Protein 7CNW (pdb70)

Structure (mmCIF, N/CA/C/O backbone):
data_7CNW
#
_entry.id   7CNW
#
_cell.length_a   77.443
_cell.length_b   79.817
_cell.length_c   147.089
_cell.angle_alpha   90.000
_cell.angle_beta   90.000
_cell.angle_gamma   90.000
#
_symmetry.space_group_name_H-M   'P 21 21 21'
#
loop_
_entity.id
_entity.type
_entity.pdbx_description
1 polymer 'Phosphatidylserine decarboxylase beta chain'
2 polymer 'Phosphatidylserine decarboxylase alpha chain'
3 non-polymer DODECYL-BETA-D-MALTOSIDE
4 non-polymer 'SODIUM ION'
5 water water
#
loop_
_atom_site.group_PDB
_atom_site.id
_atom_site.type_symbol
_atom_site.label_atom_id
_atom_site.label_alt_id
_atom_site.label_comp_id
_atom_site.label_asym_id
_atom_site.label_entity_id
_atom_site.label_seq_id
_atom_site.pdbx_PDB_ins_code
_atom_site.Cartn_x
_atom_site.Cartn_y
_atom_site.Cartn_z
_atom_site.occupancy
_atom_site.B_iso_or_equiv
_atom_site.auth_seq_id
_atom_site.auth_comp_id
_atom_site.auth_asym_id
_atom_site.auth_atom_id
_atom_site.pdbx_PDB_model_num
ATOM 1 N N . MET A 1 1 ? 41.158 7.733 64.928 1.00 53.47 1 MET A N 1
ATOM 2 C CA . MET A 1 1 ? 39.769 7.257 65.150 1.00 53.52 1 MET A CA 1
ATOM 3 C C . MET A 1 1 ? 39.737 6.369 66.395 1.00 49.95 1 MET A C 1
ATOM 4 O O . MET A 1 1 ? 40.612 5.496 66.503 1.00 46.16 1 MET A O 1
ATOM 9 N N . LEU A 1 2 ? 38.789 6.605 67.303 1.00 44.87 2 LEU A N 1
ATOM 10 C CA . LEU A 1 2 ? 38.456 5.699 68.428 1.00 43.46 2 LEU A CA 1
ATOM 11 C C . LEU A 1 2 ? 37.713 4.494 67.849 1.00 45.33 2 LEU A C 1
ATOM 12 O O . LEU A 1 2 ? 36.752 4.715 67.148 1.00 45.43 2 LEU A O 1
ATOM 17 N N . ASN A 1 3 ? 38.217 3.271 68.058 1.00 46.01 3 ASN A N 1
ATOM 18 C CA . ASN A 1 3 ? 37.567 1.979 67.674 1.00 42.00 3 ASN A CA 1
ATOM 19 C C . ASN A 1 3 ? 36.811 1.462 68.895 1.00 40.07 3 ASN A C 1
ATOM 20 O O . ASN A 1 3 ? 37.432 0.903 69.812 1.00 39.11 3 ASN A O 1
ATOM 25 N N . SER A 1 4 ? 35.519 1.761 68.959 1.00 37.43 4 SER A N 1
ATOM 26 C CA . SER A 1 4 ? 34.690 1.562 70.172 1.00 36.59 4 SER A CA 1
ATOM 27 C C . SER A 1 4 ? 33.335 1.045 69.703 1.00 41.86 4 SER A C 1
ATOM 28 O O . SER A 1 4 ? 32.695 1.770 68.941 1.00 35.83 4 SER A O 1
ATOM 31 N N . PHE A 1 5 ? 33.027 -0.209 70.013 1.00 41.20 5 PHE A N 1
ATOM 32 C CA . PHE A 1 5 ? 31.739 -0.862 69.693 1.00 43.03 5 PHE A CA 1
ATOM 33 C C . PHE A 1 5 ? 30.592 0.051 70.130 1.00 40.43 5 PHE A C 1
ATOM 34 O O . PHE A 1 5 ? 29.715 0.312 69.304 1.00 37.47 5 PHE A O 1
ATOM 42 N N . LYS A 1 6 ? 30.644 0.523 71.369 1.00 36.75 6 LYS A N 1
ATOM 43 C CA . LYS A 1 6 ? 29.584 1.333 72.017 1.00 44.35 6 LYS A CA 1
ATOM 44 C C . LYS A 1 6 ? 29.388 2.630 71.240 1.00 38.80 6 LYS A C 1
ATOM 45 O O . LYS A 1 6 ? 28.234 3.000 70.989 1.00 43.41 6 LYS A O 1
ATOM 51 N N . LEU A 1 7 ? 30.481 3.283 70.849 1.00 36.02 7 LEU A N 1
ATOM 52 C CA . LEU A 1 7 ? 30.429 4.524 70.035 1.00 37.09 7 LEU A CA 1
ATOM 53 C C . LEU A 1 7 ? 29.840 4.246 68.650 1.00 39.43 7 LEU A C 1
ATOM 54 O O . LEU A 1 7 ? 28.995 5.028 68.180 1.00 37.68 7 LEU A O 1
ATOM 59 N N . SER A 1 8 ? 30.270 3.180 67.994 1.00 39.09 8 SER A N 1
ATOM 60 C CA . SER A 1 8 ? 29.790 2.818 66.645 1.00 41.42 8 SER A CA 1
ATOM 61 C C . SER A 1 8 ? 28.274 2.546 66.691 1.00 38.50 8 SER A C 1
ATOM 62 O O . SER A 1 8 ? 27.643 2.796 65.688 1.00 35.38 8 SER A O 1
ATOM 65 N N . LEU A 1 9 ? 27.726 2.004 67.778 1.00 36.97 9 LEU A N 1
ATOM 66 C CA . LEU A 1 9 ? 26.260 1.778 67.938 1.00 38.90 9 LEU A CA 1
ATOM 67 C C . LEU A 1 9 ? 25.508 3.108 67.824 1.00 40.75 9 LEU A C 1
ATOM 68 O O . LEU A 1 9 ? 24.382 3.100 67.280 1.00 41.48 9 LEU A O 1
ATOM 73 N N . GLN A 1 10 ? 26.101 4.203 68.310 1.00 37.02 10 GLN A N 1
ATOM 74 C CA . GLN A 1 10 ? 25.456 5.537 68.297 1.00 34.36 10 GLN A CA 1
ATOM 75 C C . GLN A 1 10 ? 25.138 5.876 66.842 1.00 36.52 10 GLN A C 1
ATOM 76 O O . GLN A 1 10 ? 24.151 6.583 66.606 1.00 39.50 10 GLN A O 1
ATOM 82 N N . TYR A 1 11 ? 25.959 5.406 65.899 1.00 34.87 11 TYR A N 1
ATOM 83 C CA . TYR A 1 11 ? 25.893 5.763 64.461 1.00 36.24 11 TYR A CA 1
ATOM 84 C C . TYR A 1 11 ? 25.135 4.697 63.668 1.00 38.94 11 TYR A C 1
ATOM 85 O O . TYR A 1 11 ? 24.750 4.982 62.537 1.00 41.38 11 TYR A O 1
ATOM 94 N N . ILE A 1 12 ? 24.982 3.491 64.218 1.00 39.00 12 ILE A N 1
ATOM 95 C CA . ILE A 1 12 ? 24.383 2.316 63.513 1.00 43.24 12 ILE A CA 1
ATOM 96 C C . ILE A 1 12 ? 22.922 2.155 63.951 1.00 42.05 12 ILE A C 1
ATOM 97 O O . ILE A 1 12 ? 22.087 1.792 63.100 1.00 40.49 12 ILE A O 1
ATOM 102 N N . LEU A 1 13 ? 22.637 2.322 65.240 1.00 38.21 13 LEU A N 1
ATOM 103 C CA . LEU A 1 13 ? 21.305 2.033 65.832 1.00 40.41 13 LEU A CA 1
ATOM 104 C C . LEU A 1 13 ? 20.252 2.958 65.235 1.00 38.13 13 LEU A C 1
ATOM 105 O O . LEU A 1 13 ? 20.530 4.120 65.014 1.00 41.47 13 LEU A O 1
ATOM 110 N N . PRO A 1 14 ? 19.031 2.463 64.924 1.00 40.33 14 PRO A N 1
ATOM 111 C CA . PRO A 1 14 ? 17.958 3.315 64.407 1.00 40.69 14 PRO A CA 1
ATOM 112 C C . PRO A 1 14 ? 17.343 4.086 65.585 1.00 36.96 14 PRO A C 1
ATOM 113 O O . PRO A 1 14 ? 16.320 3.683 66.155 1.00 35.43 14 PRO A O 1
ATOM 117 N N . LYS A 1 15 ? 18.021 5.167 65.969 1.00 32.29 15 LYS A N 1
ATOM 118 C CA . LYS A 1 15 ? 17.764 5.856 67.263 1.00 33.20 15 LYS A CA 1
ATOM 119 C C . LYS A 1 15 ? 16.358 6.460 67.245 1.00 30.34 15 LYS A C 1
ATOM 120 O O . LYS A 1 15 ? 15.715 6.465 68.311 1.00 30.55 15 LYS A O 1
ATOM 126 N N . LEU A 1 16 ? 15.928 6.951 66.090 1.00 30.48 16 LEU A N 1
ATOM 127 C CA . LEU A 1 16 ? 14.589 7.583 65.943 1.00 35.39 16 LEU A CA 1
ATOM 128 C C . LEU A 1 16 ? 13.495 6.516 66.091 1.00 33.94 16 LEU A C 1
ATOM 129 O O . LEU A 1 16 ? 12.572 6.748 66.890 1.00 30.31 16 LEU A O 1
ATOM 134 N N . TRP A 1 17 ? 13.642 5.354 65.447 1.00 35.89 17 TRP A N 1
ATOM 135 C CA . TRP A 1 17 ? 12.626 4.269 65.518 1.00 36.72 17 TRP A CA 1
ATOM 136 C C . TRP A 1 17 ? 12.583 3.684 66.935 1.00 37.62 17 TRP A C 1
ATOM 137 O O . TRP A 1 17 ? 11.469 3.404 67.442 1.00 33.84 17 TRP A O 1
ATOM 148 N N . LEU A 1 18 ? 13.729 3.485 67.584 1.00 33.10 18 LEU A N 1
ATOM 149 C CA . LEU A 1 18 ? 13.749 3.065 69.006 1.00 34.52 18 LEU A CA 1
ATOM 150 C C . LEU A 1 18 ? 13.029 4.106 69.867 1.00 29.60 18 LEU A C 1
ATOM 151 O O . LEU A 1 18 ? 12.311 3.698 70.764 1.00 30.43 18 LEU A O 1
ATOM 156 N N . THR A 1 19 ? 13.235 5.397 69.636 1.00 29.65 19 THR A N 1
ATOM 157 C CA . THR A 1 19 ? 12.590 6.482 70.433 1.00 28.63 19 THR A CA 1
ATOM 158 C C . THR A 1 19 ? 11.059 6.424 70.236 1.00 29.93 19 THR A C 1
ATOM 159 O O . THR A 1 19 ? 10.301 6.495 71.247 1.00 29.90 19 THR A O 1
ATOM 163 N N . ARG A 1 20 ? 10.604 6.237 69.007 1.00 29.89 20 ARG A N 1
ATOM 164 C CA . ARG A 1 20 ? 9.154 6.126 68.695 1.00 31.88 20 ARG A CA 1
ATOM 165 C C . ARG A 1 20 ? 8.581 4.870 69.351 1.00 34.76 20 ARG A C 1
ATOM 166 O O . ARG A 1 20 ? 7.502 4.961 69.926 1.00 35.75 20 ARG A O 1
ATOM 174 N N . LEU A 1 21 ? 9.293 3.745 69.302 1.00 35.00 21 LEU A N 1
ATOM 175 C CA . LEU A 1 21 ? 8.842 2.482 69.949 1.00 34.15 21 LEU A CA 1
ATOM 176 C C . LEU A 1 21 ? 8.695 2.695 71.452 1.00 35.45 21 LEU A C 1
ATOM 177 O O . LEU A 1 21 ? 7.705 2.204 72.051 1.00 33.28 21 LEU A O 1
ATOM 182 N N . ALA A 1 22 ? 9.666 3.350 72.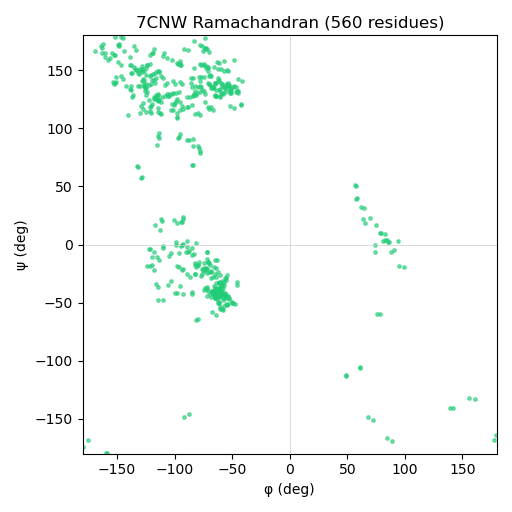082 1.00 32.62 22 ALA A N 1
ATOM 183 C CA . ALA A 1 22 ? 9.637 3.615 73.528 1.00 32.62 22 ALA A CA 1
ATOM 184 C C . ALA A 1 22 ? 8.466 4.559 73.842 1.00 29.71 22 ALA A C 1
ATOM 185 O O . ALA A 1 22 ? 7.851 4.387 74.899 1.00 29.95 22 ALA A O 1
ATOM 187 N N . GLY A 1 23 ? 8.188 5.528 72.983 1.00 32.32 23 GLY A N 1
ATOM 188 C CA . GLY A 1 23 ? 7.103 6.500 73.221 1.00 32.80 23 GLY A CA 1
ATOM 189 C C . GLY A 1 23 ? 5.747 5.798 73.156 1.00 33.28 23 GLY A C 1
ATOM 190 O O . GLY A 1 23 ? 4.872 6.087 73.983 1.00 35.82 23 GLY A O 1
ATOM 191 N N . TRP A 1 24 ? 5.598 4.885 72.206 1.00 35.65 24 TRP A N 1
ATOM 192 C CA . TRP A 1 24 ? 4.390 4.036 72.054 1.00 37.35 24 TRP A CA 1
ATOM 193 C C . TRP A 1 24 ? 4.178 3.256 73.351 1.00 36.48 24 TRP A C 1
ATOM 194 O O . TRP A 1 24 ? 3.119 3.402 73.980 1.00 34.40 24 TRP A O 1
ATOM 205 N N . GLY A 1 25 ? 5.180 2.492 73.796 1.00 34.83 25 GLY A N 1
ATOM 206 C CA . GLY A 1 25 ? 5.088 1.692 75.028 1.00 31.82 25 GLY A CA 1
ATOM 207 C C . GLY A 1 25 ? 4.840 2.547 76.244 1.00 35.59 25 GLY A C 1
ATOM 208 O O . GLY A 1 25 ? 4.058 2.122 77.115 1.00 34.85 25 GLY A O 1
ATOM 209 N N . ALA A 1 26 ? 5.483 3.712 76.340 1.00 31.90 26 ALA A N 1
ATOM 210 C CA . ALA A 1 26 ? 5.402 4.554 77.550 1.00 32.85 26 ALA A CA 1
ATOM 211 C C . ALA A 1 26 ? 4.020 5.208 77.638 1.00 29.49 26 ALA A C 1
ATOM 212 O O . ALA A 1 26 ? 3.694 5.712 78.689 1.00 28.98 26 ALA A O 1
ATOM 214 N N . SER A 1 27 ? 3.290 5.294 76.537 1.00 30.89 27 SER A N 1
ATOM 215 C CA . SER A 1 27 ? 1.957 5.952 76.529 1.00 36.91 27 SER A CA 1
ATOM 216 C C . SER A 1 27 ? 0.819 4.948 76.837 1.00 39.06 27 SER A C 1
ATOM 217 O O . SER A 1 27 ? -0.343 5.378 77.014 1.00 38.65 27 SER A O 1
ATOM 220 N N . LYS A 1 28 ? 1.136 3.660 76.931 1.00 36.24 28 LYS A N 1
ATOM 221 C CA . LYS A 1 28 ? 0.128 2.564 77.057 1.00 39.88 28 LYS A CA 1
ATOM 222 C C . LYS A 1 28 ? -0.308 2.424 78.517 1.00 34.90 28 LYS A C 1
ATOM 223 O O . LYS A 1 28 ? 0.527 2.479 79.436 1.00 33.45 28 LYS A O 1
ATOM 229 N N . ARG A 1 29 ? -1.608 2.261 78.750 1.00 38.94 29 ARG A N 1
ATOM 230 C CA . ARG A 1 29 ? -2.169 1.866 80.066 1.00 46.06 29 ARG A CA 1
ATOM 231 C C . ARG A 1 29 ? -2.099 0.340 80.152 1.00 50.50 29 ARG A C 1
ATOM 232 O O . ARG A 1 29 ? -3.052 -0.313 79.675 1.00 41.78 29 ARG A O 1
ATOM 240 N N . ALA A 1 30 ? -1.007 -0.225 80.679 1.00 44.52 30 ALA A N 1
ATOM 241 C CA . ALA A 1 30 ? -0.781 -1.691 80.624 1.00 45.23 30 ALA A CA 1
ATOM 242 C C . ALA A 1 30 ? -0.884 -2.311 82.019 1.00 45.39 30 ALA A C 1
ATOM 243 O O . ALA A 1 30 ? -0.354 -3.397 82.185 1.00 52.66 30 ALA A O 1
ATOM 245 N N . GLY A 1 31 ? -1.527 -1.639 82.973 1.00 46.58 31 GLY A N 1
ATOM 246 C CA . GLY A 1 31 ? -1.836 -2.177 84.315 1.00 48.61 31 GLY A CA 1
ATOM 247 C C . GLY A 1 31 ? -0.622 -2.815 84.980 1.00 55.93 31 GLY A C 1
ATOM 248 O O . GLY A 1 31 ? 0.329 -2.059 85.318 1.00 49.87 31 GLY A O 1
ATOM 249 N N . TRP A 1 32 ? -0.637 -4.148 85.171 1.00 51.60 32 TRP A N 1
ATOM 250 C CA . TRP A 1 32 ? 0.411 -4.870 85.945 1.00 49.42 32 TRP A CA 1
ATOM 251 C C . TRP A 1 32 ? 1.763 -4.718 85.231 1.00 41.40 32 TRP A C 1
ATOM 252 O O . TRP A 1 32 ? 2.770 -4.605 85.943 1.00 46.95 32 TRP A O 1
ATOM 263 N N . LEU A 1 33 ? 1.776 -4.760 83.893 1.00 39.16 33 LEU A N 1
ATOM 264 C CA . LEU A 1 33 ? 2.995 -4.630 83.042 1.00 44.75 33 LEU A CA 1
ATOM 265 C C . LEU A 1 33 ? 3.588 -3.210 83.132 1.00 52.29 33 LEU A C 1
ATOM 266 O O . LEU A 1 33 ? 4.833 -3.109 83.170 1.00 46.52 33 LEU A O 1
ATOM 271 N N . THR A 1 34 ? 2.742 -2.166 83.165 1.00 45.40 34 THR A N 1
ATOM 272 C CA . THR A 1 34 ? 3.146 -0.761 83.448 1.00 44.20 34 THR A CA 1
ATOM 273 C C . THR A 1 34 ? 3.831 -0.741 84.812 1.00 45.49 34 THR A C 1
ATOM 274 O O . THR A 1 34 ? 4.975 -0.218 84.916 1.00 41.37 34 THR A O 1
ATOM 278 N N . LYS A 1 35 ? 3.167 -1.289 85.828 1.00 42.06 35 LYS A N 1
ATOM 279 C CA . LYS A 1 35 ? 3.685 -1.256 87.223 1.00 44.11 35 LYS A CA 1
ATOM 280 C C . LYS A 1 35 ? 5.008 -2.039 87.283 1.00 41.54 35 LYS A C 1
ATOM 281 O O . LYS A 1 35 ? 5.930 -1.578 87.951 1.00 50.67 35 LYS A O 1
ATOM 287 N N . LEU A 1 36 ? 5.101 -3.167 86.591 1.00 40.97 36 LEU A N 1
ATOM 288 C CA . LEU A 1 36 ? 6.318 -4.011 86.603 1.00 44.66 36 LEU A CA 1
ATOM 289 C C . LEU A 1 36 ? 7.490 -3.187 86.063 1.00 45.85 36 LEU A C 1
ATOM 290 O O . LEU A 1 36 ? 8.502 -3.086 86.779 1.00 47.37 36 LEU A O 1
ATOM 295 N N . VAL A 1 37 ? 7.350 -2.631 84.846 1.00 42.41 37 VAL A N 1
ATOM 296 C CA . VAL A 1 37 ? 8.419 -1.825 84.183 1.00 40.81 37 VAL A CA 1
ATOM 297 C C . VAL A 1 37 ? 8.813 -0.659 85.092 1.00 40.40 37 VAL A C 1
ATOM 298 O O . VAL A 1 37 ? 10.014 -0.470 85.310 1.00 41.77 37 VAL A O 1
ATOM 302 N N . ILE A 1 38 ? 7.847 0.053 85.662 1.00 38.36 38 ILE A N 1
ATOM 303 C CA . ILE A 1 38 ? 8.134 1.174 86.599 1.00 39.04 38 ILE A CA 1
ATOM 304 C C . ILE A 1 38 ? 8.944 0.653 87.791 1.00 48.04 38 ILE A C 1
ATOM 305 O O . ILE A 1 38 ? 9.850 1.388 88.233 1.00 40.18 38 ILE A O 1
ATOM 310 N N . ASP A 1 39 ? 8.594 -0.515 88.344 1.00 45.41 39 ASP A N 1
ATOM 311 C CA . ASP A 1 39 ? 9.259 -1.072 89.557 1.00 47.48 39 ASP A CA 1
ATOM 312 C C . ASP A 1 39 ? 10.711 -1.442 89.217 1.00 39.24 39 ASP A C 1
ATOM 313 O O . ASP A 1 39 ? 11.596 -1.133 90.020 1.00 42.48 39 ASP A O 1
ATOM 318 N N . LEU A 1 40 ? 10.932 -2.060 88.058 1.00 39.19 40 LEU A N 1
ATOM 319 C CA . LEU A 1 40 ? 12.273 -2.468 87.584 1.00 42.00 40 LEU A CA 1
ATOM 320 C C . LEU A 1 40 ? 13.117 -1.200 87.409 1.00 47.87 40 LEU A C 1
ATOM 321 O O . LEU A 1 40 ? 14.229 -1.141 87.967 1.00 45.17 40 LEU A O 1
ATOM 326 N N . PHE A 1 41 ? 12.553 -0.193 86.727 1.00 39.65 41 PHE A N 1
ATOM 327 C CA . PHE A 1 41 ? 13.186 1.128 86.506 1.00 36.58 41 PHE A CA 1
ATOM 328 C C . PHE A 1 41 ? 13.589 1.732 87.852 1.00 36.74 41 PHE A C 1
ATOM 329 O O . PHE A 1 41 ? 14.760 2.146 88.029 1.00 43.33 41 PHE A O 1
ATOM 337 N N . VAL A 1 42 ? 12.651 1.790 88.788 1.00 36.15 42 VAL A N 1
ATOM 338 C CA . VAL A 1 42 ? 12.848 2.413 90.130 1.00 37.41 42 VAL A CA 1
ATOM 339 C C . VAL A 1 42 ? 13.995 1.704 90.862 1.00 43.76 42 VAL A C 1
ATOM 340 O O . VAL A 1 42 ? 14.853 2.408 91.478 1.00 41.89 42 VAL A O 1
ATOM 344 N N . LYS A 1 43 ? 14.020 0.376 90.760 1.00 44.92 43 LYS A N 1
ATOM 345 C CA . LYS A 1 43 ? 15.048 -0.482 91.391 1.00 50.45 43 LYS A CA 1
ATOM 346 C C . LYS A 1 43 ? 16.396 -0.232 90.717 1.00 45.41 43 LYS A C 1
ATOM 347 O O . LYS A 1 43 ? 17.320 0.162 91.418 1.00 48.61 43 LYS A O 1
ATOM 353 N N . TYR A 1 44 ? 16.495 -0.439 89.408 1.00 47.01 44 TYR A N 1
ATOM 354 C CA . TYR A 1 44 ? 17.774 -0.335 88.658 1.00 47.87 44 TYR A CA 1
ATOM 355 C C . TYR A 1 44 ? 18.352 1.086 88.768 1.00 48.35 44 TYR A C 1
ATOM 356 O O . TYR A 1 44 ? 19.559 1.194 88.992 1.00 48.66 44 TYR A O 1
ATOM 365 N N . TYR A 1 45 ? 17.564 2.159 88.654 1.00 44.55 45 TYR A N 1
ATOM 366 C CA . TYR A 1 45 ? 18.112 3.545 88.625 1.00 41.41 45 TYR A CA 1
ATOM 367 C C . TYR A 1 45 ? 18.118 4.188 90.010 1.00 40.69 45 TYR A C 1
ATOM 368 O O . TYR A 1 45 ? 18.572 5.341 90.106 1.00 41.95 45 TYR A O 1
ATOM 377 N N . LYS A 1 46 ? 17.639 3.480 91.036 1.00 46.61 46 LYS A N 1
ATOM 378 C CA . LYS A 1 46 ? 17.628 3.938 92.452 1.00 46.88 46 LYS A CA 1
ATOM 379 C C . LYS A 1 46 ? 16.858 5.260 92.527 1.00 46.51 46 LYS A C 1
ATOM 380 O O . LYS A 1 46 ? 17.361 6.208 93.159 1.00 41.44 46 LYS A O 1
ATOM 386 N N . VAL A 1 47 ? 15.647 5.281 91.951 1.00 43.30 47 VAL A N 1
ATOM 387 C CA . VAL A 1 47 ? 14.700 6.435 92.023 1.00 46.53 47 VAL A CA 1
ATOM 388 C C . VAL A 1 47 ? 14.268 6.621 93.480 1.00 46.82 47 VAL A C 1
ATOM 389 O O . VAL A 1 47 ? 14.000 5.601 94.116 1.00 53.77 47 VAL A O 1
ATOM 393 N N . ASP A 1 48 ? 14.180 7.868 93.955 1.00 49.27 48 ASP A N 1
ATOM 394 C CA . ASP A 1 48 ? 13.676 8.257 95.297 1.00 47.83 48 ASP A CA 1
ATOM 395 C C . ASP A 1 48 ? 12.203 8.668 95.169 1.00 50.24 48 ASP A C 1
ATOM 396 O O . ASP A 1 48 ? 11.912 9.869 94.952 1.00 40.97 48 ASP A O 1
ATOM 401 N N . MET A 1 49 ? 11.299 7.702 95.351 1.00 51.57 49 MET A N 1
ATOM 402 C CA . MET A 1 49 ? 9.830 7.897 95.291 1.00 49.74 49 MET A CA 1
ATOM 403 C C . MET A 1 49 ? 9.312 8.719 96.479 1.00 46.26 49 MET A C 1
ATOM 404 O O . MET A 1 49 ? 8.222 9.249 96.350 1.00 50.70 49 MET A O 1
ATOM 409 N N . LYS A 1 50 ? 10.070 8.863 97.571 1.00 51.62 50 LYS A N 1
ATOM 410 C CA . LYS A 1 50 ? 9.657 9.669 98.762 1.00 53.56 50 LYS A CA 1
ATOM 411 C C . LYS A 1 50 ? 9.540 11.160 98.383 1.00 57.71 50 LYS A C 1
ATOM 412 O O . LYS A 1 50 ? 8.788 11.872 99.067 1.00 51.02 50 LYS A O 1
ATOM 414 N N . GLU A 1 51 ? 10.246 11.639 97.346 1.00 52.73 51 GLU A N 1
ATOM 415 C CA . GLU A 1 51 ? 10.187 13.073 96.918 1.00 46.94 51 GLU A CA 1
ATOM 416 C C . GLU A 1 51 ? 8.958 13.320 96.043 1.00 38.33 51 GLU A C 1
ATOM 417 O O . GLU A 1 51 ? 8.553 14.492 95.908 1.00 50.30 51 GLU A O 1
ATOM 423 N N . ALA A 1 52 ? 8.380 12.266 95.466 1.00 41.49 52 ALA A N 1
ATOM 424 C CA . ALA A 1 52 ? 7.214 12.351 94.549 1.00 41.20 52 ALA A CA 1
ATOM 425 C C . ALA A 1 52 ? 5.923 12.643 95.335 1.00 51.47 52 ALA A C 1
ATOM 426 O O . ALA A 1 52 ? 5.788 12.146 96.488 1.00 48.34 52 ALA A O 1
ATOM 428 N N . GLN A 1 53 ? 5.023 13.433 94.734 1.00 51.83 53 GLN A N 1
ATOM 429 C CA . GLN A 1 53 ? 3.660 13.724 95.255 1.00 55.68 53 GLN A CA 1
ATOM 430 C C . GLN A 1 53 ? 2.912 12.410 95.479 1.00 52.31 53 GLN A C 1
ATOM 431 O O . GLN A 1 53 ? 2.229 12.324 96.487 1.00 52.41 53 GLN A O 1
ATOM 437 N N . LYS A 1 54 ? 3.030 11.465 94.548 1.00 53.85 54 LYS A N 1
ATOM 438 C CA . LYS A 1 54 ? 2.424 10.107 94.631 1.00 50.77 54 LYS A CA 1
ATOM 439 C C . LYS A 1 54 ? 3.549 9.076 94.726 1.00 53.30 54 LYS A C 1
ATOM 440 O O . LYS A 1 54 ? 4.088 8.648 93.709 1.00 48.70 54 LYS A O 1
ATOM 446 N N . PRO A 1 55 ? 3.968 8.659 95.945 1.00 53.85 55 PRO A N 1
ATOM 447 C CA . PRO A 1 55 ? 5.097 7.740 96.092 1.00 48.23 55 PRO A CA 1
ATOM 448 C C . PRO A 1 55 ? 4.783 6.304 95.663 1.00 44.62 55 PRO A C 1
ATOM 449 O O . PRO A 1 55 ? 5.710 5.542 95.482 1.00 50.00 55 PRO A O 1
ATOM 453 N N . ASP A 1 56 ? 3.508 5.976 95.461 1.00 42.31 56 ASP A N 1
ATOM 454 C CA . ASP A 1 56 ? 3.060 4.599 95.109 1.00 42.18 56 ASP A CA 1
ATOM 455 C C . ASP A 1 56 ? 3.160 4.392 93.597 1.00 41.93 56 ASP A C 1
ATOM 456 O O . ASP A 1 56 ? 2.396 5.050 92.877 1.00 44.67 56 ASP A O 1
ATOM 458 N N . THR A 1 57 ? 3.956 3.419 93.141 1.00 40.52 57 THR A N 1
ATOM 459 C CA . THR A 1 57 ? 4.185 3.122 91.700 1.00 46.80 57 THR A CA 1
ATOM 460 C C . THR A 1 57 ? 2.904 2.623 91.022 1.00 46.63 57 THR A C 1
ATOM 461 O O . THR A 1 57 ? 2.826 2.682 89.768 1.00 44.39 57 THR A O 1
ATOM 465 N N . ALA A 1 58 ? 1.923 2.148 91.788 1.00 54.39 58 ALA A N 1
ATOM 466 C CA . ALA A 1 58 ? 0.628 1.661 91.244 1.00 52.60 58 ALA A CA 1
ATOM 467 C C . ALA A 1 58 ? -0.243 2.858 90.819 1.00 42.32 58 ALA A C 1
ATOM 468 O O . ALA A 1 58 ? -1.137 2.676 89.971 1.00 47.88 58 ALA A O 1
ATOM 470 N N . SER A 1 59 ? 0.002 4.043 91.373 1.00 43.70 59 SER A N 1
ATOM 471 C CA . SER A 1 59 ? -0.785 5.278 91.100 1.00 46.14 59 SER A CA 1
ATOM 472 C C . SER A 1 59 ? -0.534 5.849 89.690 1.00 46.78 59 SER A C 1
ATOM 473 O O . SER A 1 59 ? -1.271 6.765 89.318 1.00 51.05 59 SER A O 1
ATOM 476 N N . TYR A 1 60 ? 0.411 5.311 88.902 1.00 41.87 60 TYR A N 1
ATOM 477 C CA . TYR A 1 60 ? 0.760 5.807 87.543 1.00 40.70 60 TYR A CA 1
ATOM 478 C C . TYR A 1 60 ? 0.121 4.892 86.505 1.00 38.29 60 TYR A C 1
ATOM 479 O O . TYR A 1 60 ? 0.430 3.701 86.501 1.00 41.48 60 TYR A O 1
ATOM 488 N N . ARG A 1 61 ? -0.738 5.436 85.640 1.00 40.95 61 ARG A N 1
ATOM 489 C CA . ARG A 1 61 ? -1.450 4.631 84.617 1.00 44.21 61 ARG A CA 1
ATOM 490 C C . ARG A 1 61 ? -0.521 4.298 83.453 1.00 39.10 61 ARG A C 1
ATOM 491 O O . ARG A 1 61 ? -0.808 3.297 82.758 1.00 33.52 61 ARG A O 1
ATOM 499 N N . THR A 1 62 ? 0.495 5.140 83.192 1.00 31.04 62 THR A N 1
ATOM 500 C CA . THR A 1 62 ? 1.416 4.973 82.032 1.00 32.51 62 THR A CA 1
ATOM 501 C C . THR A 1 62 ? 2.855 5.174 82.519 1.00 28.13 62 THR A C 1
ATOM 502 O O . THR A 1 62 ? 3.047 5.884 83.501 1.00 31.52 62 THR A O 1
ATOM 506 N N . PHE A 1 63 ? 3.825 4.532 81.880 1.00 29.99 63 PHE A N 1
ATOM 507 C CA . PHE A 1 63 ? 5.248 4.786 82.207 1.00 31.22 63 PHE A CA 1
ATOM 508 C C . PHE A 1 63 ? 5.570 6.294 82.062 1.00 26.43 63 PHE A C 1
ATOM 509 O O . PHE A 1 63 ? 6.209 6.850 82.966 1.00 30.66 63 PHE A O 1
ATOM 517 N N . ASN A 1 64 ? 5.095 6.951 81.005 1.00 25.74 64 ASN A N 1
ATOM 518 C CA . ASN A 1 64 ? 5.340 8.410 80.778 1.00 28.24 64 ASN A CA 1
ATOM 519 C C . ASN A 1 64 ? 4.762 9.222 81.930 1.00 31.24 64 ASN A C 1
ATOM 520 O O . ASN A 1 64 ? 5.430 10.193 82.365 1.00 32.47 64 ASN A O 1
ATOM 525 N N . GLU A 1 65 ? 3.613 8.817 82.485 1.00 33.35 65 GLU A N 1
ATOM 526 C CA . GLU A 1 65 ? 3.015 9.526 83.651 1.00 35.96 65 GLU A CA 1
ATOM 527 C C . GLU A 1 65 ? 3.999 9.461 84.811 1.00 31.09 65 GLU A C 1
ATOM 528 O O . GLU A 1 65 ? 4.233 10.493 85.486 1.00 30.46 65 GLU A O 1
ATOM 534 N N . PHE A 1 66 ? 4.595 8.293 85.007 1.00 29.99 66 PHE A N 1
ATOM 535 C CA . PHE A 1 66 ? 5.638 8.064 86.042 1.00 31.69 66 PHE A CA 1
ATOM 536 C C . PHE A 1 66 ? 6.885 8.906 85.696 1.00 29.23 66 PHE A C 1
ATOM 537 O O . PHE A 1 66 ? 7.437 9.565 86.555 1.00 29.05 66 PHE A O 1
ATOM 545 N N . PHE A 1 67 ? 7.307 8.905 84.438 1.00 30.08 67 PHE A N 1
ATOM 546 C CA . PHE A 1 67 ? 8.588 9.573 84.055 1.00 29.65 67 PHE A CA 1
ATOM 547 C C . PHE A 1 67 ? 8.493 11.063 84.371 1.00 30.94 67 PHE A C 1
ATOM 548 O O . PHE A 1 67 ? 9.503 11.637 84.876 1.00 33.19 67 PHE A O 1
ATOM 556 N N . VAL A 1 68 ? 7.327 11.681 84.097 1.00 29.57 68 VAL A N 1
ATOM 557 C CA . VAL A 1 68 ? 7.116 13.140 84.307 1.00 30.15 68 VAL A CA 1
ATOM 558 C C . VAL A 1 68 ? 6.500 13.430 85.681 1.00 32.71 68 VAL A C 1
ATOM 559 O O . VAL A 1 68 ? 5.996 14.559 85.852 1.00 29.80 68 VAL A O 1
ATOM 563 N N . ARG A 1 69 ? 6.589 12.507 86.639 1.00 33.04 69 ARG A N 1
ATOM 564 C CA . ARG A 1 69 ? 5.906 12.645 87.957 1.00 37.45 69 ARG A CA 1
ATOM 565 C C . ARG A 1 69 ? 6.261 13.970 88.637 1.00 36.42 69 ARG A C 1
ATOM 566 O O . ARG A 1 69 ? 7.425 14.377 88.682 1.00 34.33 69 ARG A O 1
ATOM 574 N N . PRO A 1 70 ? 5.272 14.644 89.266 1.00 33.14 70 PRO A N 1
ATOM 575 C CA . PRO A 1 70 ? 5.534 15.837 90.073 1.00 36.38 70 PRO A CA 1
ATOM 576 C C . PRO A 1 70 ? 6.224 15.498 91.402 1.00 39.51 70 PRO A C 1
ATOM 577 O O . PRO A 1 70 ? 6.103 14.373 91.871 1.00 35.59 70 PRO A O 1
ATOM 581 N N . LEU A 1 71 ? 6.984 16.455 91.952 1.00 39.66 71 LEU A N 1
ATOM 582 C CA . LEU A 1 71 ? 7.586 16.358 93.306 1.00 41.19 71 LEU A CA 1
ATOM 583 C C . LEU A 1 71 ? 6.665 17.065 94.318 1.00 45.93 71 LEU A C 1
ATOM 584 O O . LEU A 1 71 ? 5.882 17.935 93.913 1.00 45.14 71 LEU A O 1
ATOM 589 N N . ARG A 1 72 ? 6.729 16.680 95.589 1.00 49.82 72 ARG A N 1
ATOM 590 C CA . ARG A 1 72 ? 6.111 17.465 96.699 1.00 51.18 72 ARG A CA 1
ATOM 591 C C . ARG A 1 72 ? 6.847 18.807 96.745 1.00 55.09 72 ARG A C 1
ATOM 592 O O . ARG A 1 72 ? 8.083 18.755 96.681 1.00 50.11 72 ARG A O 1
ATOM 600 N N . ASP A 1 73 ? 6.135 19.942 96.827 1.00 63.40 73 ASP A N 1
ATOM 601 C CA . ASP A 1 73 ? 6.711 21.319 96.728 1.00 67.22 73 ASP A CA 1
ATOM 602 C C . ASP A 1 73 ? 7.816 21.501 97.778 1.00 67.32 73 ASP A C 1
ATOM 603 O O . ASP A 1 73 ? 8.933 22.032 97.423 1.00 65.13 73 ASP A O 1
ATOM 608 N N . GLU A 1 74 ? 7.517 21.067 99.007 1.00 56.20 74 GLU A N 1
ATOM 609 C CA . GLU A 1 74 ? 8.395 21.202 100.198 1.00 61.75 74 GLU A CA 1
ATOM 610 C C . GLU A 1 74 ? 9.830 20.799 99.837 1.00 56.44 74 GLU A C 1
ATOM 611 O O . GLU A 1 74 ? 10.749 21.365 100.435 1.00 58.00 74 GLU A O 1
ATOM 613 N N . VAL A 1 75 ? 10.034 19.845 98.917 1.00 52.06 75 VAL A N 1
ATOM 614 C CA . VAL A 1 75 ? 11.360 19.176 98.763 1.00 51.84 75 VAL A CA 1
ATOM 615 C C . VAL A 1 75 ? 12.266 19.962 97.808 1.00 49.96 75 VAL A C 1
ATOM 616 O O . VAL A 1 75 ? 13.441 19.583 97.705 1.00 51.19 75 VAL A O 1
ATOM 620 N N . ARG A 1 76 ? 11.766 21.022 97.171 1.00 41.43 76 ARG A N 1
ATOM 621 C CA . ARG A 1 76 ? 12.577 21.903 96.281 1.00 42.05 76 ARG A CA 1
ATOM 622 C C . ARG A 1 76 ? 12.301 23.361 96.630 1.00 41.57 76 ARG A C 1
ATOM 623 O O . ARG A 1 76 ? 11.729 24.093 95.825 1.00 47.45 76 ARG A O 1
ATOM 631 N N . PRO A 1 77 ? 12.723 23.819 97.829 1.00 44.26 77 PRO A N 1
ATOM 632 C CA . PRO A 1 77 ? 12.613 25.227 98.199 1.00 43.94 77 PRO A CA 1
ATOM 633 C C . PRO A 1 77 ? 13.421 26.097 97.227 1.00 42.54 77 PRO A C 1
ATOM 634 O O . PRO A 1 77 ? 14.583 25.802 96.958 1.00 37.73 77 PRO A O 1
ATOM 638 N N . ILE A 1 78 ? 12.792 27.179 96.784 1.00 43.56 78 ILE A N 1
ATOM 639 C CA . ILE A 1 78 ? 13.381 28.169 95.841 1.00 44.39 78 ILE A CA 1
ATOM 640 C C . ILE A 1 78 ? 14.134 29.226 96.650 1.00 49.41 78 ILE A C 1
ATOM 641 O O . ILE A 1 78 ? 13.485 29.936 97.417 1.00 43.46 78 ILE A O 1
ATOM 646 N N . ASP A 1 79 ? 15.447 29.353 96.450 1.00 44.93 79 ASP A N 1
ATOM 647 C CA . ASP A 1 79 ? 16.268 30.404 97.099 1.00 46.90 79 ASP A CA 1
ATOM 648 C C . ASP A 1 79 ? 15.521 31.734 97.006 1.00 51.70 79 ASP A C 1
ATOM 649 O O . ASP A 1 79 ? 14.920 32.009 95.953 1.00 47.16 79 ASP A O 1
ATOM 654 N N . THR A 1 80 ? 15.599 32.553 98.063 1.00 48.45 80 THR A N 1
ATOM 655 C CA . THR A 1 80 ? 14.790 33.792 98.204 1.00 47.91 80 THR A CA 1
ATOM 656 C C . THR A 1 80 ? 15.621 35.052 97.915 1.00 47.14 80 THR A C 1
ATOM 657 O O . THR A 1 80 ? 14.982 36.119 97.883 1.00 52.92 80 THR A O 1
ATOM 661 N N . ASP A 1 81 ? 16.954 34.991 97.719 1.00 42.96 81 ASP A N 1
ATOM 662 C CA . ASP A 1 81 ? 17.735 36.194 97.306 1.00 43.84 81 ASP A CA 1
ATOM 663 C C . ASP A 1 81 ? 17.314 36.468 95.864 1.00 45.26 81 ASP A C 1
ATOM 664 O O . ASP A 1 81 ? 17.558 35.649 94.982 1.00 44.83 81 ASP A O 1
ATOM 666 N N . PRO A 1 82 ? 16.685 37.620 95.557 1.00 49.65 82 PRO A N 1
ATOM 667 C CA . PRO A 1 82 ? 16.335 37.961 94.179 1.00 46.79 82 PRO A CA 1
ATOM 668 C C . PRO A 1 82 ? 17.557 38.169 93.272 1.00 46.08 82 PRO A C 1
ATOM 669 O O . PRO A 1 82 ? 17.375 38.253 92.074 1.00 44.14 82 PRO A O 1
ATOM 673 N N . ASN A 1 83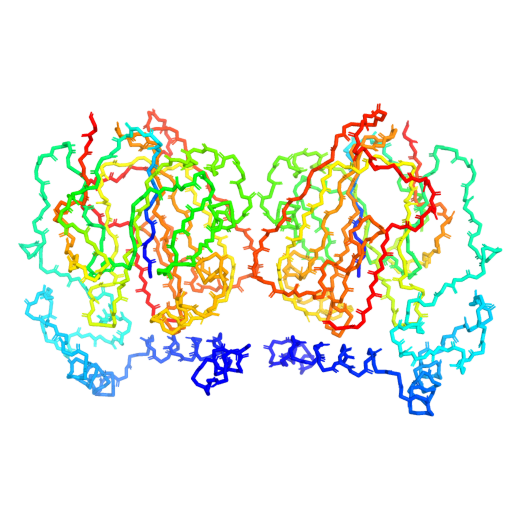 ? 18.753 38.287 93.851 1.00 39.44 83 ASN A N 1
ATOM 674 C CA . ASN A 1 83 ? 20.028 38.405 93.101 1.00 41.76 83 ASN A CA 1
ATOM 675 C C . ASN A 1 83 ? 20.569 37.025 92.718 1.00 39.86 83 ASN A C 1
ATOM 676 O O . ASN A 1 83 ? 21.617 36.997 92.053 1.00 43.53 83 ASN A O 1
ATOM 681 N N . VAL A 1 84 ? 19.890 35.958 93.148 1.00 39.75 84 VAL A N 1
ATOM 682 C CA . VAL A 1 84 ? 20.326 34.549 92.964 1.00 40.11 84 VAL A CA 1
ATOM 683 C C . VAL A 1 84 ? 19.462 33.934 91.866 1.00 39.17 84 VAL A C 1
ATOM 684 O O . VAL A 1 84 ? 18.219 34.012 91.950 1.00 36.73 84 VAL A O 1
ATOM 688 N N . LEU A 1 85 ? 20.126 33.347 90.872 1.00 36.98 85 LEU A N 1
ATOM 689 C CA . LEU A 1 85 ? 19.459 32.487 89.865 1.00 36.57 85 LEU A CA 1
ATOM 690 C C . LEU A 1 85 ? 19.621 31.059 90.350 1.00 31.99 85 LEU A C 1
ATOM 691 O O . LEU A 1 85 ? 20.700 30.683 90.863 1.00 34.51 85 LEU A O 1
ATOM 696 N N . VAL A 1 86 ? 18.578 30.276 90.202 1.00 30.60 86 VAL A N 1
ATOM 697 C CA . VAL A 1 86 ? 18.570 28.923 90.793 1.00 33.05 86 VAL A CA 1
ATOM 698 C C . VAL A 1 86 ? 18.656 27.875 89.689 1.00 32.95 86 VAL A C 1
ATOM 699 O O . VAL A 1 86 ? 18.363 28.172 88.551 1.00 35.03 86 VAL A O 1
ATOM 703 N N . MET A 1 87 ? 19.021 26.667 90.071 1.00 34.33 87 MET A N 1
ATOM 704 C CA . MET A 1 87 ? 19.143 25.510 89.174 1.00 31.87 87 MET A CA 1
ATOM 705 C C . MET A 1 87 ? 17.773 25.175 88.606 1.00 33.59 87 MET A C 1
ATOM 706 O O . MET A 1 87 ? 16.774 25.132 89.335 1.00 31.41 87 MET A O 1
ATOM 711 N N . PRO A 1 88 ? 17.682 25.067 87.259 1.00 30.94 88 PRO A N 1
ATOM 712 C CA . PRO A 1 88 ? 16.413 24.774 86.588 1.00 27.55 88 PRO A CA 1
ATOM 713 C C . PRO A 1 88 ? 16.020 23.289 86.633 1.00 26.40 88 PRO A C 1
ATOM 714 O O . PRO A 1 88 ? 14.895 22.944 86.342 1.00 29.69 88 PRO A O 1
ATOM 718 N N . ALA A 1 89 ? 16.960 22.421 86.966 1.00 26.48 89 ALA A N 1
ATOM 719 C CA . ALA A 1 89 ? 16.821 20.958 86.812 1.00 28.08 89 ALA A CA 1
ATOM 720 C C . ALA A 1 89 ? 17.642 20.189 87.853 1.00 28.98 89 ALA A C 1
ATOM 721 O O . ALA A 1 89 ? 18.756 20.594 88.244 1.00 34.53 89 ALA A O 1
ATOM 723 N N . ASP A 1 90 ? 17.054 19.087 88.274 1.00 30.86 90 ASP A N 1
ATOM 724 C CA . ASP A 1 90 ? 17.646 18.013 89.089 1.00 33.25 90 ASP A CA 1
ATOM 725 C C . ASP A 1 90 ? 18.579 17.217 88.182 1.00 35.31 90 ASP A C 1
ATOM 726 O O . ASP A 1 90 ? 18.161 16.783 87.072 1.00 32.45 90 ASP A O 1
ATOM 731 N N . GLY A 1 91 ? 19.785 16.972 88.665 1.00 32.46 91 GLY A N 1
ATOM 732 C CA . GLY A 1 91 ? 20.742 16.080 87.999 1.00 31.05 91 GLY A CA 1
ATOM 733 C C . GLY A 1 91 ? 22.134 16.464 88.409 1.00 31.29 91 GLY A C 1
ATOM 734 O O . GLY A 1 91 ? 22.388 16.576 89.622 1.00 32.63 91 GLY A O 1
ATOM 735 N N . VAL A 1 92 ? 23.022 16.594 87.443 1.00 30.56 92 VAL A N 1
ATOM 736 C CA . VAL A 1 92 ? 24.452 16.937 87.707 1.00 33.96 92 VAL A CA 1
ATOM 737 C C . VAL A 1 92 ? 24.855 17.951 86.643 1.00 32.11 92 VAL A C 1
ATOM 738 O O . VAL A 1 92 ? 24.297 17.914 85.517 1.00 31.30 92 VAL A O 1
ATOM 742 N N . ILE A 1 93 ? 25.743 18.847 87.020 1.00 31.51 93 ILE A N 1
ATOM 743 C CA . ILE A 1 93 ? 26.457 19.738 86.072 1.00 31.23 93 ILE A CA 1
ATOM 744 C C . ILE A 1 93 ? 27.235 18.841 85.145 1.00 29.92 93 ILE A C 1
ATOM 745 O O . ILE A 1 93 ? 27.991 18.010 85.646 1.00 31.84 93 ILE A O 1
ATOM 750 N N . SER A 1 94 ? 27.057 19.032 83.841 1.00 25.92 94 SER A N 1
ATOM 751 C CA . SER A 1 94 ? 27.895 18.420 82.801 1.00 26.25 94 SER A CA 1
ATOM 752 C C . SER A 1 94 ? 29.158 19.258 82.681 1.00 29.47 94 SER A C 1
ATOM 753 O O . SER A 1 94 ? 30.252 18.770 83.034 1.00 27.90 94 SER A O 1
ATOM 756 N N . GLN A 1 95 ? 28.998 20.504 82.241 1.00 26.97 95 GLN A N 1
ATOM 757 C CA . GLN A 1 95 ? 30.088 21.489 82.101 1.00 26.81 95 GLN A CA 1
ATOM 758 C C . GLN A 1 95 ? 29.470 22.846 82.407 1.00 28.47 95 GLN A C 1
ATOM 759 O O . GLN A 1 95 ? 28.235 22.972 82.227 1.00 27.15 95 GLN A O 1
ATOM 765 N N . LEU A 1 96 ? 30.275 23.807 82.858 1.00 26.28 96 LEU A N 1
ATOM 766 C CA . LEU A 1 96 ? 29.838 25.208 83.024 1.00 27.18 96 LEU A CA 1
ATOM 767 C C . LEU A 1 96 ? 31.030 26.159 82.942 1.00 30.55 96 LEU A C 1
ATOM 768 O O . LEU A 1 96 ? 32.160 25.694 83.074 1.00 31.68 96 LEU A O 1
ATOM 773 N N . GLY A 1 97 ? 30.753 27.447 82.772 1.00 29.62 97 GLY A N 1
ATOM 774 C CA . GLY A 1 97 ? 31.780 28.485 82.876 1.00 33.18 97 GLY A CA 1
ATOM 775 C C . GLY A 1 97 ? 31.617 29.526 81.815 1.00 35.60 97 GLY A C 1
ATOM 776 O O . GLY A 1 97 ? 30.466 29.913 81.494 1.00 30.97 97 GLY A O 1
ATOM 777 N N . LYS A 1 98 ? 32.742 29.980 81.285 1.00 36.31 98 LYS A N 1
ATOM 778 C CA . LYS A 1 98 ? 32.783 31.140 80.368 1.00 36.83 98 LYS A CA 1
ATOM 779 C C . LYS A 1 98 ? 32.514 30.628 78.955 1.00 32.33 98 LYS A C 1
ATOM 780 O O . LYS A 1 98 ? 32.967 29.544 78.619 1.00 31.00 98 LYS A O 1
ATOM 786 N N . ILE A 1 99 ? 31.731 31.367 78.185 1.00 29.66 99 ILE A N 1
ATOM 787 C CA . ILE A 1 99 ? 31.656 31.196 76.717 1.00 28.85 99 ILE A CA 1
ATOM 788 C C . ILE A 1 99 ? 32.837 31.979 76.177 1.00 29.32 99 ILE A C 1
ATOM 789 O O . ILE A 1 99 ? 32.844 33.206 76.336 1.00 29.16 99 ILE A O 1
ATOM 794 N N . GLU A 1 100 ? 33.808 31.266 75.612 1.00 29.38 100 GLU A N 1
ATOM 795 C CA . GLU A 1 100 ? 35.104 31.841 75.187 1.00 32.79 100 GLU A CA 1
ATOM 796 C C . GLU A 1 100 ? 34.903 32.303 73.757 1.00 28.32 100 GLU A C 1
ATOM 797 O O . GLU A 1 100 ? 35.086 31.475 72.829 1.00 28.86 100 GLU A O 1
ATOM 803 N N . GLU A 1 101 ? 34.472 33.552 73.601 1.00 27.79 101 GLU A N 1
ATOM 804 C CA . GLU A 1 101 ? 34.005 34.093 72.321 1.00 29.78 101 GLU A CA 1
ATOM 805 C C . GLU A 1 101 ? 32.788 33.255 71.868 1.00 29.26 101 GLU A C 1
ATOM 806 O O . GLU A 1 101 ? 31.717 33.422 72.488 1.00 32.33 101 GLU A O 1
ATOM 812 N N . ASP A 1 102 ? 32.932 32.392 70.875 1.00 27.02 102 ASP A N 1
ATOM 813 C CA . ASP A 1 102 ? 31.822 31.552 70.325 1.00 31.20 102 ASP A CA 1
ATOM 814 C C . ASP A 1 102 ? 31.898 30.143 70.925 1.00 31.42 102 ASP A C 1
ATOM 815 O O . ASP A 1 102 ? 31.031 29.333 70.556 1.00 29.85 102 ASP A O 1
ATOM 820 N N . LYS A 1 103 ? 32.854 29.847 71.839 1.00 27.42 103 LYS A N 1
ATOM 821 C CA . LYS A 1 103 ? 33.177 28.443 72.199 1.00 27.39 103 LYS A CA 1
ATOM 822 C C . LYS A 1 103 ? 32.551 28.078 73.550 1.00 26.97 103 LYS A C 1
ATOM 823 O O . LYS A 1 103 ? 32.718 28.804 74.520 1.00 28.91 103 LYS A O 1
ATOM 829 N N . ILE A 1 104 ? 31.849 26.946 73.569 1.00 22.65 104 ILE A N 1
ATOM 830 C CA . ILE A 1 104 ? 31.281 26.302 74.780 1.00 25.04 104 ILE A CA 1
ATOM 831 C C . ILE A 1 104 ? 31.953 24.937 74.911 1.00 23.77 104 ILE A C 1
ATOM 832 O O . ILE A 1 104 ? 32.112 24.252 73.913 1.00 22.27 104 ILE A O 1
ATOM 837 N N . LEU A 1 105 ? 32.256 24.549 76.133 1.00 25.38 105 LEU A N 1
ATOM 838 C CA . LEU A 1 105 ? 32.918 23.273 76.430 1.00 27.66 105 LEU A CA 1
ATOM 839 C C . LEU A 1 105 ? 31.844 22.176 76.471 1.00 25.29 105 LEU A C 1
ATOM 840 O O . LEU A 1 105 ? 30.867 22.305 77.171 1.00 23.54 105 LEU A O 1
ATOM 845 N N . GLN A 1 106 ? 32.069 21.100 75.744 1.00 25.12 106 GLN A N 1
ATOM 846 C CA . GLN A 1 106 ? 31.208 19.883 75.706 1.00 28.20 106 GLN A CA 1
ATOM 847 C C . GLN A 1 106 ? 31.777 18.855 76.685 1.00 26.70 106 GLN A C 1
ATOM 848 O O . GLN A 1 106 ? 31.054 18.086 77.278 1.00 30.15 106 GLN A O 1
ATOM 854 N N . ALA A 1 107 ? 33.100 18.815 76.773 1.00 25.53 107 ALA A N 1
ATOM 855 C CA . ALA A 1 107 ? 33.892 17.910 77.627 1.00 24.52 107 ALA A CA 1
ATOM 856 C C . ALA A 1 107 ? 35.281 18.538 77.770 1.00 27.28 107 ALA A C 1
ATOM 857 O O . ALA A 1 107 ? 35.641 19.429 76.937 1.00 27.31 107 ALA A O 1
ATOM 859 N N . LYS A 1 108 ? 36.060 18.071 78.736 1.00 30.01 108 LYS A N 1
ATOM 860 C CA . LYS A 1 108 ? 37.443 18.581 78.910 1.00 31.15 108 LYS A CA 1
ATOM 861 C C . LYS A 1 108 ? 38.151 18.474 77.568 1.00 25.12 108 LYS A C 1
ATOM 862 O O . LYS A 1 108 ? 38.214 17.388 77.031 1.00 30.37 108 LYS A O 1
ATOM 868 N N . GLY A 1 109 ? 38.603 19.599 77.017 1.00 25.29 109 GLY A N 1
ATOM 869 C CA . GLY A 1 109 ? 39.373 19.658 75.768 1.00 27.02 109 GLY A CA 1
ATOM 870 C C . GLY A 1 109 ? 38.526 19.754 74.511 1.00 26.65 109 GLY A C 1
ATOM 871 O O . GLY A 1 109 ? 39.131 19.934 73.436 1.00 27.36 109 GLY A O 1
ATOM 872 N N . HIS A 1 110 ? 37.192 19.651 74.593 1.00 25.01 110 HIS A N 1
ATOM 873 C CA . HIS A 1 110 ? 36.299 19.588 73.401 1.00 27.33 110 HIS A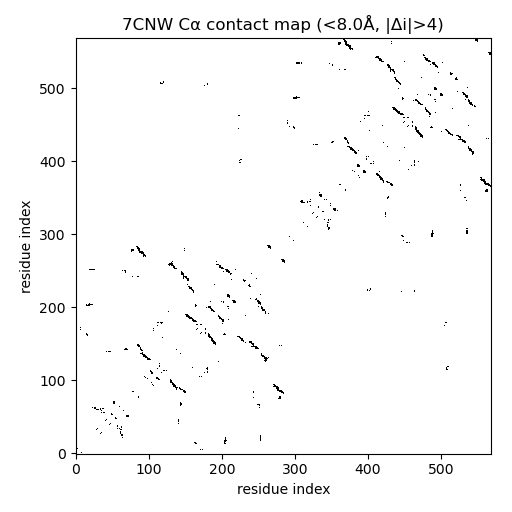 CA 1
ATOM 874 C C . HIS A 1 110 ? 35.291 20.731 73.441 1.00 26.88 110 HIS A C 1
ATOM 875 O O . HIS A 1 110 ? 34.463 20.719 74.329 1.00 25.98 110 HIS A O 1
ATOM 882 N N . ASN A 1 111 ? 35.347 21.607 72.438 1.00 27.37 111 ASN A N 1
ATOM 883 C CA . ASN A 1 111 ? 34.512 22.824 72.287 1.00 27.81 111 ASN A CA 1
ATOM 884 C C . ASN A 1 111 ? 33.478 22.596 71.189 1.00 29.10 111 ASN A C 1
ATOM 885 O O . ASN A 1 111 ? 33.655 21.716 70.370 1.00 27.40 111 ASN A O 1
ATOM 890 N N . TYR A 1 112 ? 32.425 23.407 71.196 1.00 26.74 112 TYR A N 1
ATOM 891 C CA . TYR A 1 112 ? 31.463 23.520 70.091 1.00 23.87 112 TYR A CA 1
ATOM 892 C C . TYR A 1 112 ? 31.053 24.977 70.039 1.00 22.63 112 TYR A C 1
ATOM 893 O O . TYR A 1 112 ? 31.266 25.700 70.988 1.00 27.34 112 TYR A O 1
ATOM 902 N N . SER A 1 113 ? 30.418 25.335 68.941 1.00 24.54 113 SER A N 1
ATOM 903 C CA . SER A 1 113 ? 30.034 26.697 68.565 1.00 23.45 113 SER A CA 1
ATOM 904 C C . SER A 1 113 ? 28.688 27.081 69.223 1.00 24.85 113 SER A C 1
ATOM 905 O O . SER A 1 113 ? 27.654 26.370 69.036 1.00 23.32 113 SER A O 1
ATOM 908 N N . LEU A 1 114 ? 28.672 28.221 69.901 1.00 22.82 114 LEU A N 1
ATOM 909 C CA . LEU A 1 114 ? 27.440 28.916 70.357 1.00 25.90 114 LEU A CA 1
ATOM 910 C C . LEU A 1 114 ? 26.463 29.121 69.184 1.00 26.21 114 LEU A C 1
ATOM 911 O O . LEU A 1 114 ? 25.262 28.738 69.311 1.00 22.31 114 LEU A O 1
ATOM 916 N N . GLU A 1 115 ? 26.953 29.599 68.047 1.00 27.21 115 GLU A N 1
ATOM 917 C CA . GLU A 1 115 ? 26.118 29.835 66.845 1.00 27.32 115 GLU A CA 1
ATOM 918 C C . GLU A 1 115 ? 25.505 28.522 66.350 1.00 27.55 115 GLU A C 1
ATOM 919 O O . GLU A 1 115 ? 24.309 28.566 65.999 1.00 28.53 115 GLU A O 1
ATOM 925 N N . ALA A 1 116 ? 26.253 27.395 66.353 1.00 24.96 116 ALA A N 1
ATOM 926 C CA . ALA A 1 116 ? 25.748 26.068 65.947 1.00 24.44 116 ALA A CA 1
ATOM 927 C C . ALA A 1 116 ? 24.651 25.614 66.911 1.00 25.45 116 ALA A C 1
ATOM 928 O O . ALA A 1 116 ? 23.608 25.109 66.424 1.00 23.27 116 ALA A O 1
ATOM 930 N N . LEU A 1 117 ? 24.854 25.782 68.220 1.00 24.54 117 LEU A N 1
ATOM 931 C CA . LEU A 1 117 ? 23.837 25.379 69.229 1.00 23.45 117 LEU A CA 1
ATOM 932 C C . LEU A 1 117 ? 22.540 26.134 68.924 1.00 22.12 117 LEU A C 1
ATOM 933 O O . LEU A 1 117 ? 21.467 25.604 69.138 1.00 22.42 117 LEU A O 1
ATOM 938 N N . LEU A 1 118 ? 22.670 27.375 68.510 1.00 21.26 118 LEU A N 1
ATOM 939 C CA . LEU A 1 118 ? 21.535 28.279 68.260 1.00 22.94 118 LEU A CA 1
ATOM 940 C C . LEU A 1 118 ? 21.119 28.193 66.777 1.00 22.68 118 LEU A C 1
ATOM 941 O O . LEU A 1 118 ? 20.469 29.113 66.272 1.00 23.94 118 LEU A O 1
ATOM 946 N N . ALA A 1 119 ? 21.433 27.079 66.107 1.00 24.00 119 ALA A N 1
ATOM 947 C CA . ALA A 1 119 ? 20.924 26.720 64.766 1.00 25.55 119 ALA A CA 1
ATOM 948 C C . ALA A 1 119 ? 21.277 27.826 63.773 1.00 28.40 119 ALA A C 1
ATOM 949 O O . ALA A 1 119 ? 20.428 28.142 62.925 1.00 30.16 119 ALA A O 1
ATOM 951 N N . GLY A 1 120 ? 22.481 28.415 63.889 1.00 24.98 120 GLY A N 1
ATOM 952 C CA . GLY A 1 120 ? 22.985 29.406 62.929 1.00 29.42 120 GLY A CA 1
ATOM 953 C C . GLY A 1 120 ? 22.387 30.781 63.138 1.00 31.12 120 GLY A C 1
ATOM 954 O O . GLY A 1 120 ? 22.596 31.641 62.295 1.00 29.84 120 GLY A O 1
ATOM 955 N N . ASN A 1 121 ? 21.670 31.002 64.240 1.00 30.42 121 ASN A N 1
ATOM 956 C CA . ASN A 1 121 ? 21.063 32.313 64.570 1.00 28.44 121 ASN A CA 1
ATOM 957 C C . ASN A 1 121 ? 22.142 33.227 65.153 1.00 29.10 121 ASN A C 1
ATOM 958 O O . ASN A 1 121 ? 22.279 33.263 66.394 1.00 29.98 121 ASN A O 1
ATOM 963 N N . TYR A 1 122 ? 22.895 33.910 64.284 1.00 28.10 122 TYR A N 1
ATOM 964 C CA . TYR A 1 122 ? 24.014 34.813 64.670 1.00 29.95 122 TYR A CA 1
ATOM 965 C C . TYR A 1 122 ? 23.518 36.004 65.485 1.00 31.06 122 TYR A C 1
ATOM 966 O O . TYR A 1 122 ? 24.288 36.460 66.329 1.00 28.57 122 TYR A O 1
ATOM 975 N N . LEU A 1 123 ? 22.311 36.517 65.242 1.00 27.77 123 LEU A N 1
ATOM 976 C CA . LEU A 1 123 ? 21.752 37.633 66.052 1.00 32.97 123 LEU A CA 1
ATOM 977 C C . LEU A 1 123 ? 21.546 37.170 67.494 1.00 31.15 123 LEU A C 1
ATOM 978 O O . LEU A 1 123 ? 21.839 37.949 68.428 1.00 32.59 123 LEU A O 1
ATOM 983 N N . MET A 1 124 ? 21.033 35.953 67.687 1.00 29.07 124 MET A N 1
ATOM 984 C CA . MET A 1 124 ? 20.859 35.435 69.065 1.00 28.68 124 MET A CA 1
ATOM 985 C C . MET A 1 124 ? 22.241 35.090 69.656 1.00 27.54 124 MET A C 1
ATOM 986 O O . MET A 1 124 ? 22.481 35.366 70.846 1.00 25.86 124 MET A O 1
ATOM 991 N N . ALA A 1 125 ? 23.175 34.580 68.857 1.00 26.88 125 ALA A N 1
ATOM 992 C CA . ALA A 1 125 ? 24.537 34.273 69.373 1.00 26.76 125 ALA A CA 1
ATOM 993 C C . ALA A 1 125 ? 25.220 35.565 69.837 1.00 27.10 125 ALA A C 1
ATOM 994 O O . ALA A 1 125 ? 25.929 35.523 70.841 1.00 30.78 125 ALA A O 1
ATOM 996 N N . ASP A 1 126 ? 25.015 36.680 69.129 1.00 28.60 126 ASP A N 1
ATOM 997 C CA . ASP A 1 126 ? 25.572 38.011 69.498 1.00 28.85 126 ASP A CA 1
ATOM 998 C C . ASP A 1 126 ? 25.171 38.388 70.928 1.00 32.06 126 ASP A C 1
ATOM 999 O O . ASP A 1 126 ? 25.941 39.071 71.570 1.00 32.83 126 ASP A O 1
ATOM 1004 N N . LEU A 1 127 ? 24.026 37.923 71.447 1.00 30.14 127 LEU A N 1
ATOM 1005 C CA . LEU A 1 127 ? 23.605 38.226 72.832 1.00 31.03 127 LEU A CA 1
ATOM 1006 C C . LEU A 1 127 ? 24.531 37.526 73.833 1.00 27.93 127 LEU A C 1
ATOM 1007 O O . LEU A 1 127 ? 24.583 37.970 74.963 1.00 30.36 127 LEU A O 1
ATOM 1012 N N . PHE A 1 128 ? 25.118 36.383 73.476 1.00 26.95 128 PHE A N 1
ATOM 1013 C CA . PHE A 1 128 ? 25.765 35.492 74.471 1.00 27.38 128 PHE A CA 1
ATOM 1014 C C . PHE A 1 128 ? 27.270 35.299 74.236 1.00 26.77 128 PHE A C 1
ATOM 1015 O O . PHE A 1 128 ? 27.885 34.650 75.092 1.00 27.97 128 PHE A O 1
ATOM 1023 N N . ARG A 1 129 ? 27.831 35.804 73.150 1.00 27.95 129 ARG A N 1
ATOM 1024 C CA . ARG A 1 129 ? 29.306 35.728 72.947 1.00 32.43 129 ARG A CA 1
ATOM 1025 C C . ARG A 1 129 ? 30.002 36.298 74.187 1.00 26.13 129 ARG A C 1
ATOM 1026 O O . ARG A 1 129 ? 29.632 37.370 74.638 1.00 28.60 129 ARG A O 1
ATOM 1034 N N . ASN A 1 130 ? 30.990 35.587 74.715 1.00 26.15 130 ASN A N 1
ATOM 1035 C CA . ASN A 1 130 ? 31.777 35.963 75.916 1.00 31.04 130 ASN A CA 1
ATOM 1036 C C . ASN A 1 130 ? 30.900 35.968 77.171 1.00 30.55 130 ASN A C 1
ATOM 1037 O O . ASN A 1 130 ? 31.298 36.578 78.139 1.00 32.08 130 ASN A O 1
ATOM 1042 N N . GLY A 1 131 ? 29.740 35.311 77.141 1.00 27.91 131 GLY A N 1
ATOM 1043 C CA . GLY A 1 131 ? 28.873 35.204 78.316 1.00 26.67 131 GLY A CA 1
ATOM 1044 C C . GLY A 1 131 ? 29.251 34.004 79.165 1.00 29.65 131 GLY A C 1
ATOM 1045 O O . GLY A 1 131 ? 30.426 33.563 79.178 1.00 30.95 131 GLY A O 1
ATOM 1046 N N . THR A 1 132 ? 28.241 33.395 79.764 1.00 28.95 132 THR A N 1
ATOM 1047 C CA . THR A 1 132 ? 28.350 32.278 80.717 1.00 28.80 132 THR A CA 1
ATOM 1048 C C . THR A 1 132 ? 27.389 31.181 80.281 1.00 24.83 132 THR A C 1
ATOM 1049 O O . THR A 1 132 ? 26.250 31.500 79.871 1.00 25.37 132 THR A O 1
ATOM 1053 N N . PHE A 1 133 ? 27.764 29.940 80.507 1.00 26.79 133 PHE A N 1
ATOM 1054 C CA . PHE A 1 133 ? 26.902 28.797 80.166 1.00 29.98 133 PHE A CA 1
ATOM 1055 C C . PHE A 1 133 ? 26.916 27.830 81.345 1.00 30.22 133 PHE A C 1
ATOM 1056 O O . PHE A 1 133 ? 27.900 27.753 82.093 1.00 27.52 133 PHE A O 1
ATOM 1064 N N . VAL A 1 134 ? 25.817 27.099 81.445 1.00 26.85 134 VAL A N 1
ATOM 1065 C CA . VAL A 1 134 ? 25.642 25.941 82.349 1.00 28.07 134 VAL A CA 1
ATOM 1066 C C . VAL A 1 134 ? 24.932 24.838 81.569 1.00 25.38 134 VAL A C 1
ATOM 1067 O O . VAL A 1 134 ? 23.835 25.097 81.027 1.00 24.11 134 VAL A O 1
ATOM 1071 N N . THR A 1 135 ? 25.510 23.651 81.568 1.00 22.65 135 THR A N 1
ATOM 1072 C CA . THR A 1 135 ? 24.887 22.449 80.981 1.00 24.78 135 THR A CA 1
ATOM 1073 C C . THR A 1 135 ? 24.599 21.470 82.120 1.00 29.17 135 THR A C 1
ATOM 1074 O O . THR A 1 135 ? 25.575 21.018 82.791 1.00 27.67 135 THR A O 1
ATOM 1078 N N . THR A 1 136 ? 23.313 21.172 82.334 1.00 27.61 136 THR A N 1
ATOM 1079 C CA . THR A 1 136 ? 22.818 20.216 83.348 1.00 25.28 136 THR A CA 1
ATOM 1080 C C . THR A 1 136 ? 22.366 18.969 82.615 1.00 25.59 136 THR A C 1
ATOM 1081 O O . THR A 1 136 ? 21.632 19.093 81.597 1.00 25.19 136 THR A O 1
ATOM 1085 N N . TYR A 1 137 ? 22.842 17.828 83.073 1.00 23.82 137 TYR A N 1
ATOM 1086 C CA . TYR A 1 137 ? 22.435 16.483 82.591 1.00 26.49 137 TYR A CA 1
ATOM 1087 C C . TYR A 1 137 ? 21.427 15.881 83.580 1.00 27.08 137 TYR A C 1
ATOM 1088 O O . TYR A 1 137 ? 21.741 15.832 84.814 1.00 28.37 137 TYR A O 1
ATOM 1097 N N . LEU A 1 138 ? 20.223 15.574 83.093 1.00 25.11 138 LEU A N 1
ATOM 1098 C CA . LEU A 1 138 ? 19.151 14.859 83.847 1.00 27.94 138 LEU A CA 1
ATOM 1099 C C . LEU A 1 138 ? 19.262 13.362 83.539 1.00 28.59 138 LEU A C 1
ATOM 1100 O O . LEU A 1 138 ? 19.189 13.025 82.372 1.00 34.08 138 LEU A O 1
ATOM 1105 N N . SER A 1 139 ? 19.503 12.517 84.534 1.00 30.11 139 SER A N 1
ATOM 1106 C CA . SER A 1 139 ? 19.653 11.043 84.344 1.00 34.32 139 SER A CA 1
ATOM 1107 C C . SER A 1 139 ? 18.297 10.385 84.523 1.00 32.12 139 SER A C 1
ATOM 1108 O O . SER A 1 139 ? 17.344 11.043 84.937 1.00 29.38 139 SER A O 1
ATOM 1111 N N . PRO A 1 140 ? 18.161 9.094 84.165 1.00 33.49 140 PRO A N 1
ATOM 1112 C CA . PRO A 1 140 ? 16.869 8.430 84.264 1.00 38.47 140 PRO A CA 1
ATOM 1113 C C . PRO A 1 140 ? 16.224 8.498 85.658 1.00 33.95 140 PRO A C 1
ATOM 1114 O O . PRO A 1 140 ? 15.008 8.513 85.736 1.00 32.79 140 PRO A O 1
ATOM 1118 N N . ARG A 1 141 ? 17.004 8.626 86.725 1.00 34.31 141 ARG A N 1
ATOM 1119 C CA . ARG A 1 141 ? 16.441 8.610 88.101 1.00 35.61 141 ARG A CA 1
ATOM 1120 C C . ARG A 1 141 ? 15.888 9.986 88.485 1.00 35.10 141 ARG A C 1
ATOM 1121 O O . ARG A 1 141 ? 15.162 10.074 89.488 1.00 31.62 141 ARG A O 1
ATOM 1129 N N . ASP A 1 142 ? 16.249 11.031 87.759 1.00 30.02 142 ASP A N 1
ATOM 1130 C CA . ASP A 1 142 ? 15.931 12.420 88.154 1.00 32.08 142 ASP A CA 1
ATOM 1131 C C . ASP A 1 142 ? 14.512 12.762 87.714 1.00 32.19 142 ASP A C 1
ATOM 1132 O O . ASP A 1 142 ? 13.988 12.116 86.803 1.00 35.22 142 ASP A O 1
ATOM 1137 N N . TYR A 1 143 ? 13.897 13.673 88.453 1.00 31.29 143 TYR A N 1
ATOM 1138 C CA . TYR A 1 143 ? 12.722 14.469 88.050 1.00 31.20 143 TYR A CA 1
ATOM 1139 C C . TYR A 1 143 ? 13.004 15.054 86.656 1.00 31.43 143 TYR A C 1
ATOM 1140 O O . TYR A 1 143 ? 14.148 15.549 86.453 1.00 26.58 143 TYR A O 1
ATOM 1149 N N . HIS A 1 144 ? 12.018 15.007 85.743 1.00 27.73 144 HIS A N 1
ATOM 1150 C CA . HIS A 1 144 ? 12.203 15.327 84.300 1.00 29.58 144 HIS A CA 1
ATOM 1151 C C . HIS A 1 144 ? 11.464 16.599 83.886 1.00 28.06 144 HIS A C 1
ATOM 1152 O O . HIS A 1 144 ? 11.411 16.865 82.676 1.00 28.08 144 HIS A O 1
ATOM 1159 N N . ARG A 1 145 ? 10.989 17.383 84.844 1.00 28.32 145 ARG A N 1
ATOM 1160 C CA . ARG A 1 145 ? 10.463 18.725 84.517 1.00 27.28 145 ARG A CA 1
ATOM 1161 C C . ARG A 1 145 ? 11.556 19.738 84.765 1.00 24.48 145 ARG A C 1
ATOM 1162 O O . ARG A 1 145 ? 12.479 19.452 85.532 1.00 29.20 145 ARG A O 1
ATOM 1170 N N . VAL A 1 146 ? 11.459 20.870 84.083 1.00 27.51 146 VAL A N 1
ATOM 1171 C CA . VAL A 1 146 ? 12.490 21.943 84.095 1.00 28.53 146 VAL A CA 1
ATOM 1172 C C . VAL A 1 146 ? 11.791 23.246 84.479 1.00 26.69 146 VAL A C 1
ATOM 1173 O O . VAL A 1 146 ? 10.729 23.536 83.949 1.00 28.33 146 VAL A O 1
ATOM 1177 N N . HIS A 1 147 ? 12.409 23.978 85.378 1.00 26.92 147 HIS A N 1
ATOM 1178 C CA . HIS A 1 147 ? 11.832 25.140 86.071 1.00 31.04 147 HIS A CA 1
ATOM 1179 C C . HIS A 1 147 ? 12.682 26.354 85.700 1.00 30.91 147 HIS A C 1
ATOM 1180 O O . HIS A 1 147 ? 13.798 26.181 85.188 1.00 30.79 147 HIS A O 1
ATOM 1187 N N . MET A 1 148 ? 12.198 27.536 86.018 1.00 32.57 148 MET A N 1
ATOM 1188 C CA . MET A 1 148 ? 12.882 28.801 85.673 1.00 30.76 148 MET A CA 1
ATOM 1189 C C . MET A 1 148 ? 14.007 29.068 86.677 1.00 31.58 148 MET A C 1
ATOM 1190 O O . MET A 1 148 ? 13.840 28.949 87.891 1.00 31.80 148 MET A O 1
ATOM 1195 N N . PRO A 1 149 ? 15.201 29.480 86.212 1.00 32.04 149 PRO A N 1
ATOM 1196 C CA . PRO A 1 149 ? 16.243 29.993 87.103 1.00 31.86 149 PRO A CA 1
ATOM 1197 C C . PRO A 1 149 ? 15.924 31.350 87.760 1.00 31.57 149 PRO A C 1
ATOM 1198 O O . PRO A 1 149 ? 16.516 31.661 88.781 1.00 35.09 149 PRO A O 1
ATOM 1202 N N . CYS A 1 150 ? 15.034 32.128 87.150 1.00 34.42 150 CYS A N 1
ATOM 1203 C CA . CYS A 1 150 ? 14.652 33.499 87.572 1.00 36.12 150 CYS A CA 1
ATOM 1204 C C . CYS A 1 150 ? 13.354 33.896 86.891 1.00 33.93 150 CYS A C 1
ATOM 1205 O O . CYS A 1 150 ? 12.896 33.145 86.029 1.00 36.41 150 CYS A O 1
ATOM 1208 N N . ASN A 1 151 ? 12.770 35.017 87.301 1.00 36.70 151 ASN A N 1
ATOM 1209 C CA . ASN A 1 151 ? 11.636 35.657 86.587 1.00 36.03 151 ASN A CA 1
ATOM 1210 C C . ASN A 1 151 ? 12.091 35.889 85.151 1.00 34.74 151 ASN A C 1
ATOM 1211 O O . ASN A 1 151 ? 13.241 36.343 84.964 1.00 35.41 151 ASN A O 1
ATOM 1216 N N . GLY A 1 152 ? 11.214 35.618 84.190 1.00 33.70 152 GLY A N 1
ATOM 1217 C CA . GLY A 1 152 ? 11.520 35.791 82.767 1.00 37.44 152 GLY A CA 1
ATOM 1218 C C . GLY A 1 152 ? 10.281 36.098 81.969 1.00 32.76 152 GLY A C 1
ATOM 1219 O O . GLY A 1 152 ? 9.244 35.467 82.214 1.00 36.09 152 GLY A O 1
ATOM 1220 N N . ILE A 1 153 ? 10.412 37.012 81.020 1.00 31.25 153 ILE A N 1
ATOM 1221 C CA . ILE A 1 153 ? 9.439 37.233 79.918 1.00 30.30 153 ILE A CA 1
ATOM 1222 C C . ILE A 1 153 ? 9.911 36.441 78.690 1.00 33.54 153 ILE A C 1
ATOM 1223 O O . ILE A 1 153 ? 11.006 36.778 78.127 1.00 27.54 153 ILE A O 1
ATOM 1228 N N . LEU A 1 154 ? 9.118 35.455 78.267 1.00 27.01 154 LEU A N 1
ATOM 1229 C CA . LEU A 1 154 ? 9.413 34.673 77.049 1.00 29.81 154 LEU A CA 1
ATOM 1230 C C . LEU A 1 154 ? 9.373 35.587 75.824 1.00 28.91 154 LEU A C 1
ATOM 1231 O O . LEU A 1 154 ? 8.377 36.304 75.661 1.00 32.35 154 LEU A O 1
ATOM 1236 N N . ARG A 1 155 ? 10.433 35.576 74.988 1.00 25.87 155 ARG A N 1
ATOM 1237 C CA . ARG A 1 155 ? 10.496 36.418 73.770 1.00 26.22 155 ARG A CA 1
ATOM 1238 C C . ARG A 1 155 ? 10.552 35.567 72.503 1.00 25.96 155 ARG A C 1
ATOM 1239 O O . ARG A 1 155 ? 9.957 35.973 71.473 1.00 26.28 155 ARG A O 1
ATOM 1247 N N . GLU A 1 156 ? 11.200 34.397 72.548 1.00 24.94 156 GLU A N 1
ATOM 1248 C CA . GLU A 1 156 ? 11.434 33.644 71.317 1.00 26.08 156 GLU A CA 1
ATOM 1249 C C . GLU A 1 156 ? 11.549 32.174 71.696 1.00 24.71 156 GLU A C 1
ATOM 1250 O O . GLU A 1 156 ? 12.102 31.874 72.763 1.00 23.88 156 GLU A O 1
ATOM 1256 N N . MET A 1 157 ? 10.976 31.305 70.880 1.00 24.73 157 MET A N 1
ATOM 1257 C CA . MET A 1 157 ? 11.216 29.860 71.017 1.00 25.91 157 MET A CA 1
ATOM 1258 C C . MET A 1 157 ? 11.545 29.326 69.643 1.00 25.37 157 MET A C 1
ATOM 1259 O O . MET A 1 157 ? 10.943 29.782 68.645 1.00 30.15 157 MET A O 1
ATOM 1264 N N . ILE A 1 158 ? 12.551 28.473 69.579 1.00 21.03 158 ILE A N 1
ATOM 1265 C CA . ILE A 1 158 ? 12.992 27.867 68.300 1.00 22.63 158 ILE A CA 1
ATOM 1266 C C . ILE A 1 158 ? 13.035 26.350 68.484 1.00 23.20 158 ILE A C 1
ATOM 1267 O O . ILE A 1 158 ? 13.705 25.876 69.424 1.00 24.52 158 ILE A O 1
ATOM 1272 N N . TYR A 1 159 ? 12.290 25.639 67.669 1.00 22.30 159 TYR A N 1
ATOM 1273 C CA . TYR A 1 159 ? 12.371 24.169 67.557 1.00 23.13 159 TYR A CA 1
ATOM 1274 C C . TYR A 1 159 ? 13.404 23.828 66.502 1.00 23.67 159 TYR A C 1
ATOM 1275 O O . TYR A 1 159 ? 13.288 24.325 65.362 1.00 25.85 159 TYR A O 1
ATOM 1284 N N . VAL A 1 160 ? 14.365 22.977 66.879 1.00 22.72 160 VAL A N 1
ATOM 1285 C CA . VAL A 1 160 ? 15.488 22.599 65.982 1.00 22.14 160 VAL A CA 1
ATOM 1286 C C . VAL A 1 160 ? 15.451 21.094 65.798 1.00 22.68 160 VAL A C 1
ATOM 1287 O O . VAL A 1 160 ? 15.699 20.341 66.732 1.00 24.99 160 VAL A O 1
ATOM 1291 N N . PRO A 1 161 ? 15.193 20.607 64.577 1.00 20.90 161 PRO A N 1
ATOM 1292 C CA . PRO A 1 161 ? 15.303 19.188 64.291 1.00 26.38 161 PRO A CA 1
ATOM 1293 C C . PRO A 1 161 ? 16.765 18.773 64.486 1.00 26.19 161 PRO A C 1
ATOM 1294 O O . PRO A 1 161 ? 17.666 19.568 64.342 1.00 26.86 161 PRO A O 1
ATOM 1298 N N . GLY A 1 162 ? 16.967 17.503 64.736 1.00 26.09 162 GLY A N 1
ATOM 1299 C CA . GLY A 1 162 ? 18.328 16.990 64.848 1.00 29.23 162 GLY A CA 1
ATOM 1300 C C . GLY A 1 162 ? 18.312 15.532 65.150 1.00 29.52 162 GLY A C 1
ATOM 1301 O O . GLY A 1 162 ? 17.255 14.927 65.006 1.00 27.11 162 GLY A O 1
ATOM 1302 N N . ASP A 1 163 ? 19.463 15.038 65.592 1.00 28.73 163 ASP A N 1
ATOM 1303 C CA . ASP A 1 163 ? 19.676 13.618 65.908 1.00 31.04 163 ASP A CA 1
ATOM 1304 C C . ASP A 1 163 ? 19.177 13.328 67.317 1.00 26.96 163 ASP A C 1
ATOM 1305 O O . ASP A 1 163 ? 18.797 14.279 68.046 1.00 24.37 163 ASP A O 1
ATOM 1310 N N . LEU A 1 164 ? 19.220 12.053 67.710 1.00 23.99 164 LEU A N 1
ATOM 1311 C CA . LEU A 1 164 ? 18.934 11.590 69.086 1.00 28.91 164 LEU A CA 1
ATOM 1312 C C . LEU A 1 164 ? 20.091 10.710 69.567 1.00 31.39 164 LEU A C 1
ATOM 1313 O O . LEU A 1 164 ? 19.870 9.551 69.953 1.00 29.63 164 LEU A O 1
ATOM 1318 N N . PHE A 1 165 ? 21.283 11.286 69.572 1.00 27.96 165 PHE A N 1
ATOM 1319 C CA . PHE A 1 165 ? 22.465 10.663 70.205 1.00 27.00 165 PHE A CA 1
ATOM 1320 C C . PHE A 1 165 ? 22.164 10.525 71.694 1.00 28.40 165 PHE A C 1
ATOM 1321 O O . PHE A 1 165 ? 21.414 11.331 72.228 1.00 25.60 165 PHE A O 1
ATOM 1329 N N . SER A 1 166 ? 22.751 9.523 72.335 1.00 28.46 166 SER A N 1
ATOM 1330 C CA . SER A 1 166 ? 22.790 9.413 73.809 1.00 31.38 166 SER A CA 1
ATOM 1331 C C . SER A 1 166 ? 23.762 10.460 74.329 1.00 32.64 166 SER A C 1
ATOM 1332 O O . SER A 1 166 ? 24.692 10.872 73.588 1.00 30.25 166 SER A O 1
ATOM 1335 N N . VAL A 1 167 ? 23.517 10.900 75.550 1.00 29.61 167 VAL A N 1
ATOM 1336 C CA . VAL A 1 167 ? 24.401 11.846 76.258 1.00 30.84 167 VAL A CA 1
ATOM 1337 C C . VAL A 1 167 ? 25.055 11.088 77.426 1.00 32.70 167 VAL A C 1
ATOM 1338 O O . VAL A 1 167 ? 24.373 10.721 78.368 1.00 33.78 167 VAL A O 1
ATOM 1342 N N . ASN A 1 168 ? 26.355 10.883 77.351 1.00 32.17 168 ASN A N 1
ATOM 1343 C CA . ASN A 1 168 ? 27.154 10.242 78.419 1.00 34.17 168 ASN A CA 1
ATOM 1344 C C . ASN A 1 168 ? 28.601 10.675 78.185 1.00 34.65 168 ASN A C 1
ATOM 1345 O O . ASN A 1 168 ? 28.830 11.519 77.304 1.00 33.16 168 ASN A O 1
ATOM 1350 N N . HIS A 1 169 ? 29.528 10.220 79.024 1.00 33.51 169 HIS A N 1
ATOM 1351 C CA . HIS A 1 169 ? 30.948 10.660 78.988 1.00 35.60 169 HIS A CA 1
ATOM 1352 C C . HIS A 1 169 ? 31.555 10.274 77.640 1.00 29.56 169 HIS A C 1
ATOM 1353 O O . HIS A 1 169 ? 32.276 11.083 77.040 1.00 34.61 169 HIS A O 1
ATOM 1360 N N . LEU A 1 170 ? 31.200 9.100 77.142 1.00 29.24 170 LEU A N 1
ATOM 1361 C CA . LEU A 1 170 ? 31.672 8.580 75.830 1.00 32.31 170 LEU A CA 1
ATOM 1362 C C . LEU A 1 170 ? 31.237 9.483 74.667 1.00 30.63 170 LEU A C 1
ATOM 1363 O O . LEU A 1 170 ? 32.110 9.858 73.820 1.00 31.94 170 LEU A O 1
ATOM 1368 N N . THR A 1 171 ? 29.956 9.839 74.579 1.00 30.65 171 THR A N 1
ATOM 1369 C CA . THR A 1 171 ? 29.472 10.695 73.472 1.00 27.79 171 THR A CA 1
ATOM 1370 C C . THR A 1 171 ? 29.935 12.141 73.696 1.00 25.02 171 THR A C 1
ATOM 1371 O O . THR A 1 171 ? 30.299 12.763 72.701 1.00 28.16 171 THR A O 1
ATOM 1375 N N . ALA A 1 172 ? 29.954 12.635 74.934 1.00 25.80 172 ALA A N 1
ATOM 1376 C CA . ALA A 1 172 ? 30.451 14.003 75.231 1.00 29.66 172 ALA A CA 1
ATOM 1377 C C . ALA A 1 172 ? 31.908 14.119 74.760 1.00 28.66 172 ALA A C 1
ATOM 1378 O O . ALA A 1 172 ? 32.316 15.191 74.297 1.00 33.17 172 ALA A O 1
ATOM 1380 N N . GLN A 1 173 ? 32.678 13.033 74.837 1.00 33.14 173 GLN A N 1
ATOM 1381 C CA . GLN A 1 173 ? 34.125 13.072 74.516 1.00 31.84 173 GLN A CA 1
ATOM 1382 C C . GLN A 1 173 ? 34.338 12.798 73.039 1.00 30.25 173 GLN A C 1
ATOM 1383 O O . GLN A 1 173 ? 35.297 13.313 72.507 1.00 36.10 173 GLN A O 1
ATOM 1389 N N . ASN A 1 174 ? 33.436 12.098 72.359 1.00 31.07 174 ASN A N 1
ATOM 1390 C CA . ASN A 1 174 ? 33.750 11.543 71.013 1.00 27.80 174 ASN A CA 1
ATOM 1391 C C . ASN A 1 174 ? 32.772 11.988 69.929 1.00 26.35 174 ASN A C 1
ATOM 1392 O O . ASN A 1 174 ? 33.126 11.826 68.759 1.00 26.07 174 ASN A O 1
ATOM 1397 N N . VAL A 1 175 ? 31.567 12.483 70.257 1.00 29.05 175 VAL A N 1
ATOM 1398 C CA . VAL A 1 175 ? 30.602 12.916 69.198 1.00 25.17 175 VAL A CA 1
ATOM 1399 C C . VAL A 1 175 ? 30.740 14.433 69.054 1.00 25.00 175 VAL A C 1
ATOM 1400 O O . VAL A 1 175 ? 30.292 15.197 69.909 1.00 27.44 175 VAL A O 1
ATOM 1404 N N . PRO A 1 176 ? 31.300 14.914 67.936 1.00 28.50 176 PRO A N 1
ATOM 1405 C CA . PRO A 1 176 ? 31.438 16.355 67.717 1.00 30.80 176 PRO A CA 1
ATOM 1406 C C . PRO A 1 176 ? 30.057 17.012 67.727 1.00 29.19 176 PRO A C 1
ATOM 1407 O O . PRO A 1 176 ? 29.135 16.426 67.140 1.00 24.82 176 PRO A O 1
ATOM 1411 N N . ASN A 1 177 ? 29.961 18.192 68.355 1.00 26.77 177 ASN A N 1
ATOM 1412 C CA . ASN A 1 177 ? 28.764 19.055 68.267 1.00 27.01 177 ASN A CA 1
ATOM 1413 C C . ASN A 1 177 ? 27.535 18.320 68.845 1.00 27.2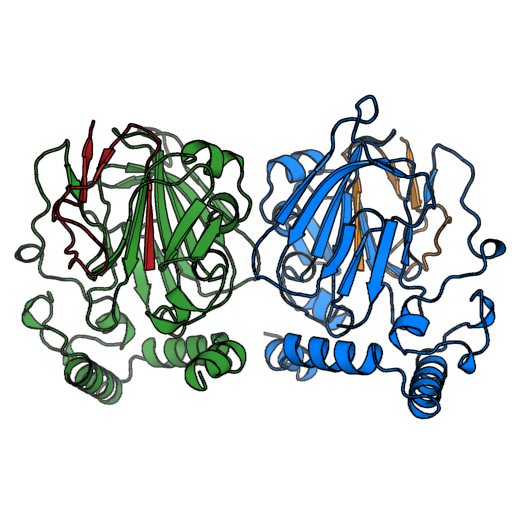0 177 ASN A C 1
ATOM 1414 O O . ASN A 1 177 ? 26.416 18.573 68.358 1.00 26.49 177 ASN A O 1
ATOM 1419 N N . LEU A 1 178 ? 27.721 17.460 69.852 1.00 25.60 178 LEU A N 1
ATOM 1420 C CA . LEU A 1 178 ? 26.672 16.569 70.416 1.00 27.47 178 LEU A CA 1
ATOM 1421 C C . LEU A 1 178 ? 25.377 17.360 70.671 1.00 27.69 178 LEU A C 1
ATOM 1422 O O . LEU A 1 178 ? 24.339 16.942 70.168 1.00 27.70 178 LEU A O 1
ATOM 1427 N N . PHE A 1 179 ? 25.461 18.486 71.361 1.00 25.31 179 PHE A N 1
ATOM 1428 C CA . PHE A 1 179 ? 24.285 19.274 71.808 1.00 27.39 179 PHE A CA 1
ATOM 1429 C C . PHE A 1 179 ? 23.786 20.178 70.677 1.00 27.78 179 PHE A C 1
ATOM 1430 O O . PHE A 1 179 ? 22.606 20.530 70.646 1.00 25.01 179 PHE A O 1
ATOM 1438 N N . ALA A 1 180 ? 24.662 20.542 69.746 1.00 28.04 180 ALA A N 1
ATOM 1439 C CA . ALA A 1 180 ? 24.318 21.365 68.560 1.00 24.20 180 ALA A CA 1
ATOM 1440 C C . ALA A 1 180 ? 23.744 20.490 67.458 1.00 22.97 180 ALA A C 1
ATOM 1441 O O . ALA A 1 180 ? 23.187 21.033 66.494 1.00 22.60 180 ALA A O 1
ATOM 1443 N N . ARG A 1 181 ? 23.770 19.159 67.578 1.00 22.89 181 ARG A N 1
ATOM 1444 C CA . ARG A 1 181 ? 23.234 18.347 66.483 1.00 24.08 181 ARG A CA 1
ATOM 1445 C C . ARG A 1 181 ? 22.006 17.551 66.926 1.00 23.79 181 ARG A C 1
ATOM 1446 O O . ARG A 1 181 ? 21.312 17.040 66.041 1.00 26.06 181 ARG A O 1
ATOM 1454 N N . ASN A 1 182 ? 21.721 17.512 68.226 1.00 23.11 182 ASN A N 1
ATOM 1455 C CA . ASN A 1 182 ? 20.560 16.788 68.781 1.00 22.51 182 ASN A CA 1
ATOM 1456 C C . ASN A 1 182 ? 19.331 17.704 68.730 1.00 24.39 182 ASN A C 1
ATOM 1457 O O . ASN A 1 182 ? 19.460 18.930 68.955 1.00 21.70 182 ASN A O 1
ATOM 1462 N N . GLU A 1 183 ? 18.179 17.107 68.446 1.00 23.50 183 GLU A N 1
ATOM 1463 C CA . GLU A 1 183 ? 16.853 17.765 68.506 1.00 24.44 183 GLU A CA 1
ATOM 1464 C C . GLU A 1 183 ? 16.730 18.548 69.811 1.00 23.50 183 GLU A C 1
ATOM 1465 O O . GLU A 1 183 ? 17.094 18.014 70.865 1.00 22.12 183 GLU A O 1
ATOM 1471 N N . ARG A 1 184 ? 16.308 19.799 69.734 1.00 20.77 184 ARG A N 1
ATOM 1472 C CA . ARG A 1 184 ? 16.275 20.675 70.899 1.00 22.04 184 ARG A CA 1
ATOM 1473 C C . ARG A 1 184 ? 15.249 21.785 70.708 1.00 19.54 184 ARG A C 1
ATOM 1474 O O . ARG A 1 184 ? 14.864 22.112 69.564 1.00 20.90 184 ARG A O 1
ATOM 1482 N N . VAL A 1 185 ? 14.864 22.365 71.824 1.00 21.35 185 VAL A N 1
ATOM 1483 C CA . VAL A 1 185 ? 14.030 23.596 71.841 1.00 22.30 185 VAL A CA 1
ATOM 1484 C C . VAL A 1 185 ? 14.811 24.705 72.518 1.00 20.89 185 VAL A C 1
ATOM 1485 O O . VAL A 1 185 ? 15.198 24.551 73.723 1.00 23.77 185 VAL A O 1
ATOM 1489 N N . ILE A 1 186 ? 14.958 25.833 71.834 1.00 24.52 186 ILE A N 1
ATOM 1490 C CA . ILE A 1 186 ? 15.649 27.031 72.394 1.00 24.35 186 ILE A CA 1
ATOM 1491 C C . ILE A 1 186 ? 14.583 27.982 72.911 1.00 24.21 186 ILE A C 1
ATOM 1492 O O . ILE A 1 186 ? 13.765 28.407 72.091 1.00 23.60 186 ILE A O 1
ATOM 1497 N N . CYS A 1 187 ? 14.663 28.381 74.173 1.00 23.23 187 CYS A N 1
ATOM 1498 C CA . CYS A 1 187 ? 13.762 29.407 74.750 1.00 25.65 187 CYS A CA 1
ATOM 1499 C C . CYS A 1 187 ? 14.576 30.623 75.160 1.00 24.54 187 CYS A C 1
ATOM 1500 O O . CYS A 1 187 ? 15.540 30.478 75.929 1.00 27.59 187 CYS A O 1
ATOM 1503 N N . LEU A 1 188 ? 14.190 31.783 74.659 1.00 25.25 188 LEU A N 1
ATOM 1504 C CA . LEU A 1 188 ? 14.890 33.062 74.961 1.00 26.49 188 LEU A CA 1
ATOM 1505 C C . LEU A 1 188 ? 13.946 33.955 75.756 1.00 26.05 188 LEU A C 1
ATOM 1506 O O . LEU A 1 188 ? 12.818 34.201 75.280 1.00 25.77 188 LEU A O 1
ATOM 1511 N N . PHE A 1 189 ? 14.446 34.463 76.881 1.00 25.64 189 PHE A N 1
ATOM 1512 C CA . PHE A 1 189 ? 13.709 35.278 77.868 1.00 29.17 189 PHE A CA 1
ATOM 1513 C C . PHE A 1 189 ? 14.387 36.654 78.022 1.00 31.54 189 PHE A C 1
ATOM 1514 O O . PHE A 1 189 ? 15.626 36.737 77.923 1.00 29.67 189 PHE A O 1
ATOM 1522 N N . ASP A 1 190 ? 13.612 37.713 78.250 1.00 29.91 190 ASP A N 1
ATOM 1523 C CA . ASP A 1 190 ? 14.098 38.948 78.920 1.00 32.02 190 ASP A CA 1
ATOM 1524 C C . ASP A 1 190 ? 14.048 38.708 80.434 1.00 34.46 190 ASP A C 1
ATOM 1525 O O . ASP A 1 190 ? 13.017 38.168 80.949 1.00 34.21 190 ASP A O 1
ATOM 1530 N N . THR A 1 191 ? 15.127 39.037 81.131 1.00 32.36 191 THR A N 1
ATOM 1531 C CA . THR A 1 191 ? 15.241 38.917 82.609 1.00 35.17 191 THR A CA 1
ATOM 1532 C C . THR A 1 191 ? 15.877 40.193 83.170 1.00 35.04 191 THR A C 1
ATOM 1533 O O . THR A 1 191 ? 16.405 40.989 82.381 1.00 35.19 191 THR A O 1
ATOM 1537 N N . GLU A 1 192 ? 15.872 40.318 84.494 1.00 37.12 192 GLU A N 1
ATOM 1538 C CA . GLU A 1 192 ? 16.576 41.388 85.254 1.00 43.36 192 GLU A CA 1
ATOM 1539 C C . GLU A 1 192 ? 18.080 41.280 85.014 1.00 41.62 192 GLU A C 1
ATOM 1540 O O . GLU A 1 192 ? 18.764 42.279 85.190 1.00 40.65 192 GLU A O 1
ATOM 1546 N N . PHE A 1 193 ? 18.558 40.095 84.636 1.00 40.33 193 PHE A N 1
ATOM 1547 C CA . PHE A 1 193 ? 19.985 39.789 84.389 1.00 35.68 193 PHE A CA 1
ATOM 1548 C C . PHE A 1 193 ? 20.301 39.856 82.897 1.00 36.79 193 PHE A C 1
ATOM 1549 O O . PHE A 1 193 ? 21.334 39.305 82.508 1.00 36.84 193 PHE A O 1
ATOM 1557 N N . GLY A 1 194 ? 19.460 40.509 82.091 1.00 35.38 194 GLY A N 1
ATOM 1558 C CA . GLY A 1 194 ? 19.636 40.583 80.626 1.00 34.92 194 GLY A CA 1
ATOM 1559 C C . GLY A 1 194 ? 19.046 39.357 79.937 1.00 32.63 194 GLY A C 1
ATOM 1560 O O . GLY A 1 194 ? 18.257 38.615 80.550 1.00 32.79 194 GLY A O 1
ATOM 1561 N N . PRO A 1 195 ? 19.369 39.137 78.643 1.00 35.24 195 PRO A N 1
ATOM 1562 C CA . PRO A 1 195 ? 18.818 38.000 77.897 1.00 29.31 195 PRO A CA 1
ATOM 1563 C C . PRO A 1 195 ? 19.277 36.690 78.550 1.00 28.86 195 PRO A C 1
ATOM 1564 O O . PRO A 1 195 ? 20.390 36.590 79.075 1.00 28.64 195 PRO A O 1
ATOM 1568 N N . MET A 1 196 ? 18.397 35.706 78.561 1.00 25.96 196 MET A N 1
ATOM 1569 C CA A MET A 1 196 ? 18.725 34.357 79.079 0.80 27.92 196 MET A CA 1
ATOM 1570 C CA B MET A 1 196 ? 18.730 34.358 79.075 0.20 23.61 196 MET A CA 1
ATOM 1571 C C . MET A 1 196 ? 18.101 33.325 78.147 1.00 25.31 196 MET A C 1
ATOM 1572 O O . MET A 1 196 ? 16.939 33.497 77.789 1.00 27.35 196 MET A O 1
ATOM 1581 N N . ALA A 1 197 ? 18.880 32.311 77.795 1.00 24.58 197 ALA A N 1
ATOM 1582 C CA . ALA A 1 197 ? 18.435 31.141 77.019 1.00 25.51 197 ALA A CA 1
ATOM 1583 C C . ALA A 1 197 ? 18.355 29.960 77.969 1.00 26.21 197 ALA A C 1
ATOM 1584 O O . ALA A 1 197 ? 19.227 29.807 78.835 1.00 23.67 197 ALA A O 1
ATOM 1586 N N . GLN A 1 198 ? 17.302 29.171 77.793 1.00 25.73 198 GLN A N 1
ATOM 1587 C CA . GLN A 1 198 ? 17.148 27.865 78.442 1.00 27.63 198 GLN A CA 1
ATOM 1588 C C . GLN A 1 198 ? 16.782 26.919 77.293 1.00 26.45 198 GLN A C 1
ATOM 1589 O O . GLN A 1 198 ? 15.755 27.102 76.661 1.00 22.66 198 GLN A O 1
ATOM 1595 N N . ILE A 1 199 ? 17.685 25.995 77.008 1.00 27.27 199 ILE A N 1
ATOM 1596 C CA . ILE A 1 199 ? 17.626 25.084 75.861 1.00 24.03 199 ILE A CA 1
ATOM 1597 C C . ILE A 1 199 ? 17.433 23.674 76.395 1.00 24.83 199 ILE A C 1
ATOM 1598 O O . ILE A 1 199 ? 18.251 23.204 77.221 1.00 24.93 199 ILE A O 1
ATOM 1603 N N . LEU A 1 200 ? 16.381 23.028 75.920 1.00 23.65 200 LEU A N 1
ATOM 1604 C CA . LEU A 1 200 ? 16.035 21.645 76.287 1.00 24.81 200 LEU A CA 1
ATOM 1605 C C . LEU A 1 200 ? 16.494 20.763 75.145 1.00 24.47 200 LEU A C 1
ATOM 1606 O O . LEU A 1 200 ? 15.967 20.901 74.023 1.00 27.44 200 LEU A O 1
ATOM 1611 N N . VAL A 1 201 ? 17.450 19.890 75.418 1.00 21.49 201 VAL A N 1
ATOM 1612 C CA . VAL A 1 201 ? 18.041 19.020 74.369 1.00 23.06 201 VAL A CA 1
ATOM 1613 C C . VAL A 1 201 ? 17.619 17.595 74.631 1.00 23.15 201 VAL A C 1
ATOM 1614 O O . VAL A 1 201 ? 17.850 17.107 75.764 1.00 24.19 201 VAL A O 1
ATOM 1618 N N . GLY A 1 202 ? 17.049 16.983 73.599 1.00 24.60 202 GLY A N 1
ATOM 1619 C CA . GLY A 1 202 ? 16.610 15.583 73.617 1.00 23.46 202 GLY A CA 1
ATOM 1620 C C . GLY A 1 202 ? 17.790 14.638 73.557 1.00 24.34 202 GLY A C 1
ATOM 1621 O O . GLY A 1 202 ? 18.913 15.053 73.289 1.00 24.51 202 GLY A O 1
ATOM 1622 N N . ALA A 1 203 ? 17.515 13.375 73.790 1.00 24.40 203 ALA A N 1
ATOM 1623 C CA . ALA A 1 203 ? 18.485 12.273 73.670 1.00 27.90 203 ALA A CA 1
ATOM 1624 C C . ALA A 1 203 ? 17.712 11.031 73.235 1.00 31.07 203 ALA A C 1
ATOM 1625 O O . ALA A 1 203 ? 16.452 11.083 73.212 1.00 27.32 203 ALA A O 1
ATOM 1627 N N . THR A 1 204 ? 18.431 9.969 72.894 1.00 28.34 204 THR A N 1
ATOM 1628 C CA . THR A 1 204 ? 17.811 8.678 72.532 1.00 31.17 204 THR A CA 1
ATOM 1629 C C . THR A 1 204 ? 16.746 8.341 73.570 1.00 25.83 204 THR A C 1
ATOM 1630 O O . THR A 1 204 ? 17.038 8.456 74.765 1.00 24.23 204 THR A O 1
ATOM 1634 N N . ILE A 1 205 ? 15.582 7.893 73.112 1.00 28.42 205 ILE A N 1
ATOM 1635 C CA . ILE A 1 205 ? 14.484 7.382 73.981 1.00 27.97 205 ILE A CA 1
ATOM 1636 C C . ILE A 1 205 ? 13.743 8.565 74.606 1.00 26.94 205 ILE A C 1
ATOM 1637 O O . ILE A 1 205 ? 12.501 8.682 74.396 1.00 25.32 205 ILE A O 1
ATOM 1642 N N . VAL A 1 206 ? 14.451 9.388 75.368 1.00 27.89 206 VAL A N 1
ATOM 1643 C CA . VAL A 1 206 ? 13.930 10.619 76.005 1.00 27.88 206 VAL A CA 1
ATOM 1644 C C . VAL A 1 206 ? 13.995 11.748 74.976 1.00 30.42 206 VAL A C 1
ATOM 1645 O O . VAL A 1 206 ? 14.795 12.674 75.141 1.00 28.90 206 VAL A O 1
ATOM 1649 N N . GLY A 1 207 ? 13.157 11.641 73.948 1.00 27.89 207 GLY A N 1
ATOM 1650 C CA . GLY A 1 207 ? 13.175 12.552 72.790 1.00 31.55 207 GLY A CA 1
ATOM 1651 C C . GLY A 1 207 ? 11.974 13.484 72.731 1.00 29.23 207 GLY A C 1
ATOM 1652 O O . GLY A 1 207 ? 11.970 14.349 71.820 1.00 28.55 207 GLY A O 1
ATOM 1653 N N . SER A 1 208 ? 11.026 13.392 73.677 1.00 28.20 208 SER A N 1
ATOM 1654 C CA . SER A 1 208 ? 9.814 14.254 73.664 1.00 25.97 208 SER A CA 1
ATOM 1655 C C . SER A 1 208 ? 10.046 15.454 74.581 1.00 23.84 208 SER A C 1
ATOM 1656 O O . SER A 1 208 ? 10.581 15.301 75.704 1.00 26.27 208 SER A O 1
ATOM 1659 N N . ILE A 1 209 ? 9.765 16.637 74.083 1.00 22.17 209 ILE A N 1
ATOM 1660 C CA . ILE A 1 209 ? 9.986 17.911 74.799 1.00 21.41 209 ILE A CA 1
ATOM 1661 C C . ILE A 1 209 ? 8.663 18.686 74.833 1.00 22.46 209 ILE A C 1
ATOM 1662 O O . ILE A 1 209 ? 8.038 18.860 73.760 1.00 22.51 209 ILE A O 1
ATOM 1667 N N . GLU A 1 210 ? 8.328 19.220 75.998 1.00 25.41 210 GLU A N 1
ATOM 1668 C CA . GLU A 1 210 ? 7.139 20.091 76.192 1.00 27.24 210 GLU A CA 1
ATOM 1669 C C . GLU A 1 210 ? 7.594 21.421 76.779 1.00 26.71 210 GLU A C 1
ATOM 1670 O O . GLU A 1 210 ? 8.608 21.435 77.480 1.00 28.23 210 GLU A O 1
ATOM 1676 N N . THR A 1 211 ? 6.819 22.479 76.556 1.00 26.21 211 THR A N 1
ATOM 1677 C CA . THR A 1 211 ? 6.893 23.710 77.368 1.00 26.54 211 THR A CA 1
ATOM 1678 C C . THR A 1 211 ? 5.509 23.935 77.985 1.00 26.46 211 THR A C 1
ATOM 1679 O O . THR A 1 211 ? 4.537 23.319 77.519 1.00 30.03 211 THR A O 1
ATOM 1683 N N . VAL A 1 212 ? 5.409 24.760 79.003 1.00 28.10 212 VAL A N 1
ATOM 1684 C CA . VAL A 1 212 ? 4.076 24.996 79.649 1.00 30.87 212 VAL A CA 1
ATOM 1685 C C . VAL A 1 212 ? 3.192 25.895 78.767 1.00 34.58 212 VAL A C 1
ATOM 1686 O O . VAL A 1 212 ? 1.988 25.849 78.932 1.00 35.41 212 VAL A O 1
ATOM 1690 N N . TRP A 1 213 ? 3.750 26.669 77.841 1.00 30.10 213 TRP A N 1
ATOM 1691 C CA . TRP A 1 213 ? 2.947 27.603 77.018 1.00 30.06 213 TRP A CA 1
ATOM 1692 C C . TRP A 1 213 ? 2.546 26.928 75.721 1.00 34.09 213 TRP A C 1
ATOM 1693 O O . TRP A 1 213 ? 1.625 27.431 75.115 1.00 43.56 213 TRP A O 1
ATOM 1704 N N . ALA A 1 214 ? 3.244 25.892 75.256 1.00 30.17 214 ALA A N 1
ATOM 1705 C CA . ALA A 1 214 ? 2.993 25.353 73.900 1.00 31.50 214 ALA A CA 1
ATOM 1706 C C . ALA A 1 214 ? 2.631 23.875 73.961 1.00 27.51 214 ALA A C 1
ATOM 1707 O O . ALA A 1 214 ? 2.323 23.340 72.906 1.00 31.93 214 ALA A O 1
ATOM 1709 N N . GLY A 1 215 ? 2.663 23.245 75.129 1.00 28.98 215 GLY A N 1
ATOM 1710 C CA . GLY A 1 215 ? 2.430 21.794 75.229 1.00 31.02 215 GLY A CA 1
ATOM 1711 C C . GLY A 1 215 ? 3.571 21.011 74.594 1.00 31.39 215 GLY A C 1
ATOM 1712 O O . GLY A 1 215 ? 4.729 21.517 74.622 1.00 25.15 215 GLY A O 1
ATOM 1713 N N . THR A 1 216 ? 3.263 19.837 74.035 1.00 26.12 216 THR A N 1
ATOM 1714 C CA . THR A 1 216 ? 4.249 18.938 73.422 1.00 28.59 216 THR A CA 1
ATOM 1715 C C . THR A 1 216 ? 4.736 19.561 72.126 1.00 28.67 216 THR A C 1
ATOM 1716 O O . THR A 1 216 ? 3.907 19.758 71.231 1.00 27.95 216 THR A O 1
ATOM 1720 N N . ILE A 1 217 ? 6.034 19.853 72.051 1.00 28.92 217 ILE A N 1
ATOM 1721 C CA . ILE A 1 217 ? 6.673 20.438 70.838 1.00 28.98 217 ILE A CA 1
ATOM 1722 C C . ILE A 1 217 ? 7.028 19.276 69.914 1.00 28.11 217 ILE A C 1
ATOM 1723 O O . ILE A 1 217 ? 6.804 19.355 68.715 1.00 27.60 217 ILE A O 1
ATOM 1728 N N . THR A 1 218 ? 7.526 18.185 70.482 1.00 27.63 218 THR A N 1
ATOM 1729 C CA . THR A 1 218 ? 7.942 17.000 69.711 1.00 27.17 218 THR A CA 1
ATOM 1730 C C . THR A 1 218 ? 7.603 15.792 70.558 1.00 24.08 218 THR A C 1
ATOM 1731 O O . THR A 1 218 ? 7.763 15.858 71.761 1.00 27.54 218 THR A O 1
ATOM 1735 N N . PRO A 1 219 ? 7.136 14.647 70.018 1.00 26.36 219 PRO A N 1
ATOM 1736 C CA . PRO A 1 219 ? 6.795 14.472 68.604 1.00 27.26 219 PRO A CA 1
ATOM 1737 C C . PRO A 1 219 ? 5.486 15.183 68.268 1.00 31.70 219 PRO A C 1
ATOM 1738 O O . PRO A 1 219 ? 4.888 15.751 69.173 1.00 29.76 219 PRO A O 1
ATOM 1742 N N . PRO A 1 220 ? 5.002 15.198 66.992 1.00 38.18 220 PRO A N 1
ATOM 1743 C CA . PRO A 1 220 ? 5.728 14.669 65.833 1.00 38.06 220 PRO A CA 1
ATOM 1744 C C . PRO A 1 220 ? 6.935 15.501 65.356 1.00 33.75 220 PRO A C 1
ATOM 1745 O O . PRO A 1 220 ? 7.106 16.651 65.766 1.00 34.11 220 PRO A O 1
ATOM 1749 N N . ARG A 1 221 ? 7.730 14.908 64.467 1.00 32.48 221 ARG A N 1
ATOM 1750 C CA . ARG A 1 221 ? 9.027 15.442 63.953 1.00 31.60 221 ARG A CA 1
ATOM 1751 C C . ARG A 1 221 ? 8.879 15.755 62.473 1.00 31.83 221 ARG A C 1
ATOM 1752 O O . ARG A 1 221 ? 9.022 14.849 61.641 1.00 36.46 221 ARG A O 1
ATOM 1760 N N . GLU A 1 222 ? 8.593 17.008 62.165 1.00 29.25 222 GLU A N 1
ATOM 1761 C CA . GLU A 1 222 ? 8.230 17.474 60.811 1.00 34.90 222 GLU A CA 1
ATOM 1762 C C . GLU A 1 222 ? 9.478 17.865 60.026 1.00 33.33 222 GLU A C 1
ATOM 1763 O O . GLU A 1 222 ? 9.318 18.270 58.879 1.00 34.78 222 GLU A O 1
ATOM 1769 N N . GLY A 1 223 ? 10.667 17.782 60.627 1.00 31.36 223 GLY A N 1
ATOM 1770 C CA . GLY A 1 223 ? 11.950 17.957 59.911 1.00 29.69 223 GLY A CA 1
ATOM 1771 C C . GLY A 1 223 ? 12.378 19.397 59.658 1.00 30.44 223 GLY A C 1
ATOM 1772 O O . GLY A 1 223 ? 13.423 19.554 58.976 1.00 32.55 223 GLY A O 1
ATOM 1773 N N . ILE A 1 224 ? 11.642 20.424 60.123 1.00 26.54 224 ILE A N 1
ATOM 1774 C CA . ILE A 1 224 ? 11.976 21.849 59.815 1.00 28.28 224 ILE A CA 1
ATOM 1775 C C . ILE A 1 224 ? 12.156 22.669 61.087 1.00 26.13 224 ILE A C 1
ATOM 1776 O O . ILE A 1 224 ? 11.579 22.346 62.116 1.00 25.09 224 ILE A O 1
ATOM 1781 N N . ILE A 1 225 ? 12.932 23.732 60.974 1.00 24.70 225 ILE A N 1
ATOM 1782 C CA . ILE A 1 225 ? 13.046 24.730 62.053 1.00 28.62 225 ILE A CA 1
ATOM 1783 C C . ILE A 1 225 ? 11.705 25.443 62.188 1.00 31.35 225 ILE A C 1
ATOM 1784 O O . ILE A 1 225 ? 11.130 25.778 61.158 1.00 32.88 225 ILE A O 1
ATOM 1789 N N . LYS A 1 226 ? 11.229 25.641 63.419 1.00 31.71 226 LYS A N 1
ATOM 1790 C CA . LYS A 1 226 ? 10.015 26.458 63.675 1.00 32.16 226 LYS A CA 1
ATOM 1791 C C . LYS A 1 226 ? 10.361 27.518 64.714 1.00 29.36 226 LYS A C 1
ATOM 1792 O O . LYS A 1 226 ? 11.034 27.237 65.767 1.00 27.01 226 LYS A O 1
ATOM 1798 N N . ARG A 1 227 ? 9.875 28.710 64.474 1.00 31.04 227 ARG A N 1
ATOM 1799 C CA . ARG A 1 227 ? 10.168 29.894 65.300 1.00 32.31 227 ARG A CA 1
ATOM 1800 C C . ARG A 1 227 ? 8.857 30.508 65.784 1.00 31.46 227 ARG A C 1
ATOM 1801 O O . ARG A 1 227 ? 7.935 30.681 64.984 1.00 31.21 227 ARG A O 1
ATOM 1809 N N . TRP A 1 228 ? 8.772 30.779 67.062 1.00 27.55 228 TRP A N 1
ATOM 1810 C CA . TRP A 1 228 ? 7.667 31.554 67.667 1.00 32.40 228 TRP A CA 1
ATOM 1811 C C . TRP A 1 228 ? 8.258 32.802 68.316 1.00 32.06 228 TRP A C 1
ATOM 1812 O O . TRP A 1 228 ? 9.368 32.702 68.888 1.00 28.44 228 TRP A O 1
ATOM 1823 N N . THR A 1 229 ? 7.519 33.916 68.308 1.00 29.18 229 THR A N 1
ATOM 1824 C CA . THR A 1 229 ? 7.911 35.153 69.030 1.00 29.58 229 THR A CA 1
ATOM 1825 C C . THR A 1 229 ? 6.762 35.654 69.889 1.00 28.91 229 THR A C 1
ATOM 1826 O O . THR A 1 229 ? 5.600 35.437 69.546 1.00 27.57 229 THR A O 1
ATOM 1830 N N . TRP A 1 230 ? 7.119 36.305 70.978 1.00 30.40 230 TRP A N 1
ATOM 1831 C CA . TRP A 1 230 ? 6.179 36.980 71.909 1.00 30.66 230 TRP A CA 1
ATOM 1832 C C . TRP A 1 230 ? 6.682 38.402 72.143 1.00 33.78 230 TRP A C 1
ATOM 1833 O O . TRP A 1 230 ? 7.882 38.651 72.103 1.00 34.23 230 TRP A O 1
ATOM 1844 N N . PRO A 1 231 ? 5.772 39.353 72.419 1.00 37.34 231 PRO A N 1
ATOM 1845 C CA . PRO A 1 231 ? 6.160 40.731 72.693 1.00 35.90 231 PRO A CA 1
ATOM 1846 C C . PRO A 1 231 ? 6.804 40.958 74.059 1.00 33.44 231 PRO A C 1
ATOM 1847 O O . PRO A 1 231 ? 6.766 40.085 74.920 1.00 33.35 231 PRO A O 1
ATOM 1851 N N . ALA A 1 232 ? 7.378 42.152 74.239 1.00 33.24 232 ALA A N 1
ATOM 1852 C CA . ALA A 1 232 ? 7.952 42.610 75.526 1.00 34.17 232 ALA A CA 1
ATOM 1853 C C . ALA A 1 232 ? 6.892 42.568 76.624 1.00 33.05 232 ALA A C 1
ATOM 1854 O O . ALA A 1 232 ? 5.699 42.582 76.289 1.00 39.38 232 ALA A O 1
ATOM 1856 N N . GLY A 1 233 ? 7.331 42.504 77.880 1.00 33.36 233 GLY A N 1
ATOM 1857 C CA . GLY A 1 233 ? 6.476 42.184 79.040 1.00 36.63 233 GLY A CA 1
ATOM 1858 C C . GLY A 1 233 ? 5.341 43.182 79.247 1.00 43.69 233 GLY A C 1
ATOM 1859 O O . GLY A 1 233 ? 4.321 42.800 79.840 1.00 45.10 233 GLY A O 1
ATOM 1860 N N . GLU A 1 234 ? 5.495 44.430 78.804 1.00 48.69 234 GLU A N 1
ATOM 1861 C CA . GLU A 1 234 ? 4.487 45.490 79.068 1.00 52.77 234 GLU A CA 1
ATOM 1862 C C . GLU A 1 234 ? 3.350 45.350 78.051 1.00 51.44 234 GLU A C 1
ATOM 1863 O O . GLU A 1 234 ? 2.459 46.201 78.071 1.00 53.70 234 GLU A O 1
ATOM 1865 N N . ASN A 1 235 ? 3.374 44.364 77.149 1.00 50.66 235 ASN A N 1
ATOM 1866 C CA . ASN A 1 235 ? 2.466 44.360 75.970 1.00 43.33 235 ASN A CA 1
ATOM 1867 C C . ASN A 1 235 ? 1.485 43.197 76.078 1.00 41.59 235 ASN A C 1
ATOM 1868 O O . ASN A 1 235 ? 1.859 42.181 76.648 1.00 42.37 235 ASN A O 1
ATOM 1873 N N . ASP A 1 236 ? 0.281 43.372 75.546 1.00 43.26 236 ASP A N 1
ATOM 1874 C CA . ASP A 1 236 ? -0.747 42.307 75.433 1.00 39.52 236 ASP A CA 1
ATOM 1875 C C . ASP A 1 236 ? -0.146 41.154 74.637 1.00 37.80 236 ASP A C 1
ATOM 1876 O O . ASP A 1 236 ? 0.450 41.416 73.584 1.00 38.28 236 ASP A O 1
ATOM 1881 N N . GLY A 1 237 ? -0.357 39.920 75.088 1.00 37.06 237 GLY A N 1
ATOM 1882 C CA . GLY A 1 237 ? 0.121 38.713 74.383 1.00 39.57 237 GLY A CA 1
ATOM 1883 C C . GLY A 1 237 ? 1.472 38.255 74.915 1.00 36.54 237 GLY A C 1
ATOM 1884 O O . GLY A 1 237 ? 2.022 37.292 74.362 1.00 39.09 237 GLY A O 1
ATOM 1885 N N . SE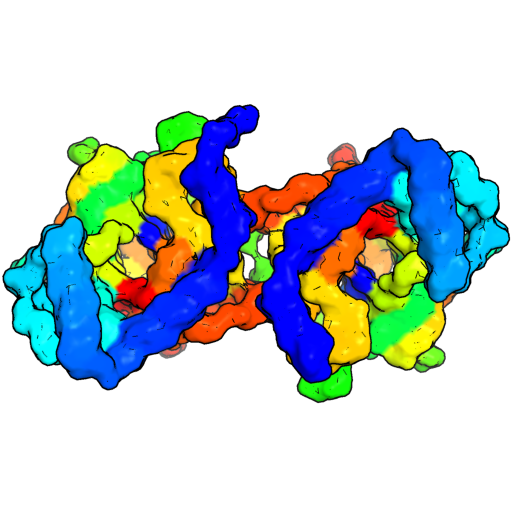R A 1 238 ? 2.009 38.912 75.943 1.00 35.83 238 SER A N 1
ATOM 1886 C CA . SER A 1 238 ? 3.291 38.495 76.559 1.00 37.47 238 SER A CA 1
ATOM 1887 C C . SER A 1 238 ? 3.066 37.247 77.417 1.00 38.07 238 SER A C 1
ATOM 1888 O O . SER A 1 238 ? 1.962 37.012 77.919 1.00 38.06 238 SER A O 1
ATOM 1891 N N . VAL A 1 239 ? 4.122 36.464 77.597 1.00 34.48 239 VAL A N 1
ATOM 1892 C CA . VAL A 1 239 ? 4.165 35.282 78.489 1.00 32.02 239 VAL A CA 1
ATOM 1893 C C . VAL A 1 239 ? 5.249 35.534 79.534 1.00 33.95 239 VAL A C 1
ATOM 1894 O O . VAL A 1 239 ? 6.416 35.776 79.149 1.00 28.77 239 VAL A O 1
ATOM 1898 N N . ALA A 1 240 ? 4.875 35.527 80.805 1.00 33.69 240 ALA A N 1
ATOM 1899 C CA . ALA A 1 240 ? 5.789 35.737 81.940 1.00 37.39 240 ALA A CA 1
ATOM 1900 C C . ALA A 1 240 ? 5.774 34.497 82.839 1.00 37.99 240 ALA A C 1
ATOM 1901 O O . ALA A 1 240 ? 4.728 33.847 82.939 1.00 35.32 240 ALA A O 1
ATOM 1903 N N . LEU A 1 241 ? 6.935 34.130 83.374 1.00 33.90 241 LEU A N 1
ATOM 1904 C CA . LEU A 1 241 ? 7.096 33.003 84.315 1.00 34.16 241 LEU A CA 1
ATOM 1905 C C . LEU A 1 241 ? 7.932 33.515 85.472 1.00 36.11 241 LEU A C 1
ATOM 1906 O O . LEU A 1 241 ? 8.772 34.382 85.235 1.00 35.72 241 LEU A O 1
ATOM 1911 N N . LEU A 1 242 ? 7.711 32.953 86.661 1.00 37.14 242 LEU A N 1
ATOM 1912 C CA . LEU A 1 242 ? 8.404 33.343 87.895 1.00 39.60 242 LEU A CA 1
ATOM 1913 C C . LEU A 1 242 ? 9.557 32.379 88.148 1.00 38.24 242 LEU A C 1
ATOM 1914 O O . LEU A 1 242 ? 9.453 31.221 87.771 1.00 34.86 242 LEU A O 1
ATOM 1919 N N . LYS A 1 243 ? 10.550 32.844 88.903 1.00 37.45 243 LYS A N 1
ATOM 1920 C CA . LYS A 1 243 ? 11.644 32.013 89.436 1.00 36.52 243 LYS A CA 1
ATOM 1921 C C . LYS A 1 243 ? 11.073 30.715 90.018 1.00 40.56 243 LYS A C 1
ATOM 1922 O O . LYS A 1 243 ? 10.090 30.797 90.780 1.00 38.11 243 LYS A O 1
ATOM 1928 N N . GLY A 1 244 ? 11.655 29.568 89.661 1.00 34.74 244 GLY A N 1
ATOM 1929 C CA . GLY A 1 244 ? 11.269 28.246 90.186 1.00 33.86 244 GLY A CA 1
ATOM 1930 C C . GLY A 1 244 ? 9.960 27.701 89.630 1.00 32.67 244 GLY A C 1
ATOM 1931 O O . GLY A 1 244 ? 9.639 26.552 89.924 1.00 33.65 244 GLY A O 1
ATOM 1932 N N . GLN A 1 245 ? 9.214 28.454 88.843 1.00 30.88 245 GLN A N 1
ATOM 1933 C CA . GLN A 1 245 ? 8.017 27.905 88.160 1.00 34.48 245 GLN A CA 1
ATOM 1934 C C . GLN A 1 245 ? 8.445 26.888 87.071 1.00 37.12 245 GLN A C 1
ATOM 1935 O O . GLN A 1 245 ? 9.495 27.077 86.416 1.00 27.95 245 GLN A O 1
ATOM 1941 N N . GLU A 1 246 ? 7.649 25.844 86.870 1.00 31.58 246 GLU A N 1
ATOM 1942 C CA . GLU A 1 246 ? 7.765 24.879 85.763 1.00 32.19 246 GLU A CA 1
ATOM 1943 C C . GLU A 1 246 ? 7.663 25.598 84.408 1.00 33.17 246 GLU A C 1
ATOM 1944 O O . GLU A 1 246 ? 6.720 26.395 84.199 1.00 29.27 246 GLU A O 1
ATOM 1950 N N . MET A 1 247 ? 8.603 25.324 83.500 1.00 28.42 247 MET A N 1
ATOM 1951 C CA . MET A 1 247 ? 8.580 25.907 82.131 1.00 28.53 247 MET A CA 1
ATOM 1952 C C . MET A 1 247 ? 8.503 24.801 81.079 1.00 24.88 247 MET A C 1
ATOM 1953 O O . MET A 1 247 ? 8.088 25.108 79.975 1.00 26.20 247 MET A O 1
ATOM 1958 N N . GLY A 1 248 ? 8.823 23.544 81.415 1.00 25.38 248 GLY A N 1
ATOM 1959 C CA . GLY A 1 248 ? 8.779 22.457 80.420 1.00 27.17 248 GLY A CA 1
ATOM 1960 C C . GLY A 1 248 ? 9.170 21.119 80.996 1.00 23.96 248 GLY A C 1
ATOM 1961 O O . GLY A 1 248 ? 9.344 21.009 82.240 1.00 29.70 248 GLY A O 1
ATOM 1962 N N . ARG A 1 249 ? 9.274 20.115 80.138 1.00 23.50 249 ARG A N 1
ATOM 1963 C CA . ARG A 1 249 ? 9.676 18.770 80.580 1.00 25.62 249 ARG A CA 1
ATOM 1964 C C . ARG A 1 249 ? 10.119 17.904 79.401 1.00 26.27 249 ARG A C 1
ATOM 1965 O O . ARG A 1 249 ? 9.873 18.249 78.220 1.00 27.85 249 ARG A O 1
ATOM 1973 N N . PHE A 1 250 ? 10.698 16.768 79.738 1.00 22.38 250 PHE A N 1
ATOM 1974 C CA . PHE A 1 250 ? 11.080 15.705 78.794 1.00 22.62 250 PHE A CA 1
ATOM 1975 C C . PHE A 1 250 ? 10.258 14.458 79.085 1.00 25.06 250 PHE A C 1
ATOM 1976 O O . PHE A 1 250 ? 10.025 14.203 80.293 1.00 27.89 250 PHE A O 1
ATOM 1984 N N . LYS A 1 251 ? 9.975 13.665 78.049 1.00 26.21 251 LYS A N 1
ATOM 1985 C CA . LYS A 1 251 ? 9.402 12.310 78.251 1.00 26.81 251 LYS A CA 1
ATOM 1986 C C . LYS A 1 251 ? 9.813 11.408 77.104 1.00 25.39 251 LYS A C 1
ATOM 1987 O O . LYS A 1 251 ? 10.569 11.871 76.226 1.00 27.38 251 LYS A O 1
ATOM 1993 N N . LEU A 1 252 ? 9.396 10.127 77.141 1.00 26.06 252 LEU A N 1
ATOM 1994 C CA . LEU A 1 252 ? 9.811 9.144 76.125 1.00 25.08 252 LEU A CA 1
ATOM 1995 C C . LEU A 1 252 ? 8.989 9.396 74.876 1.00 30.74 252 LEU A C 1
ATOM 1996 O O . LEU A 1 252 ? 7.798 9.700 75.061 1.00 29.62 252 LEU A O 1
ATOM 2001 N N . GLY A 1 253 ? 9.623 9.289 73.694 1.00 28.35 253 GLY A N 1
ATOM 2002 C CA . GLY A 1 253 ? 8.966 9.254 72.381 1.00 30.34 253 GLY A CA 1
ATOM 2003 C C . GLY A 1 253 ? 9.454 10.330 71.432 1.00 42.90 253 GLY A C 1
ATOM 2004 O O . GLY A 1 253 ? 10.364 11.145 71.797 1.00 40.22 253 GLY A O 1
ATOM 2011 N N . THR B 2 2 ? 18.994 17.025 78.651 1.00 26.55 255 THR B N 1
ATOM 2012 C CA . THR B 2 2 ? 20.030 18.053 78.936 1.00 24.77 255 THR B CA 1
ATOM 2013 C C . THR B 2 2 ? 19.394 19.442 78.880 1.00 23.72 255 THR B C 1
ATOM 2014 O O . THR B 2 2 ? 18.586 19.716 77.967 1.00 20.96 255 THR B O 1
ATOM 2018 N N . VAL B 2 3 ? 19.765 20.300 79.829 1.00 22.23 256 VAL B N 1
ATOM 2019 C CA . VAL B 2 3 ? 19.345 21.719 79.874 1.00 22.80 256 VAL B CA 1
ATOM 2020 C C . VAL B 2 3 ? 20.597 22.559 79.768 1.00 23.99 256 VAL B C 1
ATOM 2021 O O . VAL B 2 3 ? 21.532 22.287 80.511 1.00 24.42 256 VAL B O 1
ATOM 2025 N N . ILE B 2 4 ? 20.621 23.489 78.817 1.00 24.82 257 ILE B N 1
ATOM 2026 C CA . ILE B 2 4 ? 21.737 24.445 78.653 1.00 23.74 257 ILE B CA 1
ATOM 2027 C C . ILE B 2 4 ? 21.190 25.827 78.939 1.00 22.03 257 ILE B C 1
ATOM 2028 O O . ILE B 2 4 ? 20.260 26.237 78.226 1.00 25.85 257 ILE B O 1
ATOM 2033 N N . ASN B 2 5 ? 21.801 26.539 79.877 1.00 24.02 258 ASN B N 1
ATOM 2034 C CA . ASN B 2 5 ? 21.529 27.992 80.107 1.00 25.37 258 ASN B CA 1
ATOM 2035 C C . ASN B 2 5 ? 22.646 28.814 79.480 1.00 25.48 258 ASN B C 1
ATOM 2036 O O . ASN B 2 5 ? 23.784 28.392 79.568 1.00 25.14 258 ASN B O 1
ATOM 2041 N N . LEU B 2 6 ? 22.304 29.940 78.858 1.00 25.54 259 LEU B N 1
ATOM 2042 C CA . LEU B 2 6 ? 23.252 30.944 78.368 1.00 24.17 259 LEU B CA 1
ATOM 2043 C C . LEU B 2 6 ? 22.857 32.249 79.064 1.00 28.34 259 LEU B C 1
ATOM 2044 O O . LEU B 2 6 ? 21.635 32.535 79.134 1.00 25.77 259 LEU B O 1
ATOM 2049 N N . PHE B 2 7 ? 23.837 33.008 79.537 1.00 28.97 260 PHE B N 1
ATOM 2050 C CA . PHE B 2 7 ? 23.681 34.359 80.148 1.00 29.37 260 PHE B CA 1
ATOM 2051 C C . PHE B 2 7 ? 24.603 35.342 79.428 1.00 28.87 260 PHE B C 1
ATOM 2052 O O . PHE B 2 7 ? 25.678 34.936 78.916 1.00 28.84 260 PHE B O 1
ATOM 2060 N N . ALA B 2 8 ? 24.195 36.599 79.361 1.00 30.15 261 ALA B N 1
ATOM 2061 C CA . ALA B 2 8 ? 24.884 37.663 78.610 1.00 30.92 261 ALA B CA 1
ATOM 2062 C C . ALA B 2 8 ? 26.196 38.017 79.321 1.00 30.95 261 ALA B C 1
ATOM 2063 O O . ALA B 2 8 ? 26.338 37.815 80.526 1.00 28.00 261 ALA B O 1
ATOM 2065 N N . PRO B 2 9 ? 27.218 38.515 78.596 1.00 32.16 262 PRO B N 1
ATOM 2066 C CA . PRO B 2 9 ? 28.485 38.874 79.229 1.00 34.27 262 PRO B CA 1
ATOM 2067 C C . PRO B 2 9 ? 28.319 39.931 80.332 1.00 35.90 262 PRO B C 1
ATOM 2068 O O . PRO B 2 9 ? 27.576 40.845 80.154 1.00 33.68 262 PRO B O 1
ATOM 2072 N N . GLY B 2 10 ? 28.992 39.735 81.460 1.00 39.68 263 GLY B N 1
ATOM 2073 C CA . GLY B 2 10 ? 29.072 40.714 82.561 1.00 42.33 263 GLY B CA 1
ATOM 2074 C C . GLY B 2 10 ? 27.872 40.659 83.495 1.00 47.11 263 GLY B C 1
ATOM 2075 O O . GLY B 2 10 ? 27.751 41.570 84.345 1.00 45.77 263 GLY B O 1
ATOM 2076 N N . LYS B 2 11 ? 26.986 39.670 83.362 1.00 38.50 264 LYS B N 1
ATOM 2077 C CA . LYS B 2 11 ? 25.655 39.775 84.002 1.00 37.20 264 LYS B CA 1
ATOM 2078 C C . LYS B 2 11 ? 25.580 38.865 85.231 1.00 36.53 264 LYS B C 1
ATOM 2079 O O . LYS B 2 11 ? 24.854 39.241 86.165 1.00 35.04 264 LYS B O 1
ATOM 2085 N N . VAL B 2 12 ? 26.230 37.700 85.223 1.00 33.33 265 VAL B N 1
ATOM 2086 C CA . VAL B 2 12 ? 26.109 36.731 86.340 1.00 32.79 265 VAL B CA 1
ATOM 2087 C C . VAL B 2 12 ? 27.481 36.174 86.624 1.00 36.38 265 VAL B C 1
ATOM 2088 O O . VAL B 2 12 ? 28.318 36.174 85.692 1.00 36.30 265 VAL B O 1
ATOM 2092 N N . ASN B 2 13 ? 27.653 35.730 87.867 1.00 37.00 266 ASN B N 1
ATOM 2093 C CA . ASN B 2 13 ? 28.784 34.909 88.345 1.00 39.13 266 ASN B CA 1
ATOM 2094 C C . ASN B 2 13 ? 28.198 33.561 88.779 1.00 36.21 266 ASN B C 1
ATOM 2095 O O . ASN B 2 13 ? 27.221 33.540 89.549 1.00 37.58 266 ASN B O 1
ATOM 2100 N N . LEU B 2 14 ? 28.775 32.477 88.278 1.00 36.16 267 LEU B N 1
ATOM 2101 C CA . LEU B 2 14 ? 28.369 31.107 88.664 1.00 33.79 267 LEU B CA 1
ATOM 2102 C C . LEU B 2 14 ? 28.839 30.883 90.104 1.00 39.59 267 LEU B C 1
ATOM 2103 O O . LEU B 2 14 ? 29.908 31.353 90.452 1.00 39.10 267 LEU B O 1
ATOM 2108 N N . VAL B 2 15 ? 28.028 30.250 90.937 1.00 38.10 268 VAL B N 1
ATOM 2109 C CA . VAL B 2 15 ? 28.415 29.874 92.319 1.00 44.37 268 VAL B CA 1
ATOM 2110 C C . VAL B 2 15 ? 29.751 29.133 92.190 1.00 42.81 268 VAL B C 1
ATOM 2111 O O . VAL B 2 15 ? 29.845 28.233 91.329 1.00 41.35 268 VAL B O 1
ATOM 2115 N N . GLU B 2 16 ? 30.756 29.505 92.984 1.00 45.69 269 GLU B N 1
ATOM 2116 C CA . GLU B 2 16 ? 32.181 29.112 92.754 1.00 47.37 269 GLU B CA 1
ATOM 2117 C C . GLU B 2 16 ? 32.382 27.621 93.066 1.00 45.45 269 GLU B C 1
ATOM 2118 O O . GLU B 2 16 ? 33.303 27.028 92.458 1.00 47.85 269 GLU B O 1
ATOM 2120 N N . GLN B 2 17 ? 31.541 27.004 93.907 1.00 41.29 270 GLN B N 1
ATOM 2121 C CA . GLN B 2 17 ? 31.695 25.574 94.319 1.00 44.12 270 GLN B CA 1
ATOM 2122 C C . GLN B 2 17 ? 31.315 24.617 93.168 1.00 43.65 270 GLN B C 1
ATOM 2123 O O . GLN B 2 17 ? 31.722 23.446 93.190 1.00 47.73 270 GLN B O 1
ATOM 2125 N N . LEU B 2 18 ? 30.535 25.058 92.188 1.00 43.95 271 LEU B N 1
ATOM 2126 C CA . LEU B 2 18 ? 29.971 24.156 91.148 1.00 40.50 271 LEU B CA 1
ATOM 2127 C C . LEU B 2 18 ? 31.046 23.812 90.119 1.00 35.44 271 LEU B C 1
ATOM 2128 O O . LEU B 2 18 ? 31.741 24.685 89.620 1.00 35.10 271 LEU B O 1
ATOM 2133 N N . GLU B 2 19 ? 31.102 22.549 89.762 1.00 34.57 272 GLU B N 1
ATOM 2134 C CA . GLU B 2 19 ? 32.016 22.041 88.728 1.00 36.56 272 GLU B CA 1
ATOM 2135 C C . GLU B 2 19 ? 31.312 20.871 88.061 1.00 31.41 272 GLU B C 1
ATOM 2136 O O . GLU B 2 19 ? 30.232 20.430 88.512 1.00 33.74 272 GLU B O 1
ATOM 2142 N N . SER B 2 20 ? 31.917 20.379 87.007 1.00 35.60 273 SER B N 1
ATOM 2143 C CA . SER B 2 20 ? 31.530 19.111 86.366 1.00 37.37 273 SER B CA 1
ATOM 2144 C C . SER B 2 20 ? 31.239 18.056 87.452 1.00 42.29 273 SER B C 1
ATOM 2145 O O . SER B 2 20 ? 32.088 17.846 88.320 1.00 41.26 273 SER B O 1
ATOM 2148 N N . LEU B 2 21 ? 30.014 17.528 87.450 1.00 34.75 274 LEU B N 1
ATOM 2149 C CA . LEU B 2 21 ? 29.482 16.390 88.243 1.00 37.07 274 LEU B CA 1
ATOM 2150 C C . LEU B 2 21 ? 28.986 16.871 89.610 1.00 33.94 274 LEU B C 1
ATOM 2151 O O . LEU B 2 21 ? 28.468 16.034 90.310 1.00 32.53 274 LEU B O 1
ATOM 2156 N N . SER B 2 22 ? 29.021 18.171 89.930 1.00 32.41 275 SER B N 1
ATOM 2157 C CA . SER B 2 22 ? 28.259 18.733 91.073 1.00 30.27 275 SER B CA 1
ATOM 2158 C C . SER B 2 22 ? 26.783 18.339 90.938 1.00 39.70 275 SER B C 1
ATOM 2159 O O . SER B 2 22 ? 26.194 18.473 89.816 1.00 31.76 275 SER B O 1
ATOM 2162 N N . VAL B 2 23 ? 26.169 17.934 92.048 1.00 34.50 276 VAL B N 1
ATOM 2163 C CA . VAL B 2 23 ? 24.725 17.583 92.096 1.00 34.46 276 VAL B CA 1
ATOM 2164 C C . VAL B 2 23 ? 23.942 18.879 91.945 1.00 32.95 276 VAL B C 1
ATOM 2165 O O . VAL B 2 23 ? 24.335 19.893 92.537 1.00 33.02 276 VAL B O 1
ATOM 2169 N N . THR B 2 24 ? 22.874 18.861 91.155 1.00 32.51 277 THR B N 1
ATOM 2170 C CA . THR B 2 24 ? 21.984 20.035 90.996 1.00 30.60 277 THR B CA 1
ATOM 2171 C C . THR B 2 24 ? 20.628 19.622 91.551 1.00 30.23 277 THR B C 1
ATOM 2172 O O . THR B 2 24 ? 20.190 18.433 91.342 1.00 30.78 277 THR B O 1
ATOM 2176 N N . LYS B 2 25 ? 19.969 20.569 92.204 1.00 33.97 278 LYS B N 1
ATOM 2177 C CA . LYS B 2 25 ? 18.587 20.395 92.713 1.00 36.92 278 LYS B CA 1
ATOM 2178 C C . LYS B 2 25 ? 17.865 21.687 92.415 1.00 32.21 278 LYS B C 1
ATOM 2179 O O . LYS B 2 25 ? 18.451 22.741 92.688 1.00 30.88 278 LYS B O 1
ATOM 2185 N N . ILE B 2 26 ? 16.667 21.586 91.855 1.00 31.41 279 ILE B N 1
ATOM 2186 C CA . ILE B 2 26 ? 15.860 22.780 91.528 1.00 34.31 279 ILE B CA 1
ATOM 2187 C C . ILE B 2 26 ? 15.777 23.681 92.759 1.00 36.10 279 ILE B C 1
ATOM 2188 O O . ILE B 2 26 ? 15.446 23.159 93.841 1.00 34.38 279 ILE B O 1
ATOM 2193 N N . GLY B 2 27 ? 15.987 24.986 92.595 1.00 34.63 280 GLY B N 1
ATOM 2194 C CA . GLY B 2 27 ? 15.771 25.965 93.684 1.00 36.29 280 GLY B CA 1
ATOM 2195 C C . GLY B 2 27 ? 17.052 26.359 94.391 1.00 32.55 280 GLY B C 1
ATOM 2196 O O . GLY B 2 27 ? 17.088 27.469 94.953 1.00 40.74 280 GLY B O 1
ATOM 2197 N N . GLN B 2 28 ? 18.091 25.548 94.265 1.00 33.43 281 GLN B N 1
ATOM 2198 C CA . GLN B 2 28 ? 19.427 25.767 94.853 1.00 33.41 281 GLN B CA 1
ATOM 2199 C C . GLN B 2 28 ? 20.168 26.802 94.021 1.00 36.32 281 GLN B C 1
ATOM 2200 O O . GLN B 2 28 ? 19.887 26.974 92.833 1.00 34.19 281 GLN B O 1
ATOM 2206 N N . PRO B 2 29 ? 21.136 27.530 94.622 1.00 41.12 282 PRO B N 1
ATOM 2207 C CA . PRO B 2 29 ? 21.820 28.623 93.938 1.00 36.65 282 PRO B CA 1
ATOM 2208 C C . PRO B 2 29 ? 22.674 28.118 92.768 1.00 35.88 282 PRO B C 1
ATOM 2209 O O . PRO B 2 29 ? 23.378 27.125 92.917 1.00 36.37 282 PRO B O 1
ATOM 2213 N N . LEU B 2 30 ? 22.579 28.810 91.628 1.00 34.42 283 LEU B N 1
ATOM 2214 C CA . LEU B 2 30 ? 23.311 28.468 90.379 1.00 32.16 283 LEU B CA 1
ATOM 2215 C C . LEU B 2 30 ? 24.296 29.582 90.084 1.00 30.69 283 LEU B C 1
ATOM 2216 O O . LEU B 2 30 ? 25.455 29.309 89.724 1.00 35.76 283 LEU B O 1
ATOM 2221 N N . ALA B 2 31 ? 23.810 30.801 90.155 1.00 31.84 284 ALA B N 1
ATOM 2222 C CA . ALA B 2 31 ? 24.581 32.008 89.784 1.00 34.34 284 ALA B CA 1
ATOM 2223 C C . ALA B 2 31 ? 24.068 33.191 90.583 1.00 31.46 284 ALA B C 1
ATOM 2224 O O . ALA B 2 31 ? 22.900 33.160 91.077 1.00 35.92 284 ALA B O 1
ATOM 2226 N N . VAL B 2 32 ? 24.885 34.235 90.619 1.00 36.86 285 VAL B N 1
ATOM 2227 C CA . VAL B 2 32 ? 24.543 35.507 91.303 1.00 42.10 285 VAL B CA 1
ATOM 2228 C C . VAL B 2 32 ? 24.729 36.652 90.313 1.00 37.61 285 VAL B C 1
ATOM 2229 O O . VAL B 2 32 ? 25.729 36.651 89.562 1.00 39.66 285 VAL B O 1
ATOM 2233 N N . SER B 2 33 ? 23.840 37.634 90.359 1.00 38.34 286 SER B N 1
ATOM 2234 C CA . SER B 2 33 ? 23.978 38.906 89.606 1.00 40.40 286 SER B CA 1
ATOM 2235 C C . SER B 2 33 ? 25.308 39.580 89.990 1.00 44.51 286 SER B C 1
ATOM 2236 O O . SER B 2 33 ? 25.785 39.384 91.132 1.00 40.84 286 SER B O 1
ATOM 2239 N N . THR B 2 34 ? 25.915 40.317 89.062 1.00 47.95 287 THR B N 1
ATOM 2240 C CA . THR B 2 34 ? 27.234 40.975 89.244 1.00 53.80 287 THR B CA 1
ATOM 2241 C C . THR B 2 34 ? 27.062 42.341 89.947 1.00 53.40 287 THR B C 1
ATOM 2242 O O . THR B 2 34 ? 26.043 43.002 89.739 1.00 56.98 287 THR B O 1
ATOM 2246 N N . SER C 1 4 ? 3.089 3.346 47.445 1.00 79.72 4 SER C N 1
ATOM 2247 C CA . SER C 1 4 ? 2.646 3.399 48.871 1.00 79.43 4 SER C CA 1
ATOM 2248 C C . SER C 1 4 ? 3.553 2.516 49.742 1.00 77.59 4 SER C C 1
ATOM 2249 O O . SER C 1 4 ? 4.070 3.010 50.768 1.00 83.57 4 SER C O 1
ATOM 2252 N N . PHE C 1 5 ? 3.793 1.271 49.329 1.00 73.78 5 PHE C N 1
ATOM 2253 C CA . PHE C 1 5 ? 4.973 0.479 49.763 1.00 74.91 5 PHE C CA 1
ATOM 2254 C C . PHE C 1 5 ? 6.231 1.336 49.558 1.00 75.27 5 PHE C C 1
ATOM 2255 O O . PHE C 1 5 ? 7.051 1.463 50.490 1.00 74.71 5 PHE C O 1
ATOM 2263 N N . LYS C 1 6 ? 6.360 1.905 48.354 1.00 79.40 6 LYS C N 1
ATOM 2264 C CA . LYS C 1 6 ? 7.512 2.734 47.911 1.00 78.05 6 LYS C CA 1
ATOM 2265 C C . LYS C 1 6 ? 7.640 3.948 48.836 1.00 74.06 6 LYS C C 1
ATOM 2266 O O . LYS C 1 6 ? 8.771 4.267 49.204 1.00 74.44 6 LYS C O 1
ATOM 2272 N N . LEU C 1 7 ? 6.525 4.583 49.206 1.00 66.50 7 LEU C N 1
ATOM 2273 C CA . LEU C 1 7 ? 6.510 5.747 50.130 1.00 66.78 7 LEU C CA 1
ATOM 2274 C C . LEU C 1 7 ? 6.992 5.331 51.527 1.00 66.49 7 LEU C C 1
ATOM 2275 O O . LEU C 1 7 ? 7.814 6.055 52.118 1.00 59.88 7 LEU C O 1
ATOM 2280 N N . SER C 1 8 ? 6.501 4.207 52.047 1.00 64.85 8 SER C N 1
ATOM 2281 C CA . SER C 1 8 ? 6.879 3.684 53.383 1.00 64.02 8 SER C CA 1
ATOM 2282 C C . SER C 1 8 ? 8.395 3.428 53.441 1.00 64.90 8 SER C C 1
ATOM 2283 O O . SER C 1 8 ? 9.001 3.654 54.524 1.00 57.62 8 SER C O 1
ATOM 2286 N N . LEU C 1 9 ? 8.995 2.968 52.333 1.00 62.38 9 LEU C N 1
ATOM 2287 C CA . LEU C 1 9 ? 10.457 2.704 52.256 1.00 61.62 9 LEU C CA 1
ATOM 2288 C C . LEU C 1 9 ? 11.239 4.001 52.504 1.00 57.89 9 LEU C C 1
ATOM 2289 O O . LEU C 1 9 ? 12.356 3.908 53.037 1.00 51.26 9 LEU C O 1
ATOM 2294 N N . GLN C 1 10 ? 10.696 5.154 52.097 1.00 48.55 10 GLN C N 1
ATOM 2295 C CA . GLN C 1 10 ? 11.386 6.461 52.233 1.00 52.12 10 GLN C CA 1
ATOM 2296 C C . GLN C 1 10 ? 11.724 6.671 53.710 1.00 51.25 10 GLN C C 1
ATOM 2297 O O . GLN C 1 10 ? 12.771 7.271 53.987 1.00 50.16 10 GLN C O 1
ATOM 2303 N N . TYR C 1 11 ? 10.878 6.162 54.608 1.00 49.38 11 TYR C N 1
ATOM 2304 C CA . TYR C 1 11 ? 10.953 6.408 56.072 1.00 49.22 11 TYR C CA 1
ATOM 2305 C C . TYR C 1 11 ? 11.695 5.274 56.769 1.00 49.53 11 TYR C C 1
ATOM 2306 O O . TYR C 1 11 ? 12.180 5.506 57.897 1.00 47.76 11 TYR C O 1
ATOM 2315 N N . ILE C 1 12 ? 11.797 4.112 56.116 1.00 51.45 12 ILE C N 1
ATOM 2316 C CA . ILE C 1 12 ? 12.374 2.866 56.704 1.00 54.58 12 ILE C CA 1
ATOM 2317 C C . ILE C 1 12 ? 13.835 2.717 56.267 1.00 50.14 12 ILE C C 1
ATOM 2318 O O . ILE C 1 12 ? 14.637 2.286 57.095 1.00 52.99 12 ILE C O 1
ATOM 2323 N N . LEU C 1 13 ? 14.146 3.000 55.001 1.00 52.57 13 LEU C N 1
ATOM 2324 C CA . LEU C 1 13 ? 15.482 2.727 54.396 1.00 55.03 13 LEU C CA 1
ATOM 2325 C C . LEU C 1 13 ? 16.570 3.534 55.102 1.00 51.92 13 LEU C C 1
ATOM 2326 O O . LEU C 1 13 ? 16.344 4.680 55.448 1.00 51.51 13 LEU C O 1
ATOM 2331 N N . PRO C 1 14 ? 17.775 2.972 55.339 1.00 51.17 14 PRO C N 1
ATOM 2332 C CA . PRO C 1 14 ? 18.896 3.728 55.908 1.00 47.75 14 PRO C CA 1
ATOM 2333 C C . PRO C 1 14 ? 19.528 4.591 54.808 1.00 46.83 14 PRO C C 1
ATOM 2334 O O . PRO C 1 14 ? 20.543 4.234 54.227 1.00 43.75 14 PRO C O 1
ATOM 2338 N N . LYS C 1 15 ? 18.874 5.709 54.521 1.00 42.77 15 LYS C N 1
ATOM 2339 C CA . LYS C 1 15 ? 19.154 6.575 53.351 1.00 46.40 15 LYS C CA 1
ATOM 2340 C C . LYS C 1 15 ? 20.584 7.088 53.417 1.00 44.38 15 LYS C C 1
ATOM 2341 O O . LYS C 1 15 ? 21.253 7.127 52.357 1.00 45.05 15 LYS C O 1
ATOM 2347 N N . LEU C 1 16 ? 21.030 7.459 54.612 1.00 41.17 16 LEU C N 1
ATOM 2348 C CA . LEU C 1 16 ? 22.372 8.057 54.791 1.00 42.92 16 LEU C CA 1
ATOM 2349 C C . LEU C 1 16 ? 23.433 6.960 54.603 1.00 45.72 16 LEU C C 1
ATOM 2350 O O . LEU C 1 16 ? 24.424 7.220 53.886 1.00 41.71 16 LEU C O 1
ATOM 2355 N N . TRP C 1 17 ? 23.250 5.761 55.172 1.00 45.93 17 TRP C N 1
ATOM 2356 C CA . TRP C 1 17 ? 24.232 4.650 54.996 1.00 50.48 17 TRP C CA 1
ATOM 2357 C C . TRP C 1 17 ? 24.297 4.203 53.527 1.00 48.55 17 TRP C C 1
ATOM 2358 O O . TRP C 1 17 ? 25.416 3.967 53.040 1.00 45.59 17 TRP C O 1
ATOM 2369 N N . LEU C 1 18 ? 23.160 4.080 52.845 1.00 45.37 18 LEU C N 1
ATOM 2370 C CA . LEU C 1 18 ? 23.161 3.770 51.387 1.00 45.49 18 LEU C CA 1
ATOM 2371 C C . LEU C 1 18 ? 23.919 4.862 50.627 1.00 49.58 18 LEU C C 1
ATOM 2372 O O . LEU C 1 18 ? 24.670 4.508 49.704 1.00 45.08 18 LEU C O 1
ATOM 2377 N N . THR C 1 19 ? 23.743 6.138 50.984 1.00 42.97 19 THR C N 1
ATOM 2378 C CA . THR C 1 19 ? 24.434 7.266 50.314 1.00 38.32 19 THR C CA 1
ATOM 2379 C C . THR C 1 19 ? 25.945 7.140 50.508 1.00 39.74 19 THR C C 1
ATOM 2380 O O . THR C 1 19 ? 26.704 7.286 49.512 1.00 43.20 19 THR C O 1
ATOM 2384 N N . ARG C 1 20 ? 26.388 6.861 51.726 1.00 40.31 20 ARG C N 1
ATOM 2385 C CA . ARG C 1 20 ? 27.829 6.697 52.031 1.00 41.82 20 ARG C CA 1
ATOM 2386 C C . ARG C 1 20 ? 28.368 5.471 51.297 1.00 43.21 20 ARG C C 1
ATOM 2387 O O . ARG C 1 20 ? 29.467 5.578 50.776 1.00 44.24 20 ARG C O 1
ATOM 2395 N N . LEU C 1 21 ? 27.632 4.360 51.249 1.00 43.98 21 LEU C N 1
ATOM 2396 C CA . LEU C 1 21 ? 28.058 3.141 50.496 1.00 52.12 21 LEU C CA 1
ATOM 2397 C C . LEU C 1 21 ? 28.283 3.507 49.021 1.00 56.69 21 LEU C C 1
ATOM 2398 O O . LEU C 1 21 ? 29.329 3.091 48.457 1.00 53.16 21 LEU C O 1
ATOM 2403 N N . ALA C 1 22 ? 27.336 4.231 48.416 1.00 47.49 22 ALA C N 1
ATOM 2404 C CA . ALA C 1 22 ? 27.417 4.633 46.999 1.00 50.71 22 ALA C CA 1
ATOM 2405 C C . ALA C 1 22 ? 28.610 5.577 46.814 1.00 48.69 22 ALA C C 1
ATOM 2406 O O . ALA C 1 22 ? 29.280 5.465 45.796 1.00 54.66 22 ALA C O 1
ATOM 2408 N N . GLY C 1 23 ? 28.864 6.474 47.764 1.00 49.75 23 GLY C N 1
ATOM 2409 C CA . GLY C 1 23 ? 29.985 7.433 47.705 1.00 51.74 23 GLY C CA 1
ATOM 2410 C C . GLY C 1 23 ? 31.324 6.717 47.734 1.00 52.87 23 GLY C C 1
ATOM 2411 O O . GLY C 1 23 ? 32.228 7.110 46.991 1.00 50.14 23 GLY C O 1
ATOM 2412 N N . TRP C 1 24 ? 31.446 5.709 48.593 1.00 57.44 24 TRP C N 1
ATOM 2413 C CA . TRP C 1 24 ? 32.652 4.854 48.721 1.00 59.12 24 TRP C CA 1
ATOM 2414 C C . TRP C 1 24 ? 32.918 4.186 47.356 1.00 57.92 24 TRP C C 1
ATOM 2415 O O . TRP C 1 24 ? 34.007 4.398 46.799 1.00 58.01 24 TRP C O 1
ATOM 2426 N N . GLY C 1 25 ? 31.933 3.479 46.805 1.00 49.18 25 GLY C N 1
ATOM 2427 C CA . GLY C 1 25 ? 32.034 2.819 45.495 1.00 52.71 25 GLY C CA 1
ATOM 2428 C C . GLY C 1 25 ? 32.337 3.805 44.381 1.00 53.84 25 GLY C C 1
ATOM 2429 O O . GLY C 1 25 ? 33.159 3.498 43.504 1.00 57.69 25 GLY C O 1
ATOM 2430 N N . ALA C 1 26 ? 31.684 4.961 44.378 1.00 52.95 26 ALA C N 1
ATOM 2431 C CA . ALA C 1 26 ? 31.772 5.929 43.264 1.00 49.04 26 ALA C CA 1
ATOM 2432 C C . ALA C 1 26 ? 33.120 6.647 43.308 1.00 49.10 26 ALA C C 1
ATOM 2433 O O . ALA C 1 26 ? 33.455 7.313 42.330 1.00 47.22 26 ALA C O 1
ATOM 2435 N N . SER C 1 27 ? 33.843 6.581 44.421 1.00 47.85 27 SER C N 1
ATOM 2436 C CA . SER C 1 27 ? 35.128 7.302 44.568 1.00 50.14 27 SER C CA 1
ATOM 2437 C C . SER C 1 27 ? 36.302 6.361 44.241 1.00 57.21 27 SER C C 1
ATOM 2438 O O . SER C 1 27 ? 37.454 6.855 44.166 1.00 56.16 27 SER C O 1
ATOM 2441 N N . LYS C 1 28 ? 36.033 5.064 44.042 1.00 54.96 28 LYS C N 1
ATOM 2442 C CA . LYS C 1 28 ? 37.060 4.004 43.814 1.00 66.10 28 LYS C CA 1
ATOM 2443 C C . LYS C 1 28 ? 37.564 4.075 42.362 1.00 62.58 28 LYS C C 1
ATOM 2444 O O . LYS C 1 28 ? 36.716 4.141 41.454 1.00 57.18 28 LYS C O 1
ATOM 2450 N N . ARG C 1 29 ? 38.888 4.072 42.149 1.00 60.85 29 ARG C N 1
ATOM 2451 C CA . ARG C 1 29 ? 39.498 3.928 40.802 1.00 60.51 29 ARG C CA 1
ATOM 2452 C C . ARG C 1 29 ? 39.560 2.427 40.516 1.00 57.88 29 ARG C C 1
ATOM 2453 O O . ARG C 1 29 ? 40.585 1.861 40.826 1.00 61.26 29 ARG C O 1
ATOM 2455 N N . ALA C 1 30 ? 38.480 1.814 40.008 1.00 60.54 30 ALA C N 1
ATOM 2456 C CA . ALA C 1 30 ? 38.270 0.345 40.001 1.00 59.18 30 ALA C CA 1
ATOM 2457 C C . ALA C 1 30 ? 38.324 -0.215 38.572 1.00 61.33 30 ALA C C 1
ATOM 2458 O O . ALA C 1 30 ? 37.742 -1.303 38.329 1.00 64.37 30 ALA C O 1
ATOM 2460 N N . GLY C 1 31 ? 38.969 0.518 37.657 1.00 69.13 31 GLY C N 1
ATOM 2461 C CA . GLY C 1 31 ? 39.282 0.088 36.284 1.00 66.30 31 GLY C CA 1
ATOM 2462 C C . GLY C 1 31 ? 38.074 -0.495 35.577 1.00 71.50 31 GLY C C 1
ATOM 2463 O O . GLY C 1 31 ? 37.115 0.249 35.296 1.00 69.78 31 GLY C O 1
ATOM 2464 N N . TRP C 1 32 ? 38.131 -1.795 35.288 1.00 74.33 32 TRP C N 1
ATOM 2465 C CA . TRP C 1 32 ? 37.141 -2.516 34.448 1.00 73.59 32 TRP C CA 1
ATOM 2466 C C . TRP C 1 32 ? 35.758 -2.448 35.109 1.00 70.09 32 TRP C C 1
ATOM 2467 O O . TRP C 1 32 ? 34.772 -2.306 34.367 1.00 60.01 32 TRP C O 1
ATOM 2478 N N . LEU C 1 33 ? 35.703 -2.560 36.445 1.00 69.47 33 LEU C N 1
ATOM 2479 C CA . LEU C 1 33 ? 34.447 -2.558 37.241 1.00 71.75 33 LEU C CA 1
ATOM 2480 C C . LEU C 1 33 ? 33.831 -1.150 37.253 1.00 63.81 33 LEU C C 1
ATOM 2481 O O . LEU C 1 33 ? 32.597 -1.065 37.164 1.00 60.77 33 LEU C O 1
ATOM 2486 N N . THR C 1 34 ? 34.654 -0.095 37.374 1.00 59.71 34 THR C N 1
ATOM 2487 C CA . THR C 1 34 ? 34.230 1.322 37.199 1.00 56.21 34 THR C CA 1
ATOM 2488 C C . THR C 1 34 ? 33.577 1.465 35.821 1.00 60.50 34 THR C C 1
ATOM 2489 O O . THR C 1 34 ? 32.429 1.958 35.741 1.00 57.28 34 THR C O 1
ATOM 2493 N N . LYS C 1 35 ? 34.269 1.004 34.777 1.00 54.62 35 LYS C N 1
ATOM 2494 C CA . LYS C 1 35 ? 33.799 1.165 33.382 1.00 58.57 35 LYS C CA 1
ATOM 2495 C C . LYS C 1 35 ? 32.503 0.367 33.206 1.00 56.96 35 LYS C C 1
ATOM 2496 O O . LYS C 1 35 ? 31.574 0.871 32.544 1.00 58.09 35 LYS C O 1
ATOM 2502 N N . LEU C 1 36 ? 32.426 -0.831 33.783 1.00 54.92 36 LEU C N 1
ATOM 2503 C CA . LEU C 1 36 ? 31.223 -1.691 33.650 1.00 58.36 36 LEU C CA 1
ATOM 2504 C C . LEU C 1 36 ? 30.013 -0.938 34.234 1.00 65.03 36 LEU C C 1
ATOM 2505 O O . LEU C 1 36 ? 28.999 -0.805 33.502 1.00 56.27 36 LEU C O 1
ATOM 2510 N N . VAL C 1 37 ? 30.114 -0.474 35.492 1.00 59.68 37 VAL C N 1
ATOM 2511 C CA . VAL C 1 37 ? 28.999 0.229 36.204 1.00 62.73 37 VAL C CA 1
ATOM 2512 C C . VAL C 1 37 ? 28.598 1.464 35.389 1.00 56.47 37 VAL C C 1
ATOM 2513 O O . VAL C 1 37 ? 27.385 1.644 35.149 1.00 54.75 37 VAL C O 1
ATOM 2517 N N . ILE C 1 38 ? 29.573 2.243 34.911 1.00 51.98 38 ILE C N 1
ATOM 2518 C CA . ILE C 1 38 ? 29.302 3.433 34.044 1.00 53.47 38 ILE C CA 1
ATOM 2519 C C . ILE C 1 38 ? 28.488 3.007 32.818 1.00 56.99 38 ILE C C 1
ATOM 2520 O O . ILE C 1 38 ? 27.574 3.769 32.441 1.00 50.47 38 ILE C O 1
ATOM 2525 N N . ASP C 1 39 ? 28.860 1.884 32.181 1.00 58.58 39 ASP C N 1
ATOM 2526 C CA . ASP C 1 39 ? 28.238 1.434 30.905 1.00 58.54 39 ASP C CA 1
ATOM 2527 C C . ASP C 1 39 ? 26.795 1.002 31.196 1.00 52.93 39 ASP C C 1
ATOM 2528 O O . ASP C 1 39 ? 25.910 1.348 30.417 1.00 61.59 39 ASP C O 1
ATOM 2533 N N . LEU C 1 40 ? 26.572 0.279 32.291 1.00 52.43 40 LEU C N 1
ATOM 2534 C CA . LEU C 1 40 ? 25.227 -0.184 32.708 1.00 58.33 40 LEU C CA 1
ATOM 2535 C C . LEU C 1 40 ? 24.345 1.043 32.964 1.00 57.50 40 LEU C C 1
ATOM 2536 O O . LEU C 1 40 ? 23.225 1.104 32.415 1.00 52.40 40 LEU C O 1
ATOM 2541 N N . PHE C 1 41 ? 24.853 1.991 33.755 1.00 57.13 41 PHE C N 1
ATOM 2542 C CA . PHE C 1 41 ? 24.171 3.274 34.071 1.00 57.30 41 PHE C CA 1
ATOM 2543 C C . PHE C 1 41 ? 23.791 3.981 32.758 1.00 52.66 41 PHE C C 1
ATOM 2544 O O . PHE C 1 41 ? 22.623 4.388 32.588 1.00 48.38 41 PHE C O 1
ATOM 2552 N N . VAL C 1 42 ? 24.755 4.126 31.848 1.00 48.24 42 VAL C N 1
ATOM 2553 C CA . VAL C 1 42 ? 24.569 4.845 30.550 1.00 58.70 42 VAL C CA 1
ATOM 2554 C C . VAL C 1 42 ? 23.447 4.166 29.754 1.00 62.54 42 VAL C C 1
ATOM 2555 O O . VAL C 1 42 ? 22.590 4.895 29.192 1.00 62.17 42 VAL C O 1
ATOM 2559 N N . LYS C 1 43 ? 23.450 2.827 29.743 1.00 60.69 43 LYS C N 1
ATOM 2560 C CA . LYS C 1 43 ? 22.434 1.976 29.078 1.00 60.94 43 LYS C CA 1
ATOM 2561 C C . LYS C 1 43 ? 21.074 2.191 29.743 1.00 59.02 43 LYS C C 1
ATOM 2562 O O . LYS C 1 43 ? 20.151 2.615 29.038 1.00 57.81 43 LYS C O 1
ATOM 2564 N N . TYR C 1 44 ? 20.950 1.911 31.044 1.00 64.15 44 TYR C N 1
ATOM 2565 C CA . TYR C 1 44 ? 19.642 1.946 31.756 1.00 65.69 44 TYR C CA 1
ATOM 2566 C C . TYR C 1 44 ? 19.044 3.372 31.721 1.00 67.18 44 TYR C C 1
ATOM 2567 O O . TYR C 1 44 ? 17.830 3.499 31.460 1.00 61.40 44 TYR C O 1
ATOM 2576 N N . TYR C 1 45 ? 19.829 4.432 31.943 1.00 65.72 45 TYR C N 1
ATOM 2577 C CA . TYR C 1 45 ? 19.284 5.812 32.059 1.00 64.23 45 TYR C CA 1
ATOM 2578 C C . TYR C 1 45 ? 19.315 6.554 30.726 1.00 63.50 45 TYR C C 1
ATOM 2579 O O . TYR C 1 45 ? 18.850 7.709 30.714 1.00 63.64 45 TYR C O 1
ATOM 2588 N N . LYS C 1 46 ? 19.818 5.913 29.661 1.00 64.99 46 LYS C N 1
ATOM 2589 C CA . LYS C 1 46 ? 19.848 6.461 28.278 1.00 65.62 46 LYS C CA 1
ATOM 2590 C C . LYS C 1 46 ? 20.588 7.803 28.299 1.00 62.06 46 LYS C C 1
ATOM 2591 O O . LYS C 1 46 ? 20.067 8.795 27.755 1.00 60.78 46 LYS C O 1
ATOM 2597 N N . VAL C 1 47 ? 21.783 7.806 28.893 1.00 63.01 47 VAL C N 1
ATOM 2598 C CA . VAL C 1 47 ? 22.731 8.962 28.899 1.00 62.78 47 VAL C CA 1
ATOM 2599 C C . VAL C 1 47 ? 23.190 9.216 27.457 1.00 60.33 47 VAL C C 1
ATOM 2600 O O . VAL C 1 47 ? 23.462 8.234 26.771 1.00 56.34 47 VAL C O 1
ATOM 2604 N N . ASP C 1 48 ? 23.294 10.486 27.054 1.00 59.23 48 ASP C N 1
ATOM 2605 C CA . ASP C 1 48 ? 23.820 10.966 25.749 1.00 57.47 48 ASP C CA 1
ATOM 2606 C C . ASP C 1 48 ? 25.299 11.341 25.916 1.00 56.65 48 ASP C C 1
ATOM 2607 O O . ASP C 1 48 ? 25.605 12.526 26.257 1.00 52.19 48 ASP C O 1
ATOM 2612 N N . MET C 1 49 ? 26.194 10.383 25.655 1.00 55.13 49 MET C N 1
ATOM 2613 C CA . MET C 1 49 ? 27.667 10.572 25.767 1.00 55.57 49 MET C CA 1
ATOM 2614 C C . MET C 1 49 ? 28.201 11.472 24.643 1.00 54.28 49 MET C C 1
ATOM 2615 O O . MET C 1 49 ? 29.329 11.984 24.819 1.00 52.49 49 MET C O 1
ATOM 2620 N N . LYS C 1 50 ? 27.437 11.714 23.569 1.00 58.06 50 LYS C N 1
ATOM 2621 C CA . LYS C 1 50 ? 27.865 12.606 22.443 1.00 59.96 50 LYS C CA 1
ATOM 2622 C C . LYS C 1 50 ? 28.027 14.056 22.936 1.00 58.34 50 LYS C C 1
ATOM 2623 O O . LYS C 1 50 ? 28.844 14.784 22.342 1.00 61.85 50 LYS C O 1
ATOM 2625 N N . GLU C 1 51 ? 27.294 14.469 23.983 1.00 59.32 51 GLU C N 1
ATOM 2626 C CA . GLU C 1 51 ? 27.359 15.850 24.544 1.00 53.00 51 GLU C CA 1
ATOM 2627 C C . GLU C 1 51 ? 28.581 16.021 25.454 1.00 54.05 51 GLU C C 1
ATOM 2628 O O . GLU C 1 51 ? 28.982 17.181 25.698 1.00 49.66 51 GLU C O 1
ATOM 2634 N N . ALA C 1 52 ? 29.184 14.924 25.918 1.00 50.63 52 ALA C N 1
ATOM 2635 C CA . ALA C 1 52 ? 30.329 14.953 26.860 1.00 57.60 52 ALA C CA 1
ATOM 2636 C C . ALA C 1 52 ? 31.628 15.322 26.126 1.00 58.51 52 ALA C C 1
ATOM 2637 O O . ALA C 1 52 ? 31.795 14.911 24.968 1.00 58.12 52 ALA C O 1
ATOM 2639 N N . GLN C 1 53 ? 32.502 16.084 26.801 1.00 61.29 53 GLN C N 1
ATOM 2640 C CA . GLN C 1 53 ? 33.883 16.418 26.358 1.00 60.84 53 GLN C CA 1
ATOM 2641 C C . GLN C 1 53 ? 34.632 15.122 26.032 1.00 66.79 53 GLN C C 1
ATOM 2642 O O . GLN C 1 53 ? 35.333 15.096 24.998 1.00 54.98 53 GLN C O 1
ATOM 2648 N N . LYS C 1 54 ? 34.501 14.110 26.903 1.00 58.46 54 LYS C N 1
ATOM 2649 C CA . LYS C 1 54 ? 35.121 12.768 26.746 1.00 60.83 54 LYS C CA 1
ATOM 2650 C C . LYS C 1 54 ? 34.016 11.734 26.550 1.00 54.22 54 LYS C C 1
ATOM 2651 O O . LYS C 1 54 ? 33.512 11.203 27.527 1.00 50.53 54 LYS C O 1
ATOM 2657 N N . PRO C 1 55 ? 33.589 11.409 25.304 1.00 60.01 55 PRO C N 1
ATOM 2658 C CA . PRO C 1 55 ? 32.479 10.469 25.092 1.00 58.34 55 PRO C CA 1
ATOM 2659 C C . PRO C 1 55 ? 32.846 9.013 25.427 1.00 57.18 55 PRO C C 1
ATOM 2660 O O . PRO C 1 55 ? 31.950 8.197 25.587 1.00 55.93 55 PRO C O 1
ATOM 2664 N N . ASP C 1 56 ? 34.152 8.753 25.557 1.00 53.02 56 ASP C N 1
ATOM 2665 C CA . ASP C 1 56 ? 34.775 7.442 25.864 1.00 60.68 56 ASP C CA 1
ATOM 2666 C C . ASP C 1 56 ? 34.657 7.118 27.366 1.00 55.02 56 ASP C C 1
ATOM 2667 O O . ASP C 1 56 ? 35.379 7.743 28.161 1.00 56.77 56 ASP C O 1
ATOM 2672 N N . THR C 1 57 ? 33.858 6.110 27.738 1.00 52.59 57 THR C N 1
ATOM 2673 C CA . THR C 1 57 ? 33.519 5.772 29.145 1.00 56.68 57 THR C CA 1
ATOM 2674 C C . THR C 1 57 ? 34.742 5.196 29.871 1.00 58.92 57 THR C C 1
ATOM 2675 O O . THR C 1 57 ? 34.726 5.185 31.111 1.00 52.04 57 THR C O 1
ATOM 2679 N N . ALA C 1 58 ? 35.779 4.784 29.143 1.00 49.56 58 ALA C N 1
ATOM 2680 C CA . ALA C 1 58 ? 37.033 4.265 29.729 1.00 52.61 58 ALA C CA 1
ATOM 2681 C C . ALA C 1 58 ? 37.872 5.421 30.297 1.00 52.10 58 ALA C C 1
ATOM 2682 O O . ALA C 1 58 ? 38.715 5.171 31.195 1.00 55.27 58 ALA C O 1
ATOM 2684 N N . SER C 1 59 ? 37.645 6.646 29.819 1.00 52.01 59 SER C N 1
ATOM 2685 C CA . SER C 1 59 ? 38.414 7.856 30.211 1.00 47.55 59 SER C CA 1
ATOM 2686 C C . SER C 1 59 ? 38.078 8.318 31.644 1.00 51.09 59 SER C C 1
ATOM 2687 O O . SER C 1 59 ? 38.790 9.211 32.121 1.00 47.66 59 SER C O 1
ATOM 2690 N N . TYR C 1 60 ? 37.096 7.718 32.332 1.00 52.62 60 TYR C N 1
ATOM 2691 C CA . TYR C 1 60 ? 36.673 8.112 33.709 1.00 53.60 60 TYR C CA 1
ATOM 2692 C C . TYR C 1 60 ? 37.242 7.108 34.713 1.00 45.40 60 TYR C C 1
ATOM 2693 O O . TYR C 1 60 ? 36.876 5.935 34.651 1.00 54.46 60 TYR C O 1
ATOM 2702 N N . ARG C 1 61 ? 38.125 7.560 35.601 1.00 46.34 61 ARG C N 1
ATOM 2703 C CA . ARG C 1 61 ? 38.833 6.682 36.568 1.00 54.89 61 ARG C CA 1
ATOM 2704 C C . ARG C 1 61 ? 37.894 6.278 37.711 1.00 61.82 61 ARG C C 1
ATOM 2705 O O . ARG C 1 61 ? 38.165 5.220 38.323 1.00 55.79 61 ARG C O 1
ATOM 2713 N N . THR C 1 62 ? 36.862 7.089 38.007 1.00 56.28 62 THR C N 1
ATOM 2714 C CA . THR C 1 62 ? 35.867 6.832 39.087 1.00 52.67 62 THR C CA 1
ATOM 2715 C C . THR C 1 62 ? 34.468 7.066 38.524 1.00 50.81 62 THR C C 1
ATOM 2716 O O . THR C 1 62 ? 34.330 7.852 37.579 1.00 52.88 62 THR C O 1
ATOM 2720 N N . PHE C 1 63 ? 33.467 6.365 39.043 1.00 53.95 63 PHE C N 1
ATOM 2721 C CA . PHE C 1 63 ? 32.053 6.596 38.648 1.00 53.48 63 PHE C CA 1
ATOM 2722 C C . PHE C 1 63 ? 31.707 8.075 38.901 1.00 53.15 63 PHE C C 1
ATOM 2723 O O . PHE C 1 63 ? 31.063 8.691 38.034 1.00 44.39 63 PHE C O 1
ATOM 2731 N N . ASN C 1 64 ? 32.139 8.652 40.030 1.00 49.47 64 ASN C N 1
ATOM 2732 C CA . ASN C 1 64 ? 31.845 10.084 40.341 1.00 51.47 64 ASN C CA 1
ATOM 2733 C C . ASN C 1 64 ? 32.452 11.007 39.278 1.00 51.22 64 ASN C C 1
ATOM 2734 O O . ASN C 1 64 ? 31.778 11.971 38.902 1.00 47.60 64 ASN C O 1
ATOM 2739 N N . GLU C 1 65 ? 33.653 10.707 38.775 1.00 51.81 65 GLU C N 1
ATOM 2740 C CA . GLU C 1 65 ? 34.266 11.477 37.657 1.00 53.47 65 GLU C CA 1
ATOM 2741 C C . GLU C 1 65 ? 33.301 11.462 36.459 1.00 45.96 65 GLU C C 1
ATOM 2742 O O . GLU C 1 65 ? 33.101 12.516 35.844 1.00 47.09 65 GLU C O 1
ATOM 2748 N N . PHE C 1 66 ? 32.714 10.303 36.157 1.00 40.79 66 PHE C N 1
ATOM 2749 C CA . PHE C 1 66 ? 31.693 10.150 35.090 1.00 45.78 66 PHE C CA 1
ATOM 2750 C C . PHE C 1 66 ? 30.428 10.941 35.468 1.00 45.50 66 PHE C C 1
ATOM 2751 O O . PHE C 1 66 ? 29.874 11.660 34.617 1.00 42.75 66 PHE C O 1
ATOM 2759 N N . PHE C 1 67 ? 29.954 10.833 36.711 1.00 45.75 67 PHE C N 1
ATOM 2760 C CA . PHE C 1 67 ? 28.661 11.459 37.121 1.00 39.16 67 PHE C CA 1
ATOM 2761 C C . PHE C 1 67 ? 28.750 12.978 36.927 1.00 34.65 67 PHE C C 1
ATOM 2762 O O . PHE C 1 67 ? 27.757 13.610 36.467 1.00 36.09 67 PHE C O 1
ATOM 2770 N N . VAL C 1 68 ? 29.904 13.559 37.261 1.00 34.63 68 VAL C N 1
ATOM 2771 C CA . VAL C 1 68 ? 30.136 15.034 37.157 1.00 43.73 68 VAL C CA 1
ATOM 2772 C C . VAL C 1 68 ? 30.810 15.387 35.811 1.00 47.39 68 VAL C C 1
ATOM 2773 O O . VAL C 1 68 ? 31.345 16.493 35.719 1.00 47.00 68 VAL C O 1
ATOM 2777 N N . ARG C 1 69 ? 30.747 14.524 34.787 1.00 49.55 69 ARG C N 1
ATOM 2778 C CA . ARG C 1 69 ? 31.442 14.738 33.478 1.00 47.15 69 ARG C CA 1
ATOM 2779 C C . ARG C 1 69 ? 31.096 16.106 32.896 1.00 42.32 69 ARG C C 1
ATOM 2780 O O . ARG C 1 69 ? 29.916 16.483 32.848 1.00 36.77 69 ARG C O 1
ATOM 2788 N N . PRO C 1 70 ? 32.111 16.831 32.375 1.00 42.95 70 PRO C N 1
ATOM 2789 C CA . PRO C 1 70 ? 31.873 18.083 31.661 1.00 49.77 70 PRO C CA 1
ATOM 2790 C C . PRO C 1 70 ? 31.219 17.857 30.286 1.00 49.94 70 PRO C C 1
ATOM 2791 O O . PRO C 1 70 ? 31.363 16.774 29.721 1.00 50.75 70 PRO C O 1
ATOM 2795 N N . LEU C 1 71 ? 30.458 18.848 29.816 1.00 48.65 71 LEU C N 1
ATOM 2796 C CA . LEU C 1 71 ? 29.878 18.860 28.447 1.00 53.81 71 LEU C CA 1
ATOM 2797 C C . LEU C 1 71 ? 30.807 19.659 27.513 1.00 52.65 71 LEU C C 1
ATOM 2798 O O . LEU C 1 71 ? 31.587 20.511 28.004 1.00 50.37 71 LEU C O 1
ATOM 2803 N N . ARG C 1 72 ? 30.768 19.368 26.212 1.00 55.92 72 ARG C N 1
ATOM 2804 C CA . ARG C 1 72 ? 31.369 20.251 25.174 1.00 55.99 72 ARG C CA 1
ATOM 2805 C C . ARG C 1 72 ? 30.625 21.590 25.259 1.00 57.20 72 ARG C C 1
ATOM 2806 O O . ARG C 1 72 ? 29.368 21.552 25.319 1.00 54.71 72 ARG C O 1
ATOM 2814 N N . ASP C 1 73 ? 31.349 22.718 25.274 1.00 63.74 73 ASP C N 1
ATOM 2815 C CA . ASP C 1 73 ? 30.783 24.096 25.383 1.00 69.97 73 ASP C CA 1
ATOM 2816 C C . ASP C 1 73 ? 29.736 24.320 24.286 1.00 69.60 73 ASP C C 1
ATOM 2817 O O . ASP C 1 73 ? 28.650 24.855 24.610 1.00 67.51 73 ASP C O 1
ATOM 2822 N N . GLU C 1 74 ? 30.041 23.902 23.053 1.00 66.11 74 GLU C N 1
ATOM 2823 C CA . GLU C 1 74 ? 29.182 24.086 21.848 1.00 66.79 74 GLU C CA 1
ATOM 2824 C C . GLU C 1 74 ? 27.731 23.706 22.183 1.00 61.81 74 GLU C C 1
ATOM 2825 O O . GLU C 1 74 ? 26.830 24.348 21.636 1.00 57.98 74 GLU C O 1
ATOM 2827 N N . VAL C 1 75 ? 27.493 22.703 23.039 1.00 61.39 75 VAL C N 1
ATOM 2828 C CA . VAL C 1 75 ? 26.129 22.091 23.172 1.00 59.94 75 VAL C CA 1
ATOM 2829 C C . VAL C 1 75 ? 25.280 22.843 24.210 1.00 52.10 75 VAL C C 1
ATOM 2830 O O . VAL C 1 75 ? 24.081 22.543 24.300 1.00 51.13 75 VAL C O 1
ATOM 2834 N N . ARG C 1 76 ? 25.855 23.805 24.932 1.00 51.43 76 ARG C N 1
ATOM 2835 C CA . ARG C 1 76 ? 25.100 24.672 25.892 1.00 53.55 76 ARG C CA 1
ATOM 2836 C C . ARG C 1 76 ? 25.461 26.133 25.645 1.00 54.96 76 ARG C C 1
ATOM 2837 O O . ARG C 1 76 ? 26.063 26.764 26.516 1.00 50.77 76 ARG C O 1
ATOM 2845 N N . PRO C 1 77 ? 25.090 26.703 24.467 1.00 57.44 77 PRO C N 1
ATOM 2846 C CA . PRO C 1 77 ? 25.241 28.137 24.212 1.00 59.41 77 PRO C CA 1
ATOM 2847 C C . PRO C 1 77 ? 24.476 28.953 25.271 1.00 53.02 77 PRO C C 1
ATOM 2848 O O . PRO C 1 77 ? 23.299 28.672 25.542 1.00 52.15 77 PRO C O 1
ATOM 2852 N N . ILE C 1 78 ? 25.170 29.922 25.854 1.00 48.85 78 ILE C N 1
ATOM 2853 C CA . ILE C 1 78 ? 24.645 30.807 26.928 1.00 53.57 78 ILE C CA 1
ATOM 2854 C C . ILE C 1 78 ? 24.000 32.010 26.242 1.00 53.18 78 ILE C C 1
ATOM 2855 O O . ILE C 1 78 ? 24.733 32.752 25.570 1.00 46.06 78 ILE C O 1
ATOM 2860 N N . ASP C 1 79 ? 22.692 32.199 26.432 1.00 53.69 79 ASP C N 1
ATOM 2861 C CA . ASP C 1 79 ? 21.955 33.383 25.925 1.00 53.67 79 ASP C CA 1
ATOM 2862 C C . ASP C 1 79 ? 22.808 34.636 26.148 1.00 53.32 79 ASP C C 1
ATOM 2863 O O . ASP C 1 79 ? 23.441 34.761 27.230 1.00 47.90 79 ASP C O 1
ATOM 2868 N N . THR C 1 80 ? 22.802 35.561 25.182 1.00 52.81 80 THR C N 1
ATOM 2869 C CA . THR C 1 80 ? 23.692 36.757 25.174 1.00 51.74 80 THR C CA 1
ATOM 2870 C C . THR C 1 80 ? 22.925 38.039 25.547 1.00 45.97 80 THR C C 1
ATOM 2871 O O . THR C 1 80 ? 23.655 39.039 25.736 1.00 51.11 80 THR C O 1
ATOM 2875 N N . ASP C 1 81 ? 21.573 38.053 25.643 1.00 47.32 81 ASP C N 1
ATOM 2876 C CA . ASP C 1 81 ? 20.829 39.261 26.125 1.00 48.51 81 ASP C CA 1
ATOM 2877 C C . ASP C 1 81 ? 21.208 39.434 27.598 1.00 55.08 81 ASP C C 1
ATOM 2878 O O . ASP C 1 81 ? 20.883 38.582 28.423 1.00 51.54 81 ASP C O 1
ATOM 2880 N N . PRO C 1 82 ? 21.896 40.535 27.984 1.00 61.04 82 PRO C N 1
ATOM 2881 C CA . PRO C 1 82 ? 22.252 40.779 29.382 1.00 56.64 82 PRO C CA 1
ATOM 2882 C C . PRO C 1 82 ? 21.039 40.948 30.310 1.00 52.77 82 PRO C C 1
ATOM 2883 O O . PRO C 1 82 ? 21.233 40.937 31.511 1.00 51.78 82 PRO C O 1
ATOM 2887 N N . ASN C 1 83 ? 19.841 41.134 29.753 1.00 45.72 83 ASN C N 1
ATOM 2888 C CA . ASN C 1 83 ? 18.571 41.299 30.522 1.00 52.11 83 ASN C CA 1
ATOM 2889 C C . ASN C 1 83 ? 17.888 39.939 30.709 1.00 49.35 83 ASN C C 1
ATOM 2890 O O . ASN C 1 83 ? 16.740 39.916 31.243 1.00 43.65 83 ASN C O 1
ATOM 2895 N N . VAL C 1 84 ? 18.509 38.875 30.192 1.00 49.14 84 VAL C N 1
ATOM 2896 C CA . VAL C 1 84 ? 17.961 37.490 30.248 1.00 53.55 84 VAL C CA 1
ATOM 2897 C C . VAL C 1 84 ? 18.758 36.716 31.293 1.00 52.30 84 VAL C C 1
ATOM 2898 O O . VAL C 1 84 ? 20.027 36.686 31.186 1.00 45.02 84 VAL C O 1
ATOM 2902 N N . LEU C 1 85 ? 18.029 36.101 32.221 1.00 47.31 85 LEU C N 1
ATOM 2903 C CA . LEU C 1 85 ? 18.588 35.095 33.160 1.00 51.89 85 LEU C CA 1
ATOM 2904 C C . LEU C 1 85 ? 18.379 33.716 32.545 1.00 44.04 85 LEU C C 1
ATOM 2905 O O . LEU C 1 85 ? 17.288 33.449 32.032 1.00 45.40 85 LEU C O 1
ATOM 2910 N N . VAL C 1 86 ? 19.377 32.862 32.644 1.00 40.80 86 VAL C N 1
ATOM 2911 C CA . VAL C 1 86 ? 19.323 31.544 31.967 1.00 40.68 86 VAL C CA 1
ATOM 2912 C C . VAL C 1 86 ? 19.167 30.413 32.993 1.00 40.90 86 VAL C C 1
ATOM 2913 O O . VAL C 1 86 ? 19.419 30.615 34.177 1.00 42.20 86 VAL C O 1
ATOM 2917 N N . MET C 1 87 ? 18.793 29.243 32.504 1.00 40.47 87 MET C N 1
ATOM 2918 C CA . MET C 1 87 ? 18.613 28.025 33.296 1.00 37.65 87 MET C CA 1
ATOM 2919 C C . MET C 1 87 ? 19.964 27.622 33.867 1.00 40.37 87 MET C C 1
ATOM 2920 O O . MET C 1 87 ? 20.979 27.593 33.155 1.00 36.89 87 MET C O 1
ATOM 2925 N N . PRO C 1 88 ? 20.005 27.393 35.198 1.00 42.32 88 PRO C N 1
ATOM 2926 C CA . PRO C 1 88 ? 21.234 26.960 35.858 1.00 39.05 88 PRO C CA 1
ATOM 2927 C C . PRO C 1 88 ? 21.522 25.459 35.710 1.00 37.36 88 PRO C C 1
ATOM 2928 O O . PRO C 1 88 ? 22.650 25.065 35.967 1.00 38.92 88 PRO C O 1
ATOM 2932 N N . ALA C 1 89 ? 20.529 24.648 35.341 1.00 37.70 89 ALA C N 1
ATOM 2933 C CA . ALA C 1 89 ? 20.680 23.172 35.316 1.00 42.36 89 ALA C CA 1
ATOM 2934 C C . ALA C 1 89 ? 19.861 22.512 34.186 1.00 46.45 89 ALA C C 1
ATOM 2935 O O . ALA C 1 89 ? 18.710 22.940 33.890 1.00 38.59 89 ALA C O 1
ATOM 2937 N N . ASP C 1 90 ? 20.441 21.441 33.646 1.00 45.79 90 ASP C N 1
ATOM 2938 C CA . ASP C 1 90 ? 19.777 20.458 32.754 1.00 47.49 90 ASP C CA 1
ATOM 2939 C C . ASP C 1 90 ? 18.851 19.595 33.602 1.00 47.36 90 ASP C C 1
ATOM 2940 O O . ASP C 1 90 ? 19.287 19.054 34.640 1.00 46.53 90 ASP C O 1
ATOM 2945 N N . GLY C 1 91 ? 17.611 19.470 33.164 1.00 45.08 91 GLY C N 1
ATOM 2946 C CA . GLY C 1 91 ? 16.639 18.554 33.768 1.00 45.25 91 GLY C CA 1
ATOM 2947 C C . GLY C 1 91 ? 15.256 18.987 33.376 1.00 44.08 91 GLY C C 1
ATOM 2948 O O . GLY C 1 91 ? 15.037 19.226 32.175 1.00 56.82 91 G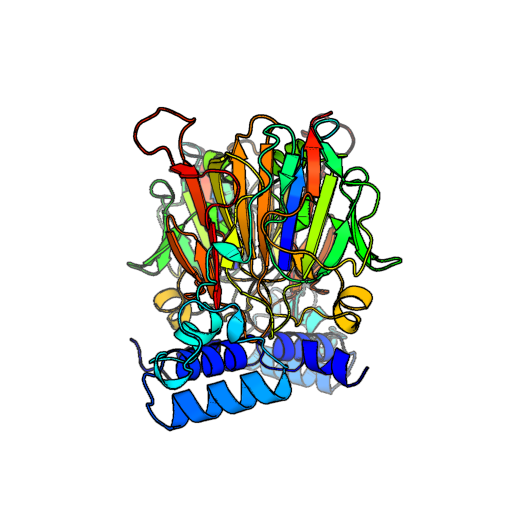LY C O 1
ATOM 2949 N N . VAL C 1 92 ? 14.344 19.061 34.337 1.00 44.94 92 VAL C N 1
ATOM 2950 C CA . VAL C 1 92 ? 12.937 19.487 34.090 1.00 45.73 92 VAL C CA 1
ATOM 2951 C C . VAL C 1 92 ? 12.546 20.432 35.215 1.00 48.74 92 VAL C C 1
ATOM 2952 O O . VAL C 1 92 ? 13.077 20.257 36.349 1.00 50.35 92 VAL C O 1
ATOM 2956 N N . ILE C 1 93 ? 11.693 21.401 34.900 1.00 49.69 93 ILE C N 1
ATOM 2957 C CA . ILE C 1 93 ? 11.004 22.232 35.923 1.00 50.91 93 ILE C CA 1
ATOM 2958 C C . ILE C 1 93 ? 10.181 21.280 36.773 1.00 48.07 93 ILE C C 1
ATOM 2959 O O . ILE C 1 93 ? 9.394 20.530 36.202 1.00 43.98 93 ILE C O 1
ATOM 2964 N N . SER C 1 94 ? 10.360 21.334 38.090 1.00 45.58 94 SER C N 1
ATOM 2965 C CA . SER C 1 94 ? 9.443 20.709 39.070 1.00 43.43 94 SER C CA 1
ATOM 2966 C C . SER C 1 94 ? 8.232 21.633 39.254 1.00 43.63 94 SER C C 1
ATOM 2967 O O . SER C 1 94 ? 7.140 21.239 38.905 1.00 53.62 94 SER C O 1
ATOM 2970 N N . GLN C 1 95 ? 8.452 22.836 39.773 1.00 43.93 95 GLN C N 1
ATOM 2971 C CA . GLN C 1 95 ? 7.413 23.884 39.976 1.00 38.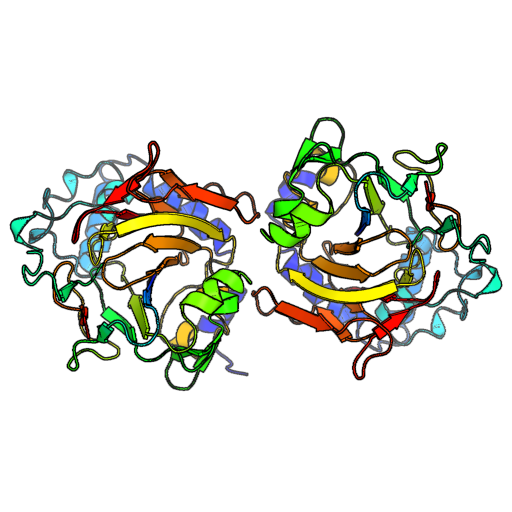85 95 GLN C CA 1
ATOM 2972 C C . GLN C 1 95 ? 8.109 25.230 39.837 1.00 40.85 95 GLN C C 1
ATOM 2973 O O . GLN C 1 95 ? 9.334 25.257 39.976 1.00 38.12 95 GLN C O 1
ATOM 2979 N N . LEU C 1 96 ? 7.364 26.284 39.517 1.00 43.29 96 LEU C N 1
ATOM 2980 C CA . LEU C 1 96 ? 7.892 27.664 39.408 1.00 42.57 96 LEU C CA 1
ATOM 2981 C C . LEU C 1 96 ? 6.741 28.654 39.567 1.00 39.67 96 LEU C C 1
ATOM 2982 O O . LEU C 1 96 ? 5.605 28.253 39.381 1.00 41.75 96 LEU C O 1
ATOM 2987 N N . GLY C 1 97 ? 7.055 29.889 39.926 1.00 39.31 97 GLY C N 1
ATOM 2988 C CA . GLY C 1 97 ? 6.091 30.996 39.892 1.00 41.49 97 GLY C CA 1
ATOM 2989 C C . GLY C 1 97 ? 6.279 31.930 41.065 1.00 45.77 97 GLY C C 1
ATOM 2990 O O . GLY C 1 97 ? 7.430 32.203 41.442 1.00 44.30 97 GLY C O 1
ATOM 2991 N N . LYS C 1 98 ? 5.166 32.404 41.615 1.00 44.23 98 LYS C N 1
ATOM 2992 C CA . LYS C 1 98 ? 5.129 33.449 42.651 1.00 50.09 98 LYS C CA 1
ATOM 2993 C C . LYS C 1 98 ? 5.331 32.773 43.997 1.00 45.67 98 LYS C C 1
ATOM 2994 O O . LYS C 1 98 ? 4.744 31.730 44.205 1.00 52.22 98 LYS C O 1
ATOM 3000 N N . ILE C 1 99 ? 6.176 33.354 44.846 1.00 46.47 99 ILE C N 1
ATOM 3001 C CA . ILE C 1 99 ? 6.224 33.008 46.296 1.00 43.97 99 ILE C CA 1
ATOM 3002 C C . ILE C 1 99 ? 5.057 33.777 46.919 1.00 42.05 99 ILE C C 1
ATOM 3003 O O . ILE C 1 99 ? 5.075 35.014 46.847 1.00 52.95 99 ILE C O 1
ATOM 3008 N N . GLU C 1 100 ? 4.046 33.066 47.398 1.00 43.87 100 GLU C N 1
ATOM 3009 C CA . GLU C 1 100 ? 2.773 33.661 47.880 1.00 43.69 100 GLU C CA 1
ATOM 3010 C C . GLU C 1 100 ? 2.976 34.003 49.349 1.00 40.67 100 GLU C C 1
ATOM 3011 O O . GLU C 1 100 ? 2.751 33.133 50.200 1.00 48.51 100 GLU C O 1
ATOM 3017 N N . GLU C 1 101 ? 3.443 35.216 49.609 1.00 46.79 101 GLU C N 1
ATOM 3018 C CA . GLU C 1 101 ? 3.936 35.646 50.943 1.00 53.41 101 GLU C CA 1
ATOM 3019 C C . GLU C 1 101 ? 5.132 34.742 51.306 1.00 50.77 101 GLU C C 1
ATOM 3020 O O . GLU C 1 101 ? 6.213 34.944 50.683 1.00 52.74 101 GLU C O 1
ATOM 3026 N N . ASP C 1 102 ? 4.966 33.779 52.219 1.00 50.95 102 ASP C N 1
ATOM 3027 C CA . ASP C 1 102 ? 6.046 32.864 52.687 1.00 51.25 102 ASP C CA 1
ATOM 3028 C C . ASP C 1 102 ? 5.927 31.516 51.948 1.00 50.70 102 ASP C C 1
ATOM 3029 O O . ASP C 1 102 ? 6.766 30.640 52.227 1.00 41.54 102 ASP C O 1
ATOM 3034 N N . LYS C 1 103 ? 4.940 31.319 51.050 1.00 47.25 103 LYS C N 1
ATOM 3035 C CA . LYS C 1 103 ? 4.550 29.950 50.587 1.00 40.45 103 LYS C CA 1
ATOM 3036 C C . LYS C 1 103 ? 5.135 29.652 49.208 1.00 46.12 103 LYS C C 1
ATOM 3037 O O . LYS C 1 103 ? 5.017 30.484 48.297 1.00 44.36 103 LYS C O 1
ATOM 3043 N N . ILE C 1 104 ? 5.780 28.494 49.084 1.00 42.48 104 ILE C N 1
ATOM 3044 C CA . ILE C 1 104 ? 6.323 27.957 47.805 1.00 41.68 104 ILE C CA 1
ATOM 3045 C C . ILE C 1 104 ? 5.589 26.657 47.520 1.00 44.22 104 ILE C C 1
ATOM 3046 O O . ILE C 1 104 ? 5.415 25.845 48.470 1.00 42.13 104 ILE C O 1
ATOM 3051 N N . LEU C 1 105 ? 5.233 26.427 46.261 1.00 42.47 105 LEU C N 1
ATOM 3052 C CA . LEU C 1 105 ? 4.463 25.217 45.882 1.00 40.57 105 LEU C CA 1
ATOM 3053 C C . LEU C 1 105 ? 5.453 24.060 45.699 1.00 38.85 105 LEU C C 1
ATOM 3054 O O . LEU C 1 105 ? 6.483 24.234 44.955 1.00 44.56 105 LEU C O 1
ATOM 3059 N N . GLN C 1 106 ? 5.185 22.938 46.352 1.00 40.99 106 GLN C N 1
ATOM 3060 C CA . GLN C 1 106 ? 5.997 21.701 46.247 1.00 43.28 106 GLN C CA 1
ATOM 3061 C C . GLN C 1 106 ? 5.395 20.811 45.158 1.00 38.27 106 GLN C C 1
ATOM 3062 O O . GLN C 1 106 ? 6.157 20.191 44.412 1.00 42.02 106 GLN C O 1
ATOM 3068 N N . ALA C 1 107 ? 4.074 20.719 45.158 1.00 40.89 107 ALA C N 1
ATOM 3069 C CA . ALA C 1 107 ? 3.234 19.932 44.221 1.00 46.79 107 ALA C CA 1
ATOM 3070 C C . ALA C 1 107 ? 1.776 20.351 44.453 1.00 52.98 107 ALA C C 1
ATOM 3071 O O . ALA C 1 107 ? 1.515 21.040 45.466 1.00 46.47 107 ALA C O 1
ATOM 3073 N N . LYS C 1 108 ? 0.874 19.977 43.536 1.00 58.75 108 LYS C N 1
ATOM 3074 C CA . LYS C 1 108 ? -0.557 20.373 43.591 1.00 58.52 108 LYS C CA 1
ATOM 3075 C C . LYS C 1 108 ? -1.057 20.105 45.012 1.00 52.63 108 LYS C C 1
ATOM 3076 O O . LYS C 1 108 ? -1.005 18.950 45.430 1.00 62.53 108 LYS C O 1
ATOM 3078 N N . GLY C 1 109 ? -1.483 21.143 45.732 1.00 59.80 109 GLY C N 1
ATOM 3079 C CA . GLY C 1 109 ? -2.098 21.031 47.069 1.00 58.54 109 GLY C CA 1
ATOM 3080 C C . GLY C 1 109 ? -1.096 20.950 48.223 1.00 69.17 109 GLY C C 1
ATOM 3081 O O . GLY C 1 109 ? -1.561 20.765 49.372 1.00 68.77 109 GLY C O 1
ATOM 3082 N N . HIS C 1 110 ? 0.218 21.070 47.974 1.00 62.88 110 HIS C N 1
ATOM 3083 C CA . HIS C 1 110 ? 1.261 21.058 49.044 1.00 61.83 110 HIS C CA 1
ATOM 3084 C C . HIS C 1 110 ? 2.187 22.279 48.921 1.00 53.36 110 HIS C C 1
ATOM 3085 O O . HIS C 1 110 ? 2.959 22.354 47.919 1.00 48.12 110 HIS C O 1
ATOM 3092 N N . ASN C 1 111 ? 2.172 23.135 49.948 1.00 52.12 111 ASN C N 1
ATOM 3093 C CA . ASN C 1 111 ? 3.061 24.311 50.124 1.00 48.38 111 ASN C CA 1
ATOM 3094 C C . ASN C 1 111 ? 4.159 23.989 51.139 1.00 46.14 111 ASN C C 1
ATOM 3095 O O . ASN C 1 111 ? 3.971 23.133 51.959 1.00 42.93 111 ASN C O 1
ATOM 3100 N N . TYR C 1 112 ? 5.253 24.728 51.087 1.00 43.19 112 TYR C N 1
ATOM 3101 C CA . TYR C 1 112 ? 6.236 24.769 52.186 1.00 38.75 112 TYR C CA 1
ATOM 3102 C C . TYR C 1 112 ? 6.661 26.204 52.356 1.00 39.12 112 TYR C C 1
ATOM 3103 O O . TYR C 1 112 ? 6.486 27.021 51.432 1.00 33.94 112 TYR C O 1
ATOM 3112 N N . SER C 1 113 ? 7.222 26.460 53.529 1.00 37.05 113 SER C N 1
ATOM 3113 C CA . SER C 1 113 ? 7.623 27.784 54.026 1.00 37.94 113 SER C CA 1
ATOM 3114 C C . SER C 1 113 ? 8.988 28.183 53.440 1.00 38.30 113 SER C C 1
ATOM 3115 O O . SER C 1 113 ? 9.983 27.402 53.552 1.00 35.66 113 SER C O 1
ATOM 3118 N N . LEU C 1 114 ? 9.060 29.377 52.875 1.00 35.51 114 LEU C N 1
ATOM 3119 C CA . LEU C 1 114 ? 10.322 30.052 52.483 1.00 41.05 114 LEU C CA 1
ATOM 3120 C C . LEU C 1 114 ? 11.288 30.103 53.687 1.00 37.03 114 LEU C C 1
ATOM 3121 O O . LEU C 1 114 ? 12.456 29.725 53.550 1.00 38.01 114 LEU C O 1
ATOM 3126 N N . GLU C 1 115 ? 10.809 30.481 54.857 1.00 36.22 115 GLU C N 1
ATOM 3127 C CA . GLU C 1 115 ? 11.662 30.581 56.062 1.00 38.45 115 GLU C CA 1
ATOM 3128 C C . GLU C 1 115 ? 12.196 29.194 56.459 1.00 37.36 115 GLU C C 1
ATOM 3129 O O . GLU C 1 115 ? 13.368 29.141 56.802 1.00 34.72 115 GLU C O 1
ATOM 3135 N N . ALA C 1 116 ? 11.384 28.126 56.388 1.00 34.58 116 ALA C N 1
ATOM 3136 C CA . ALA C 1 116 ? 11.828 26.725 56.607 1.00 30.01 116 ALA C CA 1
ATOM 3137 C C . ALA C 1 116 ? 12.882 26.301 55.575 1.00 31.25 116 ALA C C 1
ATOM 3138 O O . ALA C 1 116 ? 13.897 25.698 55.972 1.00 29.29 116 ALA C O 1
ATOM 3140 N N . LEU C 1 117 ? 12.701 26.617 54.295 1.00 29.41 117 LEU C N 1
ATOM 3141 C CA . LEU C 1 117 ? 13.682 26.273 53.230 1.00 28.56 117 LEU C CA 1
ATOM 3142 C C . LEU C 1 117 ? 14.999 26.933 53.602 1.00 27.34 117 LEU C C 1
ATOM 3143 O O . LEU C 1 117 ? 16.044 26.357 53.356 1.00 30.78 117 LEU C O 1
ATOM 3148 N N . LEU C 1 118 ? 14.927 28.153 54.126 1.00 27.87 118 LEU C N 1
ATOM 3149 C CA . LEU C 1 118 ? 16.120 28.942 54.469 1.00 28.43 118 LEU C CA 1
ATOM 3150 C C . LEU C 1 118 ? 16.510 28.700 55.938 1.00 27.63 118 LEU C C 1
ATOM 3151 O O . LEU C 1 118 ? 17.238 29.521 56.481 1.00 27.86 118 LEU C O 1
ATOM 3156 N N . ALA C 1 119 ? 16.092 27.577 56.533 1.00 29.07 119 ALA C N 1
ATOM 3157 C CA . ALA C 1 119 ? 16.609 27.093 57.844 1.00 31.38 119 ALA C CA 1
ATOM 3158 C C . ALA C 1 119 ? 16.376 28.162 58.919 1.00 31.52 119 ALA C C 1
ATOM 3159 O O . ALA C 1 119 ? 17.242 28.386 59.776 1.00 30.41 119 ALA C O 1
ATOM 3161 N N . GLY C 1 120 ? 15.225 28.813 58.865 1.00 28.02 120 GLY C N 1
ATOM 3162 C CA . GLY C 1 120 ? 14.764 29.762 59.883 1.00 28.00 120 GLY C CA 1
ATOM 3163 C C . GLY C 1 120 ? 15.408 31.121 59.745 1.00 27.80 120 GLY C C 1
ATOM 3164 O O . GLY C 1 120 ? 15.293 31.904 60.690 1.00 30.10 120 GLY C O 1
ATOM 3165 N N . ASN C 1 121 ? 16.129 31.383 58.655 1.00 30.93 121 ASN C N 1
ATOM 3166 C CA . ASN C 1 121 ? 16.820 32.682 58.423 1.00 31.00 121 ASN C CA 1
ATOM 3167 C C . ASN C 1 121 ? 15.782 33.701 57.938 1.00 33.69 121 ASN C C 1
ATOM 3168 O O . ASN C 1 121 ? 15.594 33.825 56.689 1.00 30.58 121 ASN C O 1
ATOM 3173 N N . TYR C 1 122 ? 15.060 34.316 58.875 1.00 30.74 122 TYR C N 1
ATOM 3174 C CA . TYR C 1 122 ? 13.978 35.285 58.606 1.00 35.96 122 TYR C CA 1
ATOM 3175 C C . TYR C 1 122 ? 14.501 36.534 57.863 1.00 33.12 122 TYR C C 1
ATOM 3176 O O . TYR C 1 122 ? 13.749 37.087 57.065 1.00 37.84 122 TYR C O 1
ATOM 3185 N N . LEU C 1 123 ? 15.734 36.973 58.101 1.00 34.08 123 LEU C N 1
ATOM 3186 C CA . LEU C 1 123 ? 16.306 38.154 57.405 1.00 38.08 123 LEU C CA 1
ATOM 3187 C C . LEU C 1 123 ? 16.490 37.800 55.920 1.00 43.79 123 LEU C C 1
ATOM 3188 O O . LEU C 1 123 ? 16.213 38.669 55.052 1.00 38.51 123 LEU C O 1
ATOM 3193 N N . MET C 1 124 ? 16.933 36.579 55.617 1.00 40.38 124 MET C N 1
ATOM 3194 C CA . MET C 1 124 ? 17.070 36.147 54.206 1.00 39.80 124 MET C CA 1
ATOM 3195 C C . MET C 1 124 ? 15.677 35.927 53.614 1.00 37.09 124 MET C C 1
ATOM 3196 O O . MET C 1 124 ? 15.474 36.299 52.461 1.00 39.82 124 MET C O 1
ATOM 3201 N N . ALA C 1 125 ? 14.720 35.384 54.370 1.00 38.21 125 ALA C N 1
ATOM 3202 C CA . ALA C 1 125 ? 13.347 35.150 53.862 1.00 35.68 125 ALA C CA 1
ATOM 3203 C C . ALA C 1 125 ? 12.743 36.506 53.463 1.00 41.76 125 ALA C C 1
ATOM 3204 O O . ALA C 1 125 ? 12.069 36.564 52.414 1.00 38.92 125 ALA C O 1
ATOM 3206 N N . ASP C 1 126 ? 12.986 37.547 54.261 1.00 41.53 126 ASP C N 1
ATOM 3207 C CA . ASP C 1 126 ? 12.474 38.923 54.012 1.00 44.94 126 ASP C CA 1
ATOM 3208 C C . ASP C 1 126 ? 12.911 39.404 52.616 1.00 47.27 126 ASP C C 1
ATOM 3209 O O . ASP C 1 126 ? 12.174 40.147 52.031 1.00 42.69 126 ASP C O 1
ATOM 3214 N N . LEU C 1 127 ? 14.055 38.970 52.083 1.00 43.31 127 LEU C N 1
ATOM 3215 C CA . LEU C 1 127 ? 14.502 39.376 50.730 1.00 39.53 127 LEU C CA 1
ATOM 3216 C C . LEU C 1 127 ? 13.569 38.818 49.653 1.00 44.08 127 LEU C C 1
ATOM 3217 O O . LEU C 1 127 ? 13.533 39.424 48.571 1.00 44.36 127 LEU C O 1
ATOM 3222 N N . PHE C 1 128 ? 12.907 37.685 49.891 1.00 41.55 128 PHE C N 1
ATOM 3223 C CA . PHE C 1 128 ? 12.236 36.904 48.823 1.00 38.21 128 PHE C CA 1
ATOM 3224 C C . PHE C 1 128 ? 10.736 36.722 49.047 1.00 38.96 128 PHE C C 1
ATOM 3225 O O . PHE C 1 128 ? 10.104 36.171 48.147 1.00 36.15 128 PHE C O 1
ATOM 3233 N N . ARG C 1 129 ? 10.171 37.172 50.165 1.00 40.68 129 ARG C N 1
ATOM 3234 C CA . ARG C 1 129 ? 8.698 37.164 50.349 1.00 41.40 129 ARG C CA 1
ATOM 3235 C C . ARG C 1 129 ? 8.026 37.839 49.138 1.00 41.84 129 ARG C C 1
ATOM 3236 O O . ARG C 1 129 ? 8.458 38.942 48.739 1.00 43.23 129 ARG C O 1
ATOM 3244 N N . ASN C 1 130 ? 7.003 37.200 48.572 1.00 42.57 130 ASN C N 1
ATOM 3245 C CA . ASN C 1 130 ? 6.235 37.688 47.396 1.00 44.18 130 ASN C CA 1
ATOM 3246 C C . ASN C 1 130 ? 7.141 37.780 46.160 1.00 50.63 130 ASN C C 1
ATOM 3247 O O . ASN C 1 130 ? 6.796 38.493 45.229 1.00 48.16 130 ASN C O 1
ATOM 3252 N N . GLY C 1 131 ? 8.256 37.055 46.139 1.00 48.25 131 GLY C N 1
ATOM 3253 C CA . GLY C 1 131 ? 9.160 37.052 44.985 1.00 45.11 131 GLY C CA 1
ATOM 3254 C C . GLY C 1 131 ? 8.779 35.937 44.041 1.00 41.90 131 GLY C C 1
ATOM 3255 O O . GLY C 1 131 ? 7.596 35.523 44.007 1.00 40.61 131 GLY C O 1
ATOM 3256 N N . THR C 1 132 ? 9.793 35.404 43.379 1.00 40.67 132 THR C N 1
ATOM 3257 C CA . THR C 1 132 ? 9.653 34.349 42.352 1.00 45.45 132 THR C CA 1
ATOM 3258 C C . THR C 1 132 ? 10.581 33.190 42.715 1.00 40.56 132 THR C C 1
ATOM 3259 O O . THR C 1 132 ? 11.740 33.455 43.122 1.00 38.95 132 THR C O 1
ATOM 3263 N N . PHE C 1 133 ? 10.119 31.971 42.473 1.00 38.90 133 PHE C N 1
ATOM 3264 C CA . PHE C 1 133 ? 10.943 30.763 42.660 1.00 40.04 133 PHE C CA 1
ATOM 3265 C C . PHE C 1 133 ? 10.891 29.914 41.398 1.00 40.23 133 PHE C C 1
ATOM 3266 O O . PHE C 1 133 ? 9.916 29.968 40.638 1.00 39.11 133 PHE C O 1
ATOM 3274 N N . VAL C 1 134 ? 11.953 29.142 41.216 1.00 35.96 134 VAL C N 1
ATOM 3275 C CA . VAL C 1 134 ? 12.057 28.062 40.214 1.00 37.50 134 VAL C CA 1
ATOM 3276 C C . VAL C 1 134 ? 12.701 26.853 40.883 1.00 39.10 134 VAL C C 1
ATOM 3277 O O . VAL C 1 134 ? 13.806 27.001 41.451 1.00 40.02 134 VAL C O 1
ATOM 3281 N N . THR C 1 135 ? 12.070 25.699 40.749 1.00 38.22 135 THR C N 1
ATOM 3282 C CA . THR C 1 135 ? 12.602 24.401 41.217 1.00 40.39 135 THR C CA 1
ATOM 3283 C C . THR C 1 135 ? 12.873 23.520 40.000 1.00 40.49 135 THR C C 1
ATOM 3284 O O . THR C 1 135 ? 11.914 23.165 39.317 1.00 42.46 135 THR C O 1
ATOM 3288 N N . THR C 1 136 ? 14.143 23.207 39.757 1.00 41.91 136 THR C N 1
ATOM 3289 C CA . THR C 1 136 ? 14.629 22.310 38.680 1.00 41.54 136 THR C CA 1
ATOM 3290 C C . THR C 1 136 ? 15.025 20.975 39.311 1.00 40.67 136 THR C C 1
ATOM 3291 O O . THR C 1 136 ? 15.765 20.988 40.327 1.00 43.73 136 THR C O 1
ATOM 3295 N N . TYR C 1 137 ? 14.521 19.881 38.742 1.00 40.11 137 TYR C N 1
ATOM 3296 C CA . TYR C 1 137 ? 14.888 18.488 39.074 1.00 38.21 137 TYR C CA 1
ATOM 3297 C C . TYR C 1 137 ? 15.881 17.955 38.039 1.00 41.20 137 TYR C C 1
ATOM 3298 O O . TYR C 1 137 ? 15.582 18.007 36.842 1.00 43.63 137 TYR C O 1
ATOM 3307 N N . LEU C 1 138 ? 17.064 17.536 38.493 1.00 37.11 138 LEU C N 1
ATOM 3308 C CA . LEU C 1 138 ? 18.113 16.876 37.676 1.00 40.72 138 LEU C CA 1
ATOM 3309 C C . LEU C 1 138 ? 17.954 15.361 37.830 1.00 45.60 138 LEU C C 1
ATOM 3310 O O . LEU C 1 138 ? 17.987 14.898 38.976 1.00 41.50 138 LEU C O 1
ATOM 3315 N N . SER C 1 139 ? 17.762 14.624 36.734 1.00 44.57 139 SER C N 1
ATOM 3316 C CA . SER C 1 139 ? 17.604 13.139 36.736 1.00 45.27 139 SER C CA 1
ATOM 3317 C C . SER C 1 139 ? 18.975 12.486 36.637 1.00 46.35 139 SER C C 1
ATOM 3318 O O . SER C 1 139 ? 19.977 13.158 36.358 1.00 39.97 139 SER C O 1
ATOM 3321 N N . PRO C 1 140 ? 19.062 11.159 36.880 1.00 44.14 140 PRO C N 1
ATOM 3322 C CA . PRO C 1 140 ? 20.347 10.466 36.808 1.00 49.19 140 PRO C CA 1
ATOM 3323 C C . PRO C 1 140 ? 21.041 10.650 35.446 1.00 49.75 140 PRO C C 1
ATOM 3324 O O . PRO C 1 140 ? 22.273 10.673 35.402 1.00 51.45 140 PRO C O 1
ATOM 3328 N N . ARG C 1 141 ? 20.273 10.841 34.371 1.00 50.54 141 ARG C N 1
ATOM 3329 C CA . ARG C 1 141 ? 20.852 10.921 33.004 1.00 52.88 141 ARG C CA 1
ATOM 3330 C C . ARG C 1 141 ? 21.374 12.337 32.729 1.00 49.88 141 ARG C C 1
ATOM 3331 O O . ARG C 1 141 ? 22.202 12.490 31.810 1.00 46.16 141 ARG C O 1
ATOM 3339 N N . ASP C 1 142 ? 20.960 13.337 33.507 1.00 49.04 142 ASP C N 1
ATOM 3340 C CA . ASP C 1 142 ? 21.321 14.744 33.221 1.00 47.85 142 ASP C CA 1
ATOM 3341 C C . ASP C 1 142 ? 22.759 15.025 33.661 1.00 51.38 142 ASP C C 1
ATOM 3342 O O . ASP C 1 142 ? 23.320 14.295 34.508 1.00 43.54 142 ASP C O 1
ATOM 3347 N N . TYR C 1 143 ? 23.352 16.024 33.026 1.00 46.95 143 TYR C N 1
ATOM 3348 C CA . TYR C 1 143 ? 24.563 16.727 33.496 1.00 43.05 143 TYR C CA 1
ATOM 3349 C C . TYR C 1 143 ? 24.291 17.190 34.941 1.00 43.38 143 TYR C C 1
ATOM 3350 O O . TYR C 1 143 ? 23.161 17.670 35.211 1.00 35.97 143 TYR C O 1
ATOM 3359 N N . HIS C 1 144 ? 25.273 17.038 35.832 1.00 42.60 144 HIS C N 1
ATOM 3360 C CA . HIS C 1 144 ? 25.102 17.236 37.298 1.00 46.15 144 HIS C CA 1
ATOM 3361 C C . HIS C 1 144 ? 25.953 18.383 37.810 1.00 42.46 144 HIS C C 1
ATOM 3362 O O . HIS C 1 144 ? 26.084 18.501 39.035 1.00 46.13 144 HIS C O 1
ATOM 3369 N N . ARG C 1 145 ? 26.444 19.246 36.930 1.00 40.54 145 ARG C N 1
ATOM 3370 C CA . ARG C 1 145 ? 26.989 20.550 37.389 1.00 40.96 145 ARG C CA 1
ATOM 3371 C C . ARG C 1 145 ? 25.881 21.586 37.251 1.00 39.63 145 ARG C C 1
ATOM 3372 O O . ARG C 1 145 ? 24.900 21.343 36.492 1.00 40.17 145 ARG C O 1
ATOM 3380 N N . VAL C 1 146 ? 26.021 22.668 38.016 1.00 40.06 146 VAL C N 1
ATOM 3381 C CA . VAL C 1 146 ? 25.019 23.768 38.075 1.00 37.98 146 VAL C CA 1
ATOM 3382 C C . VAL C 1 146 ? 25.761 25.071 37.791 1.00 36.00 146 VAL C C 1
ATOM 3383 O O . VAL C 1 146 ? 26.868 25.272 38.337 1.00 38.03 146 VAL C O 1
ATOM 3387 N N . HIS C 1 147 ? 25.159 25.915 36.969 1.00 35.84 147 HIS C N 1
ATOM 3388 C CA . HIS C 1 147 ? 25.803 27.103 36.350 1.00 38.37 147 HIS C CA 1
ATOM 3389 C C . HIS C 1 147 ? 25.010 28.315 36.815 1.00 36.13 147 HIS C C 1
ATOM 3390 O O . HIS C 1 147 ? 23.879 28.144 37.289 1.00 38.10 147 HIS C O 1
ATOM 3397 N N . MET C 1 148 ? 25.573 29.497 36.639 1.00 37.69 148 MET C N 1
ATOM 3398 C CA . MET C 1 148 ? 24.954 30.741 37.127 1.00 38.31 148 MET C CA 1
ATOM 3399 C C . MET C 1 148 ? 23.839 31.152 36.179 1.00 38.06 148 MET C C 1
ATOM 3400 O O . MET C 1 148 ? 24.007 31.132 34.958 1.00 39.35 148 MET C O 1
ATOM 3405 N N . PRO C 1 149 ? 22.670 31.568 36.698 1.00 41.28 149 PRO C N 1
ATOM 3406 C CA . PRO C 1 149 ? 21.619 32.139 35.843 1.00 42.63 149 PRO C CA 1
ATOM 3407 C C . PRO C 1 149 ? 21.960 33.546 35.323 1.00 41.41 149 PRO C C 1
ATOM 3408 O O . PRO C 1 149 ? 21.348 33.957 34.374 1.00 45.08 149 PRO C O 1
ATOM 3412 N N . CYS C 1 150 ? 22.883 34.250 35.993 1.00 43.76 150 CYS C N 1
ATOM 3413 C CA . CYS C 1 150 ? 23.325 35.624 35.641 1.00 45.46 150 CYS C CA 1
ATOM 3414 C C . CYS C 1 150 ? 24.650 35.907 36.329 1.00 45.51 150 CYS C C 1
ATOM 3415 O O . CYS C 1 150 ? 25.090 35.076 37.135 1.00 48.17 150 CYS C O 1
ATOM 3418 N N . ASN C 1 151 ? 25.268 37.033 35.996 1.00 44.07 151 ASN C N 1
ATOM 3419 C CA . ASN C 1 151 ? 26.412 37.586 36.760 1.00 47.61 151 ASN C CA 1
ATOM 3420 C C . ASN C 1 151 ? 25.971 37.714 38.225 1.00 46.51 151 ASN C C 1
ATOM 3421 O O . ASN C 1 151 ? 24.816 38.154 38.496 1.00 36.92 151 ASN C O 1
ATOM 3426 N N . GLY C 1 152 ? 26.850 37.309 39.137 1.00 43.56 152 GLY C N 1
ATOM 3427 C CA . GLY C 1 152 ? 26.565 37.382 40.573 1.00 41.94 152 GLY C CA 1
ATOM 3428 C C . GLY C 1 152 ? 27.822 37.533 41.390 1.00 40.83 152 GLY C C 1
ATOM 3429 O O . GLY C 1 152 ? 28.832 36.870 41.081 1.00 42.67 152 GLY C O 1
ATOM 3430 N N . ILE C 1 153 ? 27.734 38.389 42.401 1.00 38.71 153 ILE C N 1
ATOM 3431 C CA . ILE C 1 153 ? 28.696 38.468 43.522 1.00 41.86 153 ILE C CA 1
ATOM 3432 C C . ILE C 1 153 ? 28.175 37.583 44.668 1.00 40.47 153 ILE C C 1
ATOM 3433 O O . ILE C 1 153 ? 27.096 37.892 45.216 1.00 36.99 153 ILE C O 1
ATOM 3438 N N . LEU C 1 154 ? 28.914 36.535 45.021 1.00 39.00 154 LEU C N 1
ATOM 3439 C CA . LEU C 1 154 ? 28.564 35.649 46.162 1.00 39.39 154 LEU C CA 1
ATOM 3440 C C . LEU C 1 154 ? 28.639 36.462 47.460 1.00 41.53 154 LEU C C 1
ATOM 3441 O O . LEU C 1 154 ? 29.671 37.111 47.693 1.00 37.81 154 LEU C O 1
ATOM 3446 N N . ARG C 1 155 ? 27.584 36.439 48.276 1.00 41.12 155 ARG C N 1
ATOM 3447 C CA . ARG C 1 155 ? 27.549 37.178 49.571 1.00 41.60 155 ARG C CA 1
ATOM 3448 C C . ARG C 1 155 ? 27.477 36.208 50.754 1.00 41.53 155 ARG C C 1
ATOM 3449 O O . ARG C 1 155 ? 28.124 36.484 51.779 1.00 37.39 155 ARG C O 1
ATOM 3457 N N . GLU C 1 156 ? 26.760 35.097 50.617 1.00 38.42 156 GLU C N 1
ATOM 3458 C CA . GLU C 1 156 ? 26.482 34.230 51.781 1.00 40.64 156 GLU C CA 1
ATOM 3459 C C . GLU C 1 156 ? 26.294 32.797 51.280 1.00 35.93 156 GLU C C 1
ATOM 3460 O O . GLU C 1 156 ? 25.695 32.596 50.219 1.00 33.88 156 GLU C O 1
ATOM 3466 N N . MET C 1 157 ? 26.853 31.832 51.992 1.00 32.69 157 MET C N 1
ATOM 3467 C CA . MET C 1 157 ? 26.553 30.415 51.730 1.00 30.12 157 MET C CA 1
ATOM 3468 C C . MET C 1 157 ? 26.194 29.779 53.078 1.00 31.68 157 MET C C 1
ATOM 3469 O O . MET C 1 157 ? 26.850 30.112 54.087 1.00 32.22 157 MET C O 1
ATOM 3474 N N . ILE C 1 158 ? 25.150 28.959 53.092 1.00 28.53 158 ILE C N 1
ATOM 3475 C CA . ILE C 1 158 ? 24.675 28.274 54.324 1.00 28.31 158 ILE C CA 1
ATOM 3476 C C . ILE C 1 158 ? 24.531 26.792 54.005 1.00 27.56 158 ILE C C 1
ATOM 3477 O O . ILE C 1 158 ? 23.809 26.433 53.053 1.00 29.06 158 ILE C O 1
ATOM 3482 N N . TYR C 1 159 ? 25.287 25.979 54.731 1.00 27.58 159 TYR C N 1
ATOM 3483 C CA . TYR C 1 159 ? 25.143 24.512 54.729 1.00 26.90 159 TYR C CA 1
ATOM 3484 C C . TYR C 1 159 ? 24.089 24.149 55.769 1.00 24.71 159 TYR C C 1
ATOM 3485 O O . TYR C 1 159 ? 24.217 24.565 56.936 1.00 27.45 159 TYR C O 1
ATOM 3494 N N . VAL C 1 160 ? 23.092 23.387 55.341 1.00 22.36 160 VAL C N 1
ATOM 3495 C CA . VAL C 1 160 ? 21.944 22.985 56.185 1.00 25.35 160 VAL C CA 1
ATOM 3496 C C . VAL C 1 160 ? 21.925 21.468 56.250 1.00 26.90 160 VAL C C 1
ATOM 3497 O O . VAL C 1 160 ? 21.620 20.808 55.278 1.00 29.13 160 VAL C O 1
ATOM 3501 N N . PRO C 1 161 ? 22.183 20.874 57.434 1.00 25.60 161 PRO C N 1
ATOM 3502 C CA . PRO C 1 161 ? 22.014 19.446 57.607 1.00 27.37 161 PRO C CA 1
ATOM 3503 C C . PRO C 1 161 ? 20.546 19.104 57.363 1.00 27.56 161 PRO C C 1
ATOM 3504 O O . PRO C 1 161 ? 19.678 19.959 57.585 1.00 26.23 161 PRO C O 1
ATOM 3508 N N . GLY C 1 162 ? 20.289 17.856 57.006 1.00 27.08 162 GLY C N 1
ATOM 3509 C CA . GLY C 1 162 ? 18.909 17.403 56.852 1.00 28.86 162 GLY C CA 1
ATOM 3510 C C . GLY C 1 162 ? 18.868 15.982 56.393 1.00 31.41 162 GLY C C 1
ATOM 3511 O O . GLY C 1 162 ? 19.895 15.327 56.503 1.00 30.05 162 GLY C O 1
ATOM 3512 N N . ASP C 1 163 ? 17.686 15.540 55.979 1.00 32.58 163 ASP C N 1
ATOM 3513 C CA . ASP C 1 163 ? 17.364 14.167 55.536 1.00 34.30 163 ASP C CA 1
ATOM 3514 C C . ASP C 1 163 ? 17.885 13.963 54.099 1.00 36.35 163 ASP C C 1
ATOM 3515 O O . ASP C 1 163 ? 18.328 14.931 53.447 1.00 33.77 163 ASP C O 1
ATOM 3520 N N . LEU C 1 164 ? 17.826 12.735 53.600 1.00 35.11 164 LEU C N 1
ATOM 3521 C CA . LEU C 1 164 ? 18.152 12.394 52.191 1.00 37.65 164 LEU C CA 1
ATOM 3522 C C . LEU C 1 164 ? 16.993 11.581 51.623 1.00 39.24 164 LEU C C 1
ATOM 3523 O O . LEU C 1 164 ? 17.208 10.443 51.126 1.00 40.55 164 LEU C O 1
ATOM 3528 N N . PHE C 1 165 ? 15.797 12.167 51.676 1.00 37.69 165 PHE C N 1
ATOM 3529 C CA . PHE C 1 165 ? 14.629 11.639 50.947 1.00 40.21 165 PHE C CA 1
ATOM 3530 C C . PHE C 1 165 ? 14.980 11.637 49.456 1.00 43.24 165 PHE C C 1
ATOM 3531 O O . PHE C 1 165 ? 15.774 12.469 49.022 1.00 37.84 165 PHE C O 1
ATOM 3539 N N . SER C 1 166 ? 14.396 10.708 48.698 1.00 47.44 166 SER C N 1
ATOM 3540 C CA . SER C 1 166 ? 14.415 10.719 47.219 1.00 45.49 166 SER C CA 1
ATOM 3541 C C . SER C 1 166 ? 13.520 11.859 46.766 1.00 46.17 166 SER C C 1
ATOM 3542 O O . SER C 1 166 ? 12.556 12.205 47.504 1.00 44.77 166 SER C O 1
ATOM 3545 N N . VAL C 1 167 ? 13.851 12.444 45.625 1.00 44.62 167 VAL C N 1
ATOM 3546 C CA . VAL C 1 167 ? 13.015 13.492 44.995 1.00 49.24 167 VAL C CA 1
ATOM 3547 C C . VAL C 1 167 ? 12.439 12.920 43.697 1.00 50.71 167 VAL C C 1
ATOM 3548 O O . VAL C 1 167 ? 13.199 12.618 42.773 1.00 49.48 167 VAL C O 1
ATOM 3552 N N . ASN C 1 168 ? 11.126 12.744 43.657 1.00 54.73 168 ASN C N 1
ATOM 3553 C CA . ASN C 1 168 ? 10.395 12.217 42.481 1.00 52.98 168 ASN C CA 1
ATOM 3554 C C . ASN C 1 168 ? 8.945 12.657 42.647 1.00 60.30 168 ASN C C 1
ATOM 3555 O O . ASN C 1 168 ? 8.678 13.383 43.627 1.00 57.59 168 ASN C O 1
ATOM 3560 N N . HIS C 1 169 ? 8.059 12.299 41.712 1.00 58.30 169 HIS C N 1
ATOM 3561 C CA . HIS C 1 169 ? 6.650 12.776 41.710 1.00 62.66 169 HIS C CA 1
ATOM 3562 C C . HIS C 1 169 ? 5.970 12.285 42.988 1.00 53.50 169 HIS C C 1
ATOM 3563 O O . HIS C 1 169 ? 5.203 13.056 43.589 1.00 53.19 169 HIS C O 1
ATOM 3570 N N . LEU C 1 170 ? 6.262 11.045 43.387 1.00 53.40 170 LEU C N 1
ATOM 3571 C CA . LEU C 1 170 ? 5.666 10.390 44.581 1.00 55.54 170 LEU C CA 1
ATOM 3572 C C . LEU C 1 170 ? 6.039 11.171 45.859 1.00 50.13 170 LEU C C 1
ATOM 3573 O O . LEU C 1 170 ? 5.140 11.479 46.671 1.00 46.97 170 LEU C O 1
ATOM 3578 N N . THR C 1 171 ? 7.320 11.476 46.069 1.00 49.85 171 THR C N 1
ATOM 3579 C CA . THR C 1 171 ? 7.768 12.181 47.301 1.00 48.17 171 THR C CA 1
ATOM 3580 C C . THR C 1 171 ? 7.373 13.654 47.210 1.00 44.85 171 THR C C 1
ATOM 3581 O O . THR C 1 171 ? 6.943 14.190 48.230 1.00 47.31 171 THR C O 1
ATOM 3585 N N . ALA C 1 172 ? 7.472 14.278 46.040 1.00 47.96 172 ALA C N 1
ATOM 3586 C CA . ALA C 1 172 ? 7.026 15.677 45.830 1.00 51.36 172 ALA C CA 1
ATOM 3587 C C . ALA C 1 172 ? 5.547 15.804 46.213 1.00 52.40 172 ALA C C 1
ATOM 3588 O O . ALA C 1 172 ? 5.161 16.855 46.779 1.00 52.18 172 ALA C O 1
ATOM 3590 N N . GLN C 1 173 ? 4.746 14.762 45.975 1.00 52.36 173 GLN C N 1
ATOM 3591 C CA . GLN C 1 173 ? 3.289 14.824 46.244 1.00 56.80 173 GLN C CA 1
ATOM 3592 C C . GLN C 1 173 ? 3.007 14.442 47.698 1.00 53.26 173 GLN C C 1
ATOM 3593 O O . GLN C 1 173 ? 2.034 14.951 48.239 1.00 58.89 173 GLN C O 1
ATOM 3599 N N . ASN C 1 174 ? 3.835 13.618 48.334 1.00 48.32 174 ASN C N 1
ATOM 3600 C CA . ASN C 1 174 ? 3.433 12.937 49.595 1.00 48.07 174 ASN C CA 1
ATOM 3601 C C . ASN C 1 174 ? 4.356 13.243 50.789 1.00 47.65 174 ASN C C 1
ATOM 3602 O O . ASN C 1 174 ? 3.936 12.944 51.907 1.00 43.30 174 ASN C O 1
ATOM 3607 N N . VAL C 1 175 ? 5.586 13.739 50.590 1.00 43.21 175 VAL C N 1
ATOM 3608 C CA . VAL C 1 175 ? 6.519 13.994 51.735 1.00 41.84 175 VAL C CA 1
ATOM 3609 C C . VAL C 1 175 ? 6.427 15.471 52.079 1.00 36.70 175 VAL C C 1
ATOM 3610 O O . VAL C 1 175 ? 6.912 16.318 51.330 1.00 39.22 175 VAL C O 1
ATOM 3614 N N . PRO C 1 176 ? 5.816 15.822 53.226 1.00 36.85 176 PRO C N 1
ATOM 3615 C CA . PRO C 1 176 ? 5.744 17.216 53.646 1.00 40.72 176 PRO C CA 1
ATOM 3616 C C . PRO C 1 176 ? 7.145 17.825 53.791 1.00 38.53 176 PRO C C 1
ATOM 3617 O O . PRO C 1 176 ? 8.019 17.143 54.303 1.00 37.22 176 PRO C O 1
ATOM 3621 N N . ASN C 1 177 ? 7.307 19.063 53.325 1.00 35.61 177 ASN C N 1
ATOM 3622 C CA . ASN C 1 177 ? 8.503 19.885 53.572 1.00 35.70 177 ASN C CA 1
ATOM 3623 C C . ASN C 1 177 ? 9.721 19.228 52.910 1.00 36.74 177 ASN C C 1
ATOM 3624 O O . ASN C 1 177 ? 10.839 19.435 53.424 1.00 39.16 177 ASN C O 1
ATOM 3629 N N . LEU C 1 178 ? 9.539 18.527 51.791 1.00 32.67 178 LEU C N 1
ATOM 3630 C CA . LEU C 1 178 ? 10.583 17.676 51.159 1.00 34.58 178 LEU C CA 1
ATOM 3631 C C . LEU C 1 178 ? 11.879 18.479 51.009 1.00 32.97 178 LEU C C 1
ATOM 3632 O O . LEU C 1 178 ? 12.927 17.995 51.485 1.00 32.04 178 LEU C O 1
ATOM 3637 N N . PHE C 1 179 ? 11.794 19.691 50.457 1.00 33.09 179 PHE C N 1
ATOM 3638 C CA . PHE C 1 179 ? 12.988 20.499 50.091 1.00 35.02 179 PHE C CA 1
ATOM 3639 C C . PHE C 1 179 ? 13.527 21.238 51.318 1.00 34.51 179 PHE C C 1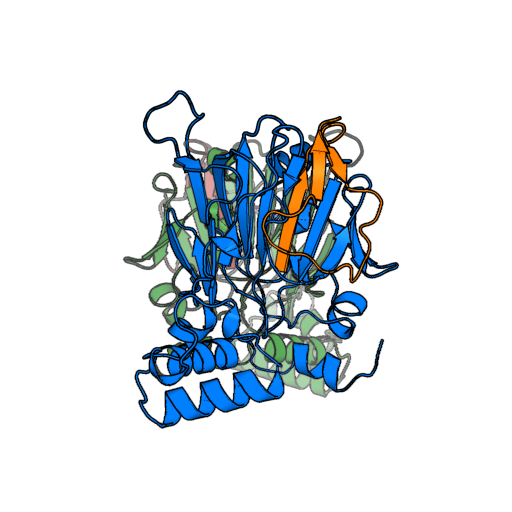
ATOM 3640 O O . PHE C 1 179 ? 14.734 21.549 51.339 1.00 34.57 179 PHE C O 1
ATOM 3648 N N . ALA C 1 180 ? 12.672 21.505 52.291 1.00 31.38 180 ALA C N 1
ATOM 3649 C CA . ALA C 1 180 ? 13.036 22.200 53.538 1.00 33.82 180 ALA C CA 1
ATOM 3650 C C . ALA C 1 180 ? 13.583 21.197 54.555 1.00 32.06 180 ALA C C 1
ATOM 3651 O O . ALA C 1 180 ? 14.128 21.614 55.581 1.00 32.16 180 ALA C O 1
ATOM 3653 N N . ARG C 1 181 ? 13.496 19.901 54.310 1.00 31.63 181 ARG C N 1
ATOM 3654 C CA . ARG C 1 181 ? 13.995 18.946 55.322 1.00 31.14 181 ARG C CA 1
ATOM 3655 C C . ARG C 1 181 ? 15.211 18.183 54.797 1.00 32.11 181 ARG C C 1
ATOM 3656 O O . ARG C 1 181 ? 15.912 17.631 55.638 1.00 33.18 181 ARG C O 1
ATOM 3664 N N . ASN C 1 182 ? 15.493 18.239 53.493 1.00 27.59 182 ASN C N 1
ATOM 3665 C CA . ASN C 1 182 ? 16.661 17.553 52.900 1.00 27.07 182 ASN C CA 1
ATOM 3666 C C . ASN C 1 182 ? 17.930 18.408 53.035 1.00 30.05 182 ASN C C 1
ATOM 3667 O O . ASN C 1 182 ? 17.885 19.641 52.911 1.00 28.77 182 ASN C O 1
ATOM 3672 N N . GLU C 1 183 ? 19.051 17.751 53.273 1.00 28.77 183 GLU C N 1
ATOM 3673 C CA . GLU C 1 183 ? 20.413 18.349 53.277 1.00 30.55 183 GLU C CA 1
ATOM 3674 C C . GLU C 1 183 ? 20.580 19.247 52.055 1.00 34.43 183 GLU C C 1
ATOM 3675 O O . GLU C 1 183 ? 20.195 18.813 50.959 1.00 31.99 183 GLU C O 1
ATOM 3681 N N . ARG C 1 184 ? 21.092 20.466 52.237 1.00 28.07 184 ARG C N 1
ATOM 3682 C CA . ARG C 1 184 ? 21.111 21.452 51.142 1.00 28.48 184 ARG C CA 1
ATOM 3683 C C . ARG C 1 184 ? 22.137 22.524 51.440 1.00 27.04 184 ARG C C 1
ATOM 3684 O O . ARG C 1 184 ? 22.568 22.680 52.602 1.00 26.76 184 ARG C O 1
ATOM 3692 N N . VAL C 1 185 ? 22.528 23.225 50.401 1.00 28.34 185 VAL C N 1
ATOM 3693 C CA . VAL C 1 185 ? 23.435 24.394 50.476 1.00 26.69 185 VAL C CA 1
ATOM 3694 C C . VAL C 1 185 ? 22.713 25.592 49.862 1.00 30.08 185 VAL C C 1
ATOM 3695 O O . VAL C 1 185 ? 22.268 25.522 48.713 1.00 35.67 185 VAL C O 1
ATOM 3699 N N . ILE C 1 186 ? 22.587 26.668 50.614 1.00 31.77 186 ILE C N 1
ATOM 3700 C CA . ILE C 1 186 ? 21.941 27.935 50.167 1.00 32.39 186 ILE C CA 1
ATOM 3701 C C . ILE C 1 186 ? 23.046 28.900 49.753 1.00 34.58 186 ILE C C 1
ATOM 3702 O O . ILE C 1 186 ? 23.955 29.142 50.562 1.00 33.12 186 ILE C O 1
ATOM 3707 N N . CYS C 1 187 ? 22.999 29.390 48.525 1.00 31.19 187 CYS C N 1
ATOM 3708 C CA . CYS C 1 187 ? 23.957 30.405 48.005 1.00 32.94 187 CYS C CA 1
ATOM 3709 C C . CYS C 1 187 ? 23.200 31.693 47.718 1.00 30.83 187 CYS C C 1
ATOM 3710 O O . CYS C 1 187 ? 22.227 31.648 46.969 1.00 34.71 187 CYS C O 1
ATOM 3713 N N . LEU C 1 188 ? 23.630 32.788 48.321 1.00 31.76 188 LEU C N 1
ATOM 3714 C CA . LEU C 1 188 ? 22.979 34.111 48.139 1.00 36.08 188 LEU C CA 1
ATOM 3715 C C . LEU C 1 188 ? 23.971 35.049 47.433 1.00 32.48 188 LEU C C 1
ATOM 3716 O O . LEU C 1 188 ? 25.139 35.193 47.916 1.00 33.78 188 LEU C O 1
ATOM 3721 N N . PHE C 1 189 ? 23.493 35.687 46.371 1.00 32.92 189 PHE C N 1
ATOM 3722 C CA . PHE C 1 189 ? 24.292 36.519 45.438 1.00 35.18 189 PHE C CA 1
ATOM 3723 C C . PHE C 1 189 ? 23.729 37.950 45.402 1.00 34.35 189 PHE C C 1
ATOM 3724 O O . PHE C 1 189 ? 22.504 38.086 45.470 1.00 30.68 189 PHE C O 1
ATOM 3732 N N . ASP C 1 190 ? 24.594 38.971 45.257 1.00 35.59 190 ASP C N 1
ATOM 3733 C CA . ASP C 1 190 ? 24.178 40.278 44.662 1.00 42.62 190 ASP C CA 1
ATOM 3734 C C . ASP C 1 190 ? 24.180 40.138 43.128 1.00 41.91 190 ASP C C 1
ATOM 3735 O O . ASP C 1 190 ? 25.189 39.596 42.562 1.00 44.33 190 ASP C O 1
ATOM 3740 N N . THR C 1 191 ? 23.098 40.548 42.484 1.00 38.81 191 THR C N 1
ATOM 3741 C CA . THR C 1 191 ? 22.962 40.596 41.007 1.00 42.47 191 THR C CA 1
ATOM 3742 C C . THR C 1 191 ? 22.367 41.948 40.595 1.00 50.34 191 THR C C 1
ATOM 3743 O O . THR C 1 191 ? 21.825 42.663 41.467 1.00 48.69 191 THR C O 1
ATOM 3747 N N . GLU C 1 192 ? 22.423 42.241 39.293 1.00 53.20 192 GLU C N 1
ATOM 3748 C CA . GLU C 1 192 ? 21.804 43.443 38.674 1.00 53.48 192 GLU C CA 1
ATOM 3749 C C . GLU C 1 192 ? 20.282 43.356 38.838 1.00 44.82 192 GLU C C 1
ATOM 3750 O O . GLU C 1 192 ? 19.638 44.406 38.776 1.00 52.00 192 GLU C O 1
ATOM 3756 N N . PHE C 1 193 ? 19.729 42.165 39.075 1.00 42.20 193 PHE C N 1
ATOM 3757 C CA . PHE C 1 193 ? 18.272 41.943 39.268 1.00 45.48 193 PHE C CA 1
ATOM 3758 C C . PHE C 1 193 ? 17.927 41.813 40.762 1.00 50.23 193 PHE C C 1
ATOM 3759 O O . PHE C 1 193 ? 16.861 41.239 41.070 1.00 47.57 193 PHE C O 1
ATOM 3767 N N . GLY C 1 194 ? 18.782 42.323 41.651 1.00 44.42 194 GLY C N 1
ATOM 3768 C CA . GLY C 1 194 ? 18.546 42.250 43.107 1.00 50.40 194 GLY C CA 1
ATOM 3769 C C . GLY C 1 194 ? 19.125 40.973 43.719 1.00 50.56 194 GLY C C 1
ATOM 3770 O O . GLY C 1 194 ? 19.932 40.271 43.073 1.00 44.56 194 GLY C O 1
ATOM 3771 N N . PRO C 1 195 ? 18.777 40.681 44.999 1.00 50.04 195 PRO C N 1
ATOM 3772 C CA . PRO C 1 195 ? 19.274 39.482 45.676 1.00 44.56 195 PRO C CA 1
ATOM 3773 C C . PRO C 1 195 ? 18.806 38.229 44.925 1.00 38.25 195 PRO C C 1
ATOM 3774 O O . PRO C 1 195 ? 17.677 38.186 44.454 1.00 38.42 195 PRO C O 1
ATOM 3778 N N . MET C 1 196 ? 19.672 37.227 44.832 1.00 36.08 196 MET C N 1
ATOM 3779 C CA . MET C 1 196 ? 19.264 35.943 44.221 1.00 38.29 196 MET C CA 1
ATOM 3780 C C . MET C 1 196 ? 19.828 34.793 45.043 1.00 33.06 196 MET C C 1
ATOM 3781 O O . MET C 1 196 ? 20.998 34.865 45.401 1.00 34.58 196 MET C O 1
ATOM 3786 N N . ALA C 1 197 ? 19.004 33.779 45.279 1.00 32.81 197 ALA C N 1
ATOM 3787 C CA . ALA C 1 197 ? 19.393 32.523 45.951 1.00 35.48 197 ALA C CA 1
ATOM 3788 C C . ALA C 1 197 ? 19.423 31.428 44.893 1.00 35.82 197 ALA C C 1
ATOM 3789 O O . ALA C 1 197 ? 18.533 31.389 44.055 1.00 32.56 197 ALA C O 1
ATOM 3791 N N . GLN C 1 198 ? 20.450 30.601 44.953 1.00 36.30 198 GLN C N 1
ATOM 3792 C CA . GLN C 1 198 ? 20.556 29.324 44.231 1.00 34.94 198 GLN C CA 1
ATOM 3793 C C . GLN C 1 198 ? 20.835 28.275 45.307 1.00 31.76 198 GLN C C 1
ATOM 3794 O O . GLN C 1 198 ? 21.866 28.359 45.966 1.00 34.11 198 GLN C O 1
ATOM 3800 N N . ILE C 1 199 ? 19.895 27.369 45.501 1.00 33.70 199 ILE C N 1
ATOM 3801 C CA . ILE C 1 199 ? 19.919 26.344 46.566 1.00 32.18 199 ILE C CA 1
ATOM 3802 C C . ILE C 1 199 ? 20.087 24.965 45.928 1.00 31.95 199 ILE C C 1
ATOM 3803 O O . ILE C 1 199 ? 19.299 24.593 45.058 1.00 33.63 199 ILE C O 1
ATOM 3808 N N . LEU C 1 200 ? 21.136 24.257 46.332 1.00 31.79 200 LEU C N 1
ATOM 3809 C CA . LEU C 1 200 ? 21.430 22.877 45.871 1.00 31.87 200 LEU C CA 1
ATOM 3810 C C . LEU C 1 200 ? 20.908 21.914 46.938 1.00 34.62 200 LEU C C 1
ATOM 3811 O O . LEU C 1 200 ? 21.403 21.955 48.081 1.00 29.60 200 LEU C O 1
ATOM 3816 N N . VAL C 1 201 ? 19.891 21.130 46.601 1.00 34.78 201 VAL C N 1
ATOM 3817 C CA . VAL C 1 201 ? 19.242 20.197 47.557 1.00 32.59 201 VAL C CA 1
ATOM 3818 C C . VAL C 1 201 ? 19.637 18.778 47.171 1.00 34.83 201 VAL C C 1
ATOM 3819 O O . VAL C 1 201 ? 19.478 18.377 45.968 1.00 34.25 201 VAL C O 1
ATOM 3823 N N . GLY C 1 202 ? 20.146 18.059 48.161 1.00 32.60 202 GLY C N 1
ATOM 3824 C CA . GLY C 1 202 ? 20.592 16.672 48.026 1.00 34.48 202 GLY C CA 1
ATOM 3825 C C . GLY C 1 202 ? 19.409 15.735 47.972 1.00 32.69 202 GLY C C 1
ATOM 3826 O O . GLY C 1 202 ? 18.259 16.160 48.214 1.00 33.00 202 GLY C O 1
ATOM 3827 N N . ALA C 1 203 ? 19.697 14.488 47.655 1.00 34.71 203 ALA C N 1
ATOM 3828 C CA . ALA C 1 203 ? 18.717 13.385 47.674 1.00 37.67 203 ALA C CA 1
ATOM 3829 C C . ALA C 1 203 ? 19.477 12.107 48.015 1.00 37.95 203 ALA C C 1
ATOM 3830 O O . ALA C 1 203 ? 20.742 12.130 48.067 1.00 39.74 203 ALA C O 1
ATOM 3832 N N . THR C 1 204 ? 18.733 11.034 48.241 1.00 41.45 204 THR C N 1
ATOM 3833 C CA . THR C 1 204 ? 19.316 9.698 48.492 1.00 41.91 204 THR C CA 1
ATOM 3834 C C . THR C 1 204 ? 20.348 9.415 47.399 1.00 36.65 204 THR C C 1
ATOM 3835 O O . THR C 1 204 ? 20.071 9.688 46.230 1.00 40.12 204 THR C O 1
ATOM 3839 N N . ILE C 1 205 ? 21.500 8.897 47.788 1.00 38.65 205 ILE C N 1
ATOM 3840 C CA . ILE C 1 205 ? 22.616 8.490 46.886 1.00 39.03 205 ILE C CA 1
ATOM 3841 C C . ILE C 1 205 ? 23.354 9.732 46.381 1.00 36.48 205 ILE C C 1
ATOM 3842 O O . ILE C 1 205 ? 24.578 9.836 46.613 1.00 39.91 205 ILE C O 1
ATOM 3847 N N . VAL C 1 206 ? 22.639 10.623 45.693 1.00 35.65 206 VAL C N 1
ATOM 3848 C CA . VAL C 1 206 ? 23.192 11.886 45.121 1.00 37.49 206 VAL C CA 1
ATOM 3849 C C . VAL C 1 206 ? 23.154 12.945 46.233 1.00 41.22 206 VAL C C 1
ATOM 3850 O O . VAL C 1 206 ? 22.359 13.916 46.145 1.00 42.82 206 VAL C O 1
ATOM 3854 N N . GLY C 1 207 ? 23.996 12.736 47.254 1.00 41.00 207 GLY C N 1
ATOM 3855 C CA . GLY C 1 207 ? 23.992 13.497 48.518 1.00 42.61 207 GLY C CA 1
ATOM 3856 C C . GLY C 1 207 ? 25.197 14.403 48.652 1.00 41.45 207 GLY C C 1
ATOM 3857 O O . GLY C 1 207 ? 25.232 15.156 49.630 1.00 38.97 207 GLY C O 1
ATOM 3858 N N . SER C 1 208 ? 26.137 14.384 47.692 1.00 36.78 208 SER C N 1
ATOM 3859 C CA . SER C 1 208 ? 27.396 15.171 47.795 1.00 36.85 208 SER C CA 1
ATOM 3860 C C . SER C 1 208 ? 27.233 16.461 46.993 1.00 35.05 208 SER C C 1
ATOM 3861 O O . SER C 1 208 ? 26.716 16.425 45.862 1.00 38.15 208 SER C O 1
ATOM 3864 N N . ILE C 1 209 ? 27.568 17.579 47.620 1.00 35.26 209 ILE C N 1
ATOM 3865 C CA . ILE C 1 209 ? 27.368 18.933 47.040 1.00 34.05 209 ILE C CA 1
ATOM 3866 C C . ILE C 1 209 ? 28.711 19.658 47.067 1.00 35.06 209 ILE C C 1
ATOM 3867 O O . ILE C 1 209 ? 29.384 19.667 48.131 1.00 33.14 209 ILE C O 1
ATOM 3872 N N . GLU C 1 210 ? 29.075 20.255 45.939 1.00 37.97 210 GLU C N 1
ATOM 3873 C CA . GLU C 1 210 ? 30.314 21.062 45.796 1.00 41.24 210 GLU C CA 1
ATOM 3874 C C . GLU C 1 210 ? 29.922 22.436 45.282 1.00 37.69 210 GLU C C 1
ATOM 3875 O O . GLU C 1 210 ? 28.892 22.541 44.609 1.00 37.86 210 GLU C O 1
ATOM 3881 N N . THR C 1 211 ? 30.716 23.448 45.613 1.00 33.32 211 THR C N 1
ATOM 3882 C CA . THR C 1 211 ? 30.693 24.740 44.902 1.00 37.94 211 THR C CA 1
ATOM 3883 C C . THR C 1 211 ? 32.086 24.935 44.300 1.00 40.76 211 THR C C 1
ATOM 3884 O O . THR C 1 211 ? 33.041 24.251 44.749 1.00 39.48 211 THR C O 1
ATOM 3888 N N . VAL C 1 212 ? 32.226 25.862 43.361 1.00 38.77 212 VAL C N 1
ATOM 3889 C CA . VAL C 1 212 ? 33.550 26.102 42.728 1.00 40.98 212 VAL C CA 1
ATOM 3890 C C . VAL C 1 212 ? 34.448 26.887 43.691 1.00 45.74 212 VAL C C 1
ATOM 3891 O O . VAL C 1 212 ? 35.675 26.822 43.526 1.00 47.64 212 VAL C O 1
ATOM 3895 N N . TRP C 1 213 ? 33.895 27.596 44.671 1.00 42.72 213 TRP C N 1
ATOM 3896 C CA . TRP C 1 213 ? 34.733 28.418 45.578 1.00 39.82 213 TRP C CA 1
ATOM 3897 C C . TRP C 1 213 ? 35.117 27.624 46.826 1.00 42.57 213 TRP C C 1
ATOM 3898 O O . TRP C 1 213 ? 36.042 28.064 47.496 1.00 48.24 213 TRP C O 1
ATOM 3909 N N . ALA C 1 214 ? 34.394 26.567 47.190 1.00 40.17 214 ALA C N 1
ATOM 3910 C CA . ALA C 1 214 ? 34.616 25.901 48.491 1.00 42.85 214 ALA C CA 1
ATOM 3911 C C . ALA C 1 214 ? 35.021 24.447 48.304 1.00 41.84 214 ALA C C 1
ATOM 3912 O O . ALA C 1 214 ? 35.426 23.858 49.288 1.00 43.17 214 ALA C O 1
ATOM 3914 N N . GLY C 1 215 ? 34.922 23.892 47.099 1.00 40.95 215 GLY C N 1
ATOM 3915 C CA . GLY C 1 215 ? 35.093 22.440 46.926 1.00 41.02 215 GLY C CA 1
ATOM 3916 C C . GLY C 1 215 ? 33.897 21.688 47.487 1.00 44.91 215 GLY C C 1
ATOM 3917 O O . GLY C 1 215 ? 32.779 22.258 47.480 1.00 36.71 215 GLY C O 1
ATOM 3918 N N . THR C 1 216 ? 34.120 20.449 47.943 1.00 38.33 216 THR C N 1
ATOM 3919 C CA . THR C 1 216 ? 33.088 19.572 48.510 1.00 39.32 216 THR C CA 1
ATOM 3920 C C . THR C 1 216 ? 32.623 20.158 49.849 1.00 38.13 216 THR C C 1
ATOM 3921 O O . THR C 1 216 ? 33.431 20.298 50.752 1.00 33.65 216 THR C O 1
ATOM 3925 N N . ILE C 1 217 ? 31.346 20.499 49.940 1.00 36.74 217 ILE C N 1
ATOM 3926 C CA . ILE C 1 217 ? 30.701 20.991 51.195 1.00 36.89 217 ILE C CA 1
ATOM 3927 C C . ILE C 1 217 ? 30.283 19.758 52.012 1.00 38.46 217 ILE C C 1
ATOM 3928 O O . ILE C 1 217 ? 30.512 19.709 53.220 1.00 36.89 217 ILE C O 1
ATOM 3933 N N . THR C 1 218 ? 29.723 18.764 51.343 1.00 39.55 218 THR C N 1
ATOM 3934 C CA . THR C 1 218 ? 29.236 17.547 52.008 1.00 42.34 218 THR C CA 1
ATOM 3935 C C . THR C 1 218 ? 29.546 16.371 51.102 1.00 40.74 218 THR C C 1
ATOM 3936 O O . THR C 1 218 ? 29.347 16.488 49.910 1.00 41.34 218 THR C O 1
ATOM 3940 N N . PRO C 1 219 ? 30.054 15.217 51.581 1.00 42.94 219 PRO C N 1
ATOM 3941 C CA . PRO C 1 219 ? 30.432 14.999 52.976 1.00 43.55 219 PRO C CA 1
ATOM 3942 C C . PRO C 1 219 ? 31.717 15.758 53.297 1.00 44.13 219 PRO C C 1
ATOM 3943 O O . PRO C 1 219 ? 32.312 16.314 52.379 1.00 42.36 219 PRO C O 1
ATOM 3947 N N . PRO C 1 220 ? 32.150 15.889 54.578 1.00 48.42 220 PRO C N 1
ATOM 3948 C CA . PRO C 1 220 ? 31.476 15.285 55.735 1.00 49.33 220 PRO C CA 1
ATOM 3949 C C . PRO C 1 220 ? 30.168 15.951 56.218 1.00 48.32 220 PRO C C 1
ATOM 3950 O O . PRO C 1 220 ? 29.826 17.057 55.798 1.00 39.74 220 PRO C O 1
ATOM 3954 N N . ARG C 1 221 ? 29.439 15.229 57.076 1.00 46.82 221 ARG C N 1
ATOM 3955 C CA . ARG C 1 221 ? 28.116 15.622 57.642 1.00 38.82 221 ARG C CA 1
ATOM 3956 C C . ARG C 1 221 ? 28.254 15.799 59.148 1.00 33.91 221 ARG C C 1
ATOM 3957 O O . ARG C 1 221 ? 28.037 14.825 59.848 1.00 37.91 221 ARG C O 1
ATOM 3965 N N . GLU C 1 222 ? 28.670 16.973 59.617 1.00 30.76 222 GLU C N 1
ATOM 3966 C CA . GLU C 1 222 ? 29.037 17.193 61.039 1.00 33.09 222 GLU C CA 1
ATOM 3967 C C . GLU C 1 222 ? 27.803 17.623 61.860 1.00 28.88 222 GLU C C 1
ATOM 3968 O O . GLU C 1 222 ? 27.977 17.898 63.036 1.00 32.61 222 GLU C O 1
ATOM 3974 N N . GLY C 1 223 ? 26.614 17.673 61.258 1.00 27.99 223 GLY C N 1
ATOM 3975 C CA . GLY C 1 223 ? 25.323 17.826 61.970 1.00 31.03 223 GLY C CA 1
ATOM 3976 C C . GLY C 1 223 ? 24.943 19.259 62.341 1.00 28.39 223 GLY C C 1
ATOM 3977 O O . GLY C 1 223 ? 23.905 19.428 63.004 1.00 27.80 223 GLY C O 1
ATOM 3978 N N . ILE C 1 224 ? 25.715 20.275 61.960 1.00 28.72 224 ILE C N 1
ATOM 3979 C CA . ILE C 1 224 ? 25.412 21.696 62.324 1.00 27.83 224 ILE C CA 1
ATOM 3980 C C . ILE C 1 224 ? 25.245 22.578 61.084 1.00 31.22 224 ILE C C 1
ATOM 3981 O O . ILE C 1 224 ? 25.830 22.286 60.032 1.00 28.43 224 ILE C O 1
ATOM 3986 N N . ILE C 1 225 ? 24.504 23.662 61.245 1.00 28.44 225 ILE C N 1
ATOM 3987 C CA . ILE C 1 225 ? 24.430 24.743 60.239 1.00 28.35 225 ILE C CA 1
ATOM 3988 C C . ILE C 1 225 ? 25.791 25.422 60.207 1.00 32.37 225 ILE C C 1
ATOM 3989 O O . ILE C 1 225 ? 26.333 25.677 61.277 1.00 31.38 225 ILE C O 1
ATOM 3994 N N . LYS C 1 226 ? 26.325 25.678 59.016 1.00 29.07 226 LYS C N 1
ATOM 3995 C CA . LYS C 1 226 ? 27.560 26.485 58.829 1.00 32.39 226 LYS C CA 1
ATOM 3996 C C . LYS C 1 226 ? 27.256 27.620 57.845 1.00 32.62 226 LYS C C 1
ATOM 3997 O O . LYS C 1 226 ? 26.608 27.401 56.784 1.00 30.00 226 LYS C O 1
ATOM 4003 N N . ARG C 1 227 ? 27.718 28.802 58.186 1.00 35.87 227 ARG C N 1
ATOM 4004 C CA . ARG C 1 227 ? 27.452 30.041 57.419 1.00 38.06 227 ARG C CA 1
ATOM 4005 C C . ARG C 1 227 ? 28.786 30.679 57.057 1.00 39.28 227 ARG C C 1
ATOM 4006 O O . ARG C 1 227 ? 29.656 30.791 57.915 1.00 38.30 227 ARG C O 1
ATOM 4014 N N . TRP C 1 228 ? 28.966 30.986 55.785 1.00 38.32 228 TRP C N 1
ATOM 4015 C CA . TRP C 1 228 ? 30.118 31.776 55.290 1.00 38.63 228 TRP C CA 1
ATOM 4016 C C . TRP C 1 228 ? 29.571 33.068 54.683 1.00 39.41 228 TRP C C 1
ATOM 4017 O O . TRP C 1 228 ? 28.477 33.017 54.081 1.00 33.54 228 TRP C O 1
ATOM 4028 N N . THR C 1 229 ? 30.333 34.152 54.785 1.00 38.34 229 THR C N 1
ATOM 4029 C CA . THR C 1 229 ? 30.030 35.452 54.150 1.00 38.96 229 THR C CA 1
ATOM 4030 C C . THR C 1 229 ? 31.231 35.934 53.323 1.00 34.86 229 THR C C 1
ATOM 4031 O O . THR C 1 229 ? 32.399 35.592 53.631 1.00 36.50 229 THR C O 1
ATOM 4035 N N . TRP C 1 230 ? 30.909 36.686 52.286 1.00 40.81 230 TRP C N 1
ATOM 4036 C CA . TRP C 1 230 ? 31.871 37.327 51.361 1.00 46.12 230 TRP C CA 1
ATOM 4037 C C . TRP C 1 230 ? 31.511 38.795 51.256 1.00 45.44 230 TRP C C 1
ATOM 4038 O O . TRP C 1 230 ? 30.329 39.148 51.312 1.00 40.16 230 TRP C O 1
ATOM 4049 N N . PRO C 1 231 ? 32.523 39.666 51.042 1.00 46.23 231 PRO C N 1
ATOM 4050 C CA . PRO C 1 231 ? 32.268 41.099 50.901 1.00 47.13 231 PRO C CA 1
ATOM 4051 C C . PRO C 1 231 ? 31.551 41.452 49.588 1.00 43.80 231 PRO C C 1
ATOM 4052 O O . PRO C 1 231 ? 31.478 40.616 48.703 1.00 42.56 231 PRO C O 1
ATOM 4056 N N . ALA C 1 232 ? 31.016 42.667 49.500 1.00 43.13 232 ALA C N 1
ATOM 4057 C CA . ALA C 1 232 ? 30.525 43.301 48.251 1.00 48.27 232 ALA C CA 1
ATOM 4058 C C . ALA C 1 232 ? 31.572 43.173 47.129 1.00 44.74 232 ALA C C 1
ATOM 4059 O O . ALA C 1 232 ? 32.776 42.970 47.417 1.00 45.07 232 ALA C O 1
ATOM 4061 N N . GLY C 1 233 ? 31.126 43.294 45.881 1.00 46.95 233 GLY C N 1
ATOM 4062 C CA . GLY C 1 233 ? 31.995 43.244 44.686 1.00 52.85 233 GLY C CA 1
ATOM 4063 C C . GLY C 1 233 ? 33.129 44.259 44.757 1.00 52.71 233 GLY C C 1
ATOM 4064 O O . GLY C 1 233 ? 32.961 45.317 45.430 1.00 52.95 233 GLY C O 1
ATOM 4065 N N . GLU C 1 234 ? 34.261 43.930 44.128 1.00 59.63 234 GLU C N 1
ATOM 4066 C CA . GLU C 1 234 ? 35.424 44.844 43.900 1.00 58.39 234 GLU C CA 1
ATOM 4067 C C . GLU C 1 234 ? 36.125 45.128 45.233 1.00 56.98 234 GLU C C 1
ATOM 4068 O O . GLU C 1 234 ? 36.856 46.128 45.337 1.00 60.55 234 GLU C O 1
ATOM 4074 N N . ASN C 1 235 ? 35.940 44.233 46.202 1.00 53.10 235 ASN C N 1
ATOM 4075 C CA . ASN C 1 235 ? 36.678 44.230 47.486 1.00 48.04 235 ASN C CA 1
ATOM 4076 C C . ASN C 1 235 ? 37.564 42.988 47.542 1.00 49.28 235 ASN C C 1
ATOM 4077 O O . ASN C 1 235 ? 37.188 41.954 46.949 1.00 49.18 235 ASN C O 1
ATOM 4082 N N . ASP C 1 236 ? 38.700 43.092 48.230 1.00 44.64 236 ASP C N 1
ATOM 4083 C CA . ASP C 1 236 ? 39.600 41.961 48.562 1.00 48.91 236 ASP C CA 1
ATOM 4084 C C . ASP C 1 236 ? 38.780 40.850 49.231 1.00 54.91 236 ASP C C 1
ATOM 4085 O O . ASP C 1 236 ? 38.013 41.162 50.178 1.00 52.60 236 ASP C O 1
ATOM 4090 N N . GLY C 1 237 ? 38.925 39.614 48.744 1.00 54.49 237 GLY C N 1
ATOM 4091 C CA . GLY C 1 237 ? 38.185 38.435 49.231 1.00 52.80 237 GLY C CA 1
ATOM 4092 C C . GLY C 1 237 ? 36.873 38.197 48.493 1.00 48.36 237 GLY C C 1
ATOM 4093 O O . GLY C 1 237 ? 36.270 37.141 48.745 1.00 47.02 237 GLY C O 1
ATOM 4094 N N . SER C 1 238 ? 36.464 39.084 47.584 1.00 44.40 238 SER C N 1
ATOM 4095 C CA . SER C 1 238 ? 35.180 38.981 46.851 1.00 44.17 238 SER C CA 1
ATOM 4096 C C . SER C 1 238 ? 35.217 37.807 45.857 1.00 46.93 238 SER C C 1
ATOM 4097 O O . SER C 1 238 ? 36.295 37.509 45.277 1.00 42.81 238 SER C O 1
ATOM 4100 N N . VAL C 1 239 ? 34.065 37.158 45.679 1.00 43.90 239 VAL C N 1
ATOM 4101 C CA . VAL C 1 239 ? 33.880 36.027 44.741 1.00 44.62 239 VAL C CA 1
ATOM 4102 C C . VAL C 1 239 ? 32.795 36.430 43.743 1.00 47.84 239 VAL C C 1
ATOM 4103 O O . VAL C 1 239 ? 31.666 36.716 44.160 1.00 43.81 239 VAL C O 1
ATOM 4107 N N . ALA C 1 240 ? 33.157 36.480 42.462 1.00 47.12 240 ALA C N 1
ATOM 4108 C CA . ALA C 1 240 ? 32.268 36.933 41.369 1.00 50.17 240 ALA C CA 1
ATOM 4109 C C . ALA C 1 240 ? 32.224 35.817 40.324 1.00 48.37 240 ALA C C 1
ATOM 4110 O O . ALA C 1 240 ? 33.270 35.191 40.089 1.00 46.42 240 ALA C O 1
ATOM 4112 N N . LEU C 1 241 ? 31.039 35.530 39.786 1.00 43.17 241 LEU C N 1
ATOM 4113 C CA . LEU C 1 241 ? 30.835 34.496 38.750 1.00 42.25 241 LEU C CA 1
ATOM 4114 C C . LEU C 1 241 ? 29.996 35.128 37.640 1.00 43.66 241 LEU C C 1
ATOM 4115 O O . LEU C 1 241 ? 29.117 35.962 37.942 1.00 39.37 241 LEU C O 1
ATOM 4120 N N . LEU C 1 242 ? 30.238 34.696 36.410 1.00 45.49 242 LEU C N 1
ATOM 4121 C CA . LEU C 1 242 ? 29.564 35.224 35.197 1.00 47.38 242 LEU C CA 1
ATOM 4122 C C . LEU C 1 242 ? 28.371 34.340 34.875 1.00 42.89 242 LEU C C 1
ATOM 4123 O O . LEU C 1 242 ? 28.434 33.129 35.175 1.00 41.11 242 LEU C O 1
ATOM 4128 N N . LYS C 1 243 ? 27.384 34.905 34.191 1.00 43.53 243 LYS C N 1
ATOM 4129 C CA . LYS C 1 243 ? 26.250 34.143 33.623 1.00 44.63 243 LYS C CA 1
ATOM 4130 C C . LYS C 1 243 ? 26.779 32.878 32.924 1.00 43.32 243 LYS C C 1
ATOM 4131 O O . LYS C 1 243 ? 27.729 32.992 32.142 1.00 41.18 243 LYS C O 1
ATOM 4137 N N . GLY C 1 244 ? 26.194 31.713 33.226 1.00 41.22 244 GLY C N 1
ATOM 4138 C CA . GLY C 1 244 ? 26.479 30.411 32.594 1.00 39.47 244 GLY C CA 1
ATOM 4139 C C . GLY C 1 244 ? 27.811 29.818 33.030 1.00 39.66 244 GLY C C 1
ATOM 4140 O O . GLY C 1 244 ? 28.125 28.700 32.617 1.00 44.72 244 GLY C O 1
ATOM 4141 N N . GLN C 1 245 ? 28.568 30.481 33.893 1.00 35.69 245 GLN C N 1
ATOM 4142 C CA . GLN C 1 245 ? 29.755 29.858 34.517 1.00 37.75 245 GLN C CA 1
ATOM 4143 C C . GLN C 1 245 ? 29.293 28.779 35.514 1.00 39.45 245 GLN C C 1
ATOM 4144 O O . GLN C 1 245 ? 28.235 28.963 36.182 1.00 38.41 245 GLN C O 1
ATOM 4150 N N . GLU C 1 246 ? 30.059 27.693 35.625 1.00 41.31 246 GLU C N 1
ATOM 4151 C CA . GLU C 1 246 ? 29.872 26.636 36.653 1.00 42.72 246 GLU C CA 1
ATOM 4152 C C . GLU C 1 246 ? 29.990 27.252 38.057 1.00 43.11 246 GLU C C 1
ATOM 4153 O O . GLU C 1 246 ? 30.973 28.002 38.312 1.00 47.45 246 GLU C O 1
ATOM 4159 N N . MET C 1 247 ? 29.029 26.970 38.936 1.00 43.78 247 MET C N 1
ATOM 4160 C CA . MET C 1 247 ? 29.089 27.421 40.357 1.00 41.35 247 MET C CA 1
ATOM 4161 C C . MET C 1 247 ? 29.126 26.220 41.322 1.00 33.54 247 MET C C 1
ATOM 4162 O O . MET C 1 247 ? 29.602 26.403 42.439 1.00 31.68 247 MET C O 1
ATOM 4167 N N . GLY C 1 248 ? 28.677 25.036 40.918 1.00 36.21 248 GLY C N 1
ATOM 4168 C CA . GLY C 1 248 ? 28.786 23.838 41.772 1.00 37.68 248 GLY C CA 1
ATOM 4169 C C . GLY C 1 248 ? 28.326 22.572 41.081 1.00 41.68 248 GLY C C 1
ATOM 4170 O O . GLY C 1 248 ? 28.146 22.577 39.828 1.00 41.83 248 GLY C O 1
ATOM 4171 N N . ARG C 1 249 ? 28.174 21.503 41.854 1.00 37.50 249 ARG C N 1
ATOM 4172 C CA . ARG C 1 249 ? 27.773 20.193 41.299 1.00 38.19 249 ARG C CA 1
ATOM 4173 C C . ARG C 1 249 ? 27.276 19.266 42.405 1.00 38.55 249 ARG C C 1
ATOM 4174 O O . ARG C 1 249 ? 27.559 19.514 43.594 1.00 37.56 249 ARG C O 1
ATOM 4182 N N . PHE C 1 250 ? 26.606 18.209 41.971 1.00 38.10 250 PHE C N 1
ATOM 4183 C CA . PHE C 1 250 ? 26.153 17.068 42.784 1.00 38.63 250 PHE C CA 1
ATOM 4184 C C . PHE C 1 250 ? 26.970 15.838 42.400 1.00 43.65 250 PHE C C 1
ATOM 4185 O O . PHE C 1 250 ? 27.208 15.638 41.165 1.00 39.59 250 PHE C O 1
ATOM 4193 N N . LYS C 1 251 ? 27.303 14.988 43.373 1.00 40.95 251 LYS C N 1
ATOM 4194 C CA . LYS C 1 251 ? 27.848 13.636 43.080 1.00 42.37 251 LYS C CA 1
ATOM 4195 C C . LYS C 1 251 ? 27.382 12.655 44.161 1.00 49.11 251 LYS C C 1
ATOM 4196 O O . LYS C 1 251 ? 26.604 13.081 45.048 1.00 45.00 251 LYS C O 1
ATOM 4202 N N . LEU C 1 252 ? 27.753 11.379 44.038 1.00 44.17 252 LEU C N 1
ATOM 4203 C CA . LEU C 1 252 ? 27.293 10.313 44.964 1.00 44.63 252 LEU C CA 1
ATOM 4204 C C . LEU C 1 252 ? 28.123 10.415 46.242 1.00 43.17 252 LEU C C 1
ATOM 4205 O O . LEU C 1 252 ? 29.316 10.760 46.103 1.00 39.30 252 LEU C O 1
ATOM 4210 N N . GLY C 1 253 ? 27.532 10.157 47.426 1.00 40.79 253 GLY C N 1
ATOM 4211 C CA . GLY C 1 253 ? 28.287 10.045 48.695 1.00 46.56 253 GLY C CA 1
ATOM 4212 C C . GLY C 1 253 ? 27.837 11.015 49.786 1.00 54.37 253 GLY C C 1
ATOM 4213 O O . GLY C 1 253 ? 28.359 11.004 50.927 1.00 55.83 253 GLY C O 1
ATOM 4220 N N . THR D 2 2 ? 18.287 18.565 43.116 1.00 39.94 255 THR D N 1
ATOM 4221 C CA . THR D 2 2 ? 17.313 19.705 42.926 1.00 35.77 255 THR D CA 1
ATOM 4222 C C . THR D 2 2 ? 18.034 21.039 43.076 1.00 35.04 255 THR D C 1
ATOM 4223 O O . THR D 2 2 ? 18.857 21.173 43.989 1.00 35.05 255 THR D O 1
ATOM 4227 N N . VAL D 2 3 ? 17.717 21.999 42.214 1.00 35.96 256 VAL D N 1
ATOM 4228 C CA . VAL D 2 3 ? 18.192 23.408 42.320 1.00 34.65 256 VAL D CA 1
ATOM 4229 C C . VAL D 2 3 ? 16.965 24.294 42.516 1.00 35.99 256 VAL D C 1
ATOM 4230 O O . VAL D 2 3 ? 16.035 24.160 41.725 1.00 36.65 256 VAL D O 1
ATOM 4234 N N . ILE D 2 4 ? 16.954 25.123 43.560 1.00 33.94 257 ILE D N 1
ATOM 4235 C CA . ILE D 2 4 ? 15.870 26.126 43.768 1.00 32.89 257 ILE D CA 1
ATOM 4236 C C . ILE D 2 4 ? 16.493 27.521 43.635 1.00 33.12 257 ILE D C 1
ATOM 4237 O O . ILE D 2 4 ? 17.450 27.832 44.374 1.00 33.01 257 ILE D O 1
ATOM 4242 N N . ASN D 2 5 ? 15.942 28.335 42.734 1.00 35.70 258 ASN D N 1
ATOM 4243 C CA . ASN D 2 5 ? 16.290 29.775 42.592 1.00 35.50 258 ASN D CA 1
ATOM 4244 C C . ASN D 2 5 ? 15.217 30.614 43.288 1.00 32.18 258 ASN D C 1
ATOM 4245 O O . ASN D 2 5 ? 14.034 30.292 43.140 1.00 31.73 258 ASN D O 1
ATOM 4250 N N . LEU D 2 6 ? 15.631 31.653 44.013 1.00 33.02 259 LEU D N 1
ATOM 4251 C CA . LEU D 2 6 ? 14.689 32.662 44.553 1.00 33.36 259 LEU D CA 1
ATOM 4252 C C . LEU D 2 6 ? 15.115 34.007 43.963 1.00 32.80 259 LEU D C 1
ATOM 4253 O O . LEU D 2 6 ? 16.310 34.244 43.905 1.00 38.40 259 LEU D O 1
ATOM 4258 N N . PHE D 2 7 ? 14.158 34.830 43.542 1.00 38.71 260 PHE D N 1
ATOM 4259 C CA . PHE D 2 7 ? 14.349 36.229 43.049 1.00 38.01 260 PHE D CA 1
ATOM 4260 C C . PHE D 2 7 ? 13.461 37.158 43.872 1.00 33.63 260 PHE D C 1
ATOM 4261 O O . PHE D 2 7 ? 12.357 36.713 44.284 1.00 34.81 260 PHE D O 1
ATOM 4269 N N . ALA D 2 8 ? 13.921 38.387 44.128 1.00 46.71 261 ALA D N 1
ATOM 4270 C CA . ALA D 2 8 ? 13.185 39.401 44.930 1.00 46.76 261 ALA D CA 1
ATOM 4271 C C . ALA D 2 8 ? 11.907 39.823 44.199 1.00 49.20 261 ALA D C 1
ATOM 4272 O O . ALA D 2 8 ? 11.837 39.733 42.968 1.00 45.81 261 ALA D O 1
ATOM 4274 N N . PRO D 2 9 ? 10.849 40.266 44.921 1.00 46.89 262 PRO D N 1
ATOM 4275 C CA . PRO D 2 9 ? 9.614 40.719 44.283 1.00 48.61 262 PRO D CA 1
ATOM 4276 C C . PRO D 2 9 ? 9.843 41.830 43.247 1.00 47.25 262 PRO D C 1
ATOM 4277 O O . PRO D 2 9 ? 10.624 42.707 43.528 1.00 41.87 262 PRO D O 1
ATOM 4281 N N . GLY D 2 10 ? 9.194 41.713 42.078 1.00 48.24 263 GLY D N 1
ATOM 4282 C CA . GLY D 2 10 ? 9.145 42.723 41.007 1.00 50.32 263 GLY D CA 1
ATOM 4283 C C . GLY D 2 10 ? 10.438 42.838 40.203 1.00 57.63 263 GLY D C 1
ATOM 4284 O O . GLY D 2 10 ? 10.606 43.836 39.479 1.00 58.57 263 GLY D O 1
ATOM 4285 N N . LYS D 2 11 ? 11.337 41.860 40.268 1.00 56.85 264 LYS D N 1
ATOM 4286 C CA . LYS D 2 11 ? 12.681 42.020 39.640 1.00 52.33 264 LYS D CA 1
ATOM 4287 C C . LYS D 2 11 ? 12.750 41.235 38.319 1.00 46.24 264 LYS D C 1
ATOM 4288 O O . LYS D 2 11 ? 13.489 41.656 37.434 1.00 47.64 264 LYS D O 1
ATOM 4294 N N . VAL D 2 12 ? 12.045 40.114 38.188 1.00 48.91 265 VAL D N 1
ATOM 4295 C CA . VAL D 2 12 ? 12.159 39.247 36.984 1.00 45.03 265 VAL D CA 1
ATOM 4296 C C . VAL D 2 12 ? 10.767 38.779 36.623 1.00 45.43 265 VAL D C 1
ATOM 4297 O O . VAL D 2 12 ? 9.921 38.741 37.526 1.00 42.60 265 VAL D O 1
ATOM 4301 N N . ASN D 2 13 ? 10.593 38.468 35.340 1.00 47.72 266 ASN D N 1
ATOM 4302 C CA . ASN D 2 13 ? 9.442 37.721 34.778 1.00 55.43 266 ASN D CA 1
ATOM 4303 C C . ASN D 2 13 ? 9.984 36.398 34.231 1.00 48.73 266 ASN D C 1
ATOM 4304 O O . ASN D 2 13 ? 10.985 36.420 33.454 1.00 45.12 266 ASN D O 1
ATOM 4309 N N . LEU D 2 14 ? 9.388 35.292 34.662 1.00 50.93 267 LEU D N 1
ATOM 4310 C CA . LEU D 2 14 ? 9.687 33.936 34.140 1.00 53.71 267 LEU D CA 1
ATOM 4311 C C . LEU D 2 14 ? 9.234 33.904 32.677 1.00 55.73 267 LEU D C 1
ATOM 4312 O O . LEU D 2 14 ? 8.148 34.445 32.398 1.00 55.46 267 LEU D O 1
ATOM 4317 N N . VAL D 2 15 ? 10.029 33.331 31.773 1.00 53.49 268 VAL D N 1
ATOM 4318 C CA . VAL D 2 15 ? 9.589 33.164 30.358 1.00 53.50 268 VAL D CA 1
ATOM 4319 C C . VAL D 2 15 ? 8.269 32.383 30.418 1.00 53.56 268 VAL D C 1
ATOM 4320 O O . VAL D 2 15 ? 8.208 31.385 31.170 1.00 55.24 268 VAL D O 1
ATOM 4324 N N . GLU D 2 16 ? 7.232 32.851 29.711 1.00 55.79 269 GLU D N 1
ATOM 4325 C CA . GLU D 2 16 ? 5.809 32.461 29.940 1.00 58.43 269 GLU D CA 1
ATOM 4326 C C . GLU D 2 16 ? 5.569 30.992 29.541 1.00 56.31 269 GLU D C 1
ATOM 4327 O O . GLU D 2 16 ? 4.634 30.400 30.101 1.00 59.27 269 GLU D O 1
ATOM 4329 N N . GLN D 2 17 ? 6.389 30.410 28.650 1.00 56.53 270 GLN D N 1
ATOM 4330 C CA . GLN D 2 17 ? 6.219 29.022 28.130 1.00 57.72 270 GLN D CA 1
ATOM 4331 C C . GLN D 2 17 ? 6.522 27.972 29.219 1.00 62.06 270 GLN D C 1
ATOM 4332 O O . GLN D 2 17 ? 6.022 26.828 29.094 1.00 56.91 270 GLN D O 1
ATOM 4334 N N . LEU D 2 18 ? 7.308 28.303 30.248 1.00 57.41 271 LEU D N 1
ATOM 4335 C CA . LEU D 2 18 ? 7.800 27.297 31.230 1.00 53.12 271 LEU D CA 1
ATOM 4336 C C . LEU D 2 18 ? 6.691 26.909 32.217 1.00 51.24 271 LEU D C 1
ATOM 4337 O O . LEU D 2 18 ? 6.021 27.776 32.771 1.00 44.59 271 LEU D O 1
ATOM 4342 N N . GLU D 2 19 ? 6.528 25.618 32.438 1.00 47.41 272 GLU D N 1
ATOM 4343 C CA . GLU D 2 19 ? 5.588 25.075 33.436 1.00 52.07 272 GLU D CA 1
ATOM 4344 C C . GLU D 2 19 ? 6.230 23.823 34.034 1.00 46.77 272 GLU D C 1
ATOM 4345 O O . GLU D 2 19 ? 7.314 23.364 33.556 1.00 50.99 272 GLU D O 1
ATOM 4347 N N . SER D 2 20 ? 5.532 23.238 34.983 1.00 46.00 273 SER D N 1
ATOM 4348 C CA . SER D 2 20 ? 5.820 21.884 35.491 1.00 52.82 273 SER D CA 1
ATOM 4349 C C . SER D 2 20 ? 6.152 20.937 34.315 1.00 56.96 273 SER D C 1
ATOM 4350 O O . SER D 2 20 ? 5.356 20.840 33.394 1.00 58.13 273 SER D O 1
ATOM 4353 N N . LEU D 2 21 ? 7.355 20.353 34.321 1.00 56.70 274 LEU D N 1
ATOM 4354 C CA . LEU D 2 21 ? 7.860 19.273 33.424 1.00 59.58 274 LEU D CA 1
ATOM 4355 C C . LEU D 2 21 ? 8.435 19.851 32.124 1.00 55.80 274 LEU D C 1
ATOM 4356 O O . LEU D 2 21 ? 8.934 19.054 31.335 1.00 58.33 274 LEU D O 1
ATOM 4361 N N . SER D 2 22 ? 8.470 21.172 31.945 1.00 47.69 275 SER D N 1
ATOM 4362 C CA . SER D 2 22 ? 9.260 21.797 30.856 1.00 45.38 275 SER D CA 1
ATOM 4363 C C . SER D 2 22 ? 10.721 21.352 30.972 1.00 48.00 275 SER D C 1
ATOM 4364 O O . SER D 2 22 ? 11.295 21.417 32.084 1.00 49.79 275 SER D O 1
ATOM 4367 N N . VAL D 2 23 ? 11.328 20.956 29.856 1.00 46.99 276 VAL D N 1
ATOM 4368 C CA . VAL D 2 23 ? 12.763 20.568 29.800 1.00 46.77 276 VAL D CA 1
ATOM 4369 C C . VAL D 2 23 ? 13.583 21.844 30.010 1.00 50.15 276 VAL D C 1
ATOM 4370 O O . VAL D 2 23 ? 13.225 22.891 29.475 1.00 55.33 276 VAL D O 1
ATOM 4374 N N . THR D 2 24 ? 14.638 21.762 30.817 1.00 48.01 277 THR D N 1
ATOM 4375 C CA . THR D 2 24 ? 15.577 22.872 31.068 1.00 40.74 277 THR D CA 1
ATOM 4376 C C . THR D 2 24 ? 16.899 22.461 30.437 1.00 44.02 277 THR D C 1
ATOM 4377 O O . THR D 2 24 ? 17.258 21.241 30.500 1.00 43.58 277 THR D O 1
ATOM 4381 N N . LYS D 2 25 ? 17.615 23.436 29.905 1.00 43.10 278 LYS D N 1
ATOM 4382 C CA . LYS D 2 25 ? 19.001 23.255 29.417 1.00 47.41 278 LYS D CA 1
ATOM 4383 C C . LYS D 2 25 ? 19.773 24.484 29.862 1.00 41.48 278 LYS D C 1
ATOM 4384 O O . LYS D 2 25 ? 19.266 25.585 29.689 1.00 42.90 278 LYS D O 1
ATOM 4390 N N . ILE D 2 26 ? 20.953 24.284 30.420 1.00 44.46 279 ILE D N 1
ATOM 4391 C CA . ILE D 2 26 ? 21.846 25.402 30.824 1.00 47.08 279 ILE D CA 1
ATOM 4392 C C . ILE D 2 26 ? 22.029 26.350 29.635 1.00 51.81 279 ILE D C 1
ATOM 4393 O O . ILE D 2 26 ? 22.325 25.844 28.517 1.00 49.91 279 ILE D O 1
ATOM 4398 N N . GLY D 2 27 ? 21.913 27.664 29.877 1.00 47.59 280 GLY D N 1
ATOM 4399 C CA . GLY D 2 27 ? 22.178 28.712 28.873 1.00 49.06 280 GLY D CA 1
ATOM 4400 C C . GLY D 2 27 ? 20.917 29.167 28.148 1.00 44.63 280 GLY D C 1
ATOM 4401 O O . GLY D 2 27 ? 20.956 30.257 27.609 1.00 48.92 280 GLY D O 1
ATOM 4402 N N . GLN D 2 28 ? 19.831 28.385 28.185 1.00 43.61 281 GLN D N 1
ATOM 4403 C CA . GLN D 2 28 ? 18.499 28.728 27.627 1.00 46.51 281 GLN D CA 1
ATOM 4404 C C . GLN D 2 28 ? 17.818 29.750 28.533 1.00 49.17 281 GLN D C 1
ATOM 4405 O O . GLN D 2 28 ? 18.116 29.796 29.722 1.00 47.10 281 GLN D O 1
ATOM 4411 N N . PRO D 2 29 ? 16.873 30.571 28.012 1.00 52.85 282 PRO D N 1
ATOM 4412 C CA . PRO D 2 29 ? 16.242 31.621 28.810 1.00 47.86 282 PRO D CA 1
ATOM 4413 C C . PRO D 2 29 ? 15.367 31.045 29.932 1.00 48.49 282 PRO D C 1
ATOM 4414 O O . PRO D 2 29 ? 14.626 30.122 29.679 1.00 45.70 282 PRO D O 1
ATOM 4418 N N . LEU D 2 30 ? 15.494 31.593 31.145 1.00 47.94 283 LEU D N 1
ATOM 4419 C CA . LEU D 2 30 ? 14.660 31.220 32.323 1.00 48.87 283 LEU D CA 1
ATOM 4420 C C . LEU D 2 30 ? 13.715 32.370 32.673 1.00 39.98 283 LEU D C 1
ATOM 4421 O O . LEU D 2 30 ? 12.518 32.110 32.978 1.00 47.49 283 LEU D O 1
ATOM 4426 N N . ALA D 2 31 ? 14.263 33.579 32.730 1.00 41.37 284 ALA D N 1
ATOM 4427 C CA . ALA D 2 31 ? 13.532 34.786 33.173 1.00 43.17 284 ALA D CA 1
ATOM 4428 C C . ALA D 2 31 ? 14.132 36.037 32.524 1.00 42.20 284 ALA D C 1
ATOM 4429 O O . ALA D 2 31 ? 15.305 35.996 32.089 1.00 46.84 284 ALA D O 1
ATOM 4431 N N . VAL D 2 32 ? 13.367 37.127 32.554 1.00 43.83 285 VAL D N 1
ATOM 4432 C CA . VAL D 2 32 ? 13.788 38.445 32.007 1.00 51.05 285 VAL D CA 1
ATOM 4433 C C . VAL D 2 32 ? 13.581 39.520 33.072 1.00 47.23 285 VAL D C 1
ATOM 4434 O O . VAL D 2 32 ? 12.549 39.489 33.751 1.00 44.11 285 VAL D O 1
ATOM 4438 N N . SER D 2 33 ? 14.520 40.458 33.168 1.00 50.98 286 SER D N 1
ATOM 4439 C CA . SER D 2 33 ? 14.411 41.674 34.016 1.00 58.92 286 SER D CA 1
ATOM 4440 C C . SER D 2 33 ? 13.109 42.429 33.685 1.00 62.50 286 SER D C 1
ATOM 4441 O O . SER D 2 33 ? 12.646 42.353 32.520 1.00 55.64 286 SER D O 1
ATOM 4444 N N . THR D 2 34 ? 12.523 43.109 34.671 1.00 62.66 287 THR D N 1
ATOM 4445 C CA . THR D 2 34 ? 11.207 43.805 34.548 1.00 69.24 287 THR D CA 1
ATOM 4446 C C . THR D 2 34 ? 11.411 45.226 34.010 1.00 62.93 287 THR D C 1
ATOM 4447 O O . THR D 2 34 ? 12.461 45.811 34.298 1.00 67.16 287 THR D O 1
#

Sequence (569 aa):
MLNSFKLSLQYILPKLWLTRLAGWGASKRAGWLTKLVIDLFVKYYKVDMKEAQKPDTASYRTFNEFFVRPLRDEVRPIDTDPNVLVMPADGVISQLGKIEEDKILQAKGHNYSLEALLAGNYLMADLFRNGTFVTTYLSPRDYHRVHMPCNGILREMIYVPGDLFSVNHLTAQNVPNLFARNERVICLFDTEFGPMMAQILVGATIVGSIETVWAGTITPPREGIIKRWTWPAGENDGSVALLKGQEMGRFKLGTVINLFAPGKVNLVEQLESLSVTKIGQPLAVSTSFKLSLQYILPKLWLTRLAGWGASKRAGWLTKLVIDLFVKYYKVDMKEAQKPDTASYRTFNEFFVRPLRDEVRPIDTDPNVLVMPADGVISQLGKIEEDKILQAKGHNYSLEALLAGNYLMADLFRNGTFVTTYLSPRDYHRVHMPCNGILREMIYVPGDLFSVNHLTAQNVPNLFARNERVICLFDTEFGPMAQILVGATIVGSIETVWAGTITPPREGIIKRWTWPAGENDGSVALLKGQEMGRFKLGTVINLFAPGKVNLVEQLESLSVTKIGQPLAVST

GO terms:
  GO:0004609 phosphatidylserine decarboxylase activity (F, EXP)
  GO:0005886 plasma membrane (C, EXP)
  GO:0004609 phosphatidylserine decarboxylase activity (F, IDA)
  GO:0005886 plasma membrane (C, IDA)
  GO:0042803 protein homodimerization activity (F, IDA)
  GO:0031638 zymogen activation (P, IMP)
  GO:0016540 protein autoprocessing (P, IMP)
  GO:0006646 phosphatidylethanolamine biosynthetic process (P, IMP)

InterPro domains:
  IPR003817 Phosphatidylserine decarboxylase-related [PF02666] (63-281)
  IPR003817 Phosphatidylserine decarboxylase-related [PTHR10067] (14-288)
  IPR033177 Phosphatidylserine decarboxylase, bacterial/eukaryotic [TIGR00163] (49-286)
  IPR033178 Phosphatidylserine decarboxylase, prokaryotic type 1 [MF_00662] (10-287)
  IPR060588 Phosphatidylserine decarboxylase proenzyme, N-terminal domain [PF27523] (6-46)

Secondary structure (DSSP, 8-state):
----HHHHHHHHS-HHHHHHHHHHHHT---THHHHHHHHHHHHHHT--GGGBSS--GGG-SSHHHHHTPPBPGGGS-----TTEEE-SSSEEEEEEEE-BTTEEEEETTEEEEHHHHTTT-HHHHHTTTT-EEEEEEPPTTS--EEE-SS-EEEEEEEEE--B----SHHHHHHSTTHHHHB-EEEEEEEETTEEEEEEEE--SS--EEEETTTEEEESS--SS-EEEE---TTSTT-EEE-TT-EEEEEE--/-EEEEE-TTSEEE-TT--TT-EE-TTSEEEEE-/-HHHHHHHHS-HHHHHHHHHHHHT---HHHHHHHHHHHHHHHT--GGGBS---GGG-SSHHHHHTPPBPGGGS-----TTEEE-SSSEEEEEEEE-BTTEEEEETTEEEEHHHHTTT-HHHHHTTTT-EEEEEEPPTTS--EEE-SS-EEEEEEEEE--B----SHHHHHHSTTHHHHB-EEEEEEEETTEEEEEEEE--SS--EEEETTTEEEESS--SS-EEEE-PPTTSTT-EEE-TT-EEEEEE--/-EEEEE-TTSEEE-TT--TT-EE-TTSEEEEE-

B-factor: mean 42.89, std 13.64, range [15.18, 129.39]

Organism: Escherichia coli (strain K12) (NCBI:txid83333)

Foldseek 3Di:
DDPDPVVVCLVVPPLVVQLVVLVVQQVAQPQPVQLVVQVVLCVVVVADLVQFPHSRSNPARGNQCVQQTHGDPVVDDFDDPLVFFDFFFPADWQDWFWQAQQWDQLHVPATDGVCLLVVNPVVVSVQDGRHIDIDGDDDSNTNFFTFGRFKWKWFKKKWDDAGAGADDNVCSVPPHCSNSGFTKMWIWTQDPVGIDIDMGGHHRQQRWKQFPVGGIPDPPDPPDMDMDGADDPVDPRIDIHGRGGTTMGIGGD/DDDDDDDPQFWAADPPDDPPPDDDPPDGGIGGD/DVVVVCLVVPPLVVQLVVLVVQQVALPQPVQLVVLVVLCVVVVADLVQFPCSDSNPQSGNQCVQQTHGDCVVDDFDDPQVFFDFFFPADWQDKFWQAQQWDQLDVPATDGVCLLVVNPVVVSVQAGRHIDTDGDDDSNTNFFTFGRFKWKWFKKKWDDAGAGADDPVCSVPPHCSNSGFTKMWIWTQDPVGIDIDMGGHHRQQRWKQFPVGGIPDPPDPPDMDMDGADDPPDPRIDIHGRGHTTMGTGGD/DDDDDDDPQFWAAPPPDDPPPDDDPPDGGIGGD

Nearest PDB structures (foldseek):
  7cnw-assembly1_B  TM=1.031E+00  e=3.788E-04  Escherichia coli K-12
  7cnz-assembly1_D  TM=1.020E+00  e=4.053E-04  Escherichia coli K-12
  7cnz-assembly2_H  TM=1.022E+00  e=7.970E-04  Escherichia coli K-12
  7cnx-assembly1_D  TM=1.020E+00  e=8.528E-04  Escherichia coli K-12
  7cnx-assembly2_H  TM=1.019E+00  e=7.970E-04  Escherichia coli K-12

Solvent-accessible surface area: 24582 Å² total; per-residue (Å²): 222,91,138,28,157,146,16,42,47,21,79,108,72,76,22,65,114,64,0,83,111,24,11,158,36,4,60,92,170,37,55,194,83,10,79,77,68,0,50,103,29,28,170,163,79,165,14,65,23,71,36,0,103,81,74,59,18,71,44,8,145,18,18,13,68,0,3,15,7,34,20,103,131,80,42,28,86,57,43,130,42,109,86,15,0,0,8,0,0,5,5,44,0,22,30,34,21,106,0,105,99,24,99,0,57,6,5,184,66,86,85,6,26,0,38,4,0,0,11,14,24,48,77,7,0,84,69,0,53,59,1,19,2,0,1,2,65,14,28,42,101,16,16,5,35,0,28,0,0,4,85,4,41,0,74,22,0,7,1,8,40,44,57,6,4,28,17,71,120,52,0,12,90,52,0,57,18,0,3,2,25,0,2,4,0,0,0,16,1,60,23,160,20,17,36,1,0,0,0,1,2,0,20,24,60,38,0,0,0,27,5,76,52,42,35,63,12,0,50,98,35,79,16,24,24,50,76,81,80,41,50,39,38,110,75,151,51,38,37,66,6,115,41,11,81,36,0,1,46,5,40,24,6,13,0,0,0,0,1,8,62,66,91,8,91,33,44,108,88,27,115,44,103,23,95,2,83,3,1,78,46,1,0,60,36,100,110,159,138,41,56,49,19,83,109,68,74,28,65,113,63,0,82,111,24,11,164,35,4,61,81,80,36,53,192,82,9,76,80,68,0,48,103,30,28,74,172,77,162,14,67,23,68,46,0,101,108,75,92,17,65,42,6,187,28,16,11,69,0,8,11,7,36,20,101,125,83,36,28,94,73,42,128,42,112,86,21,0,0,8,0,0,2,4,42,0,21,34,36,21,116,0,87,85,33,98,0,72,2,6,98,79,70,84,7,31,0,44,5,0,0,10,14,25,49,78,6,2,88,68,0,87,51,1,19,3,0,2,1,58,15,32,46,99,15,16,5,33,0,27,0,0,4,76,4,40,0,77,22,0,7,4,8,39,42,55,6,7,27,15,59,119,57,1,11,94,61,0,64,24,0,2,3,24,0,2,4,0,1,0,17,1,61,19,156,21,17,38,2,0,0,0,0,1,0,14,21,63,38,0,0,0,27,4,73,49,49,35,62,13,0,52,103,35,78,22,25,24,85,75,81,80,41,51,45,23,190,74,151,51,35,32,65,14,118,36,5,76,34,0,1,47,3,38,25,6,12,0,0,0,0,2,9,62,64,93,8,82,37,43,110,98,27,53,53,100,29,98,0,71,4,1,89,51,0,0,60,39,101

Radius of gyration: 26.12 Å; Cα contacts (8 Å, |Δi|>4): 1369; chains: 4; bounding box: 42×50×78 Å